Protein AF-0000000077860154 (afdb_homodimer)

Secondary structure (DSSP, 8-state):
-----------------------------------------------------------HHHHHHHHHHHHHHHHHTT-S-HHHHHHHHHHS---TT-HHHHHHHHIIIIIHHHHHHHHHHHHTTS-HHHHHHHHHHHHHHHHHHHHHHHHHHHHHHTTTT-TTS-HHHHHHHHHHHHH-HHHHHHHSHHHHHHHHHHH-S--HHHHHHHHHHHHHHHHHHH-TTS-HHHHHHHHHHHH-/-----------------------------------------------------------HHHHHHHHHHHHHHHHHHT-S-HHHHHHHHHHS---TT-HHHHHHHHIIIIIHHHHHHHHHHHHTTS-HHHHHHHHHHHHHHHHHHHHHHHHHHHHHHTTTT-TTS-HHHHHHHHHHHHH-HHHHHHHSHHHHHHHHHHH-S--HHHHHHHHHHHHHHHHHHH-TTS-HHHHHHHHHHHH-

Organism: Aspergillus terreus (NCBI:txid33178)

Solvent-accessible surface area (backbone atoms only — not comparable to full-atom values): 27655 Å² total; per-residue (Å²): 135,87,81,80,74,81,80,82,77,80,80,80,83,82,80,77,78,76,74,80,78,74,84,70,76,77,76,74,75,77,69,81,72,77,78,73,80,74,73,69,79,69,68,72,77,67,76,70,72,73,70,67,68,59,86,67,74,67,50,37,58,58,47,29,49,40,45,42,52,47,54,52,48,42,46,71,63,66,40,91,40,73,53,56,46,53,38,42,58,75,61,57,74,50,34,87,88,32,69,41,36,53,51,32,53,49,33,36,42,67,38,45,28,56,31,51,48,50,49,56,65,45,38,75,73,43,55,69,67,34,25,44,32,50,53,52,44,31,41,52,53,29,47,52,53,45,51,50,23,53,50,47,45,40,61,71,65,42,60,74,73,37,84,76,50,51,70,68,53,46,50,51,50,50,40,49,38,50,66,32,61,84,55,24,40,76,44,28,46,67,51,51,51,48,42,35,58,52,12,34,69,91,39,78,55,26,54,52,47,32,36,50,35,52,39,51,27,48,47,34,42,76,39,68,83,54,56,64,69,61,49,51,52,51,50,50,63,69,75,106,138,86,83,82,75,80,78,79,79,78,82,81,82,74,88,72,81,79,78,80,78,73,80,67,78,76,75,75,76,78,71,81,73,76,77,76,81,76,75,69,79,72,67,72,75,67,74,72,72,72,72,65,68,58,85,66,72,65,49,36,60,59,47,29,50,41,44,42,52,45,53,51,48,41,46,71,62,67,40,93,40,73,54,56,46,54,38,41,57,76,60,56,74,48,35,87,88,32,72,40,37,54,51,32,53,50,33,37,42,66,39,45,28,58,33,51,49,50,49,55,63,46,38,74,74,44,56,70,67,34,25,44,31,51,54,52,44,32,40,53,52,28,47,53,52,45,51,50,24,52,49,46,45,41,63,71,66,42,60,74,73,38,86,76,51,52,69,68,54,46,50,52,50,50,41,50,39,51,65,32,59,83,53,24,41,77,46,26,45,66,52,51,52,49,41,35,57,51,12,34,69,91,40,78,54,24,53,51,47,32,36,50,33,52,38,50,27,47,46,32,43,76,40,66,83,54,57,62,68,61,50,49,53,54,50,51,63,70,76,106

pLDDT: mean 74.98, std 29.02, range [18.09, 98.75]

Foldseek 3Di:
DDPPDPDDDDPDDDPDPPPPDDPVPDPPPPDPPDPPPPPPPPPPPPPPPCVVPPVPPPDPVRVVVVVVVVQVVCVVVPDPGPVRVVVCLQPPDDDPPDPSVVVNVCCVVPPVVVVLVVCVVCLVVDDCVVNVVVVVVVVVVVVVVQVQLLVQLCVVLCLVVPPPDDLLRSLLSLLVQLLPCVRSCVSRVPLLVVQLVVLPDDDPVSSLSSSLVSSLVSSCVVPVPDDSVVSSVSSVVNVD/DDPPDDDDPDPDDDDPPDDPDDPPPPPPPPPPPPPDPPPPPPPPPPPPPCVPPPVPPPPPVRVVVVVVVVQVVCVVVPDPGPVRVVVCLQPPDDDPPDPSVVVNVCCVVPPVVVVLVVCVVCLVVDDCVVNVVVVVVVVVVVVVVQVQLLVQLCVVLCLVVPPPDPLLRSLLSLLVQLLPCVRSCVSRVPLLVVQLVVLPDDDPVSSLSSSLVSSLVSSCVSPVPDDSVVSSVSSVVNVD

Radius of gyration: 35.28 Å; Cα contacts (8 Å, |Δi|>4): 449; chains: 2; bounding box: 122×88×108 Å

InterPro domains:
  IPR059952 ZEB2-like, helical domain [PF28575] (66-124)

Nearest PDB structures (foldseek):
  6ef5-assembly1_B  TM=2.526E-01  e=2.388E+00  Homo sapiens
  4n7y-assembly1_B  TM=2.687E-01  e=5.303E+00  Homo sapiens
  5nwk-assembly1_H  TM=2.173E-01  e=6.474E+00  Nicotiana tabacum
  6j6g-assembly1_d  TM=1.799E-01  e=6.159E+00  Saccharomyces cerevisiae S288C
  6ef5-assembly1_B  TM=2.524E-01  e=4.150E+00  Homo sapiens

Sequence (480 aa):
MPLYSPPPIPVTTANQLATPQSLLETNRGFSPVANRAWVAGSNGAGHRISNTESPTTLDSDSLSLRYQYVLDHVRRAGFESFDAMVSGYYTSSFSKNSTAECAQKVSRAKRLRSVLQSLHKHSREWTRWEARGFQEQVVEAAEDIYVAELDRVQRDSGLSMHGTMGKGQSLGELQRLYQNKLTAYPKAPNLWALFTELAGASSPQTEDATVLALTLLHSMKTNPESDIRETIIDLLDRLFMPLYSPPPIPVTTANQLATPQSLLETNRGFSPVANRAWVAGSNGAGHRISNTESPTTLDSDSLSLRYQYVLDHVRRAGFESFDAMVSGYYTSSFSKNSTAECAQKVSRAKRLRSVLQSLHKHSREWTRWEARGFQEQVVEAAEDIYVAELDRVQRDSGLSMHGTMGKGQSLGELQRLYQNKLTAYPKAPNLWALFTELAGASSPQTEDATVLALTLLHSMKTNPESDIRETIIDLLDRLF

Structure (mmCIF, N/CA/C/O backbone):
data_AF-0000000077860154-model_v1
#
loop_
_entity.id
_entity.type
_entity.pdbx_description
1 polymer 'Uncharacterized protein'
#
loop_
_atom_site.group_PDB
_atom_site.id
_atom_site.type_symbol
_atom_site.label_atom_id
_atom_site.label_alt_id
_atom_site.label_comp_id
_atom_site.label_asym_id
_atom_site.label_entity_id
_atom_site.label_seq_id
_atom_site.pdbx_PDB_ins_code
_atom_site.Cartn_x
_atom_site.Cartn_y
_atom_site.Cartn_z
_atom_site.occupancy
_atom_site.B_iso_or_equiv
_atom_site.auth_seq_id
_atom_site.auth_comp_id
_atom_site.auth_asym_id
_atom_site.auth_atom_id
_atom_site.pdbx_PDB_model_num
ATOM 1 N N . MET A 1 1 ? -61.719 -35.688 -29.562 1 28.48 1 MET A N 1
ATOM 2 C CA . MET A 1 1 ? -61.625 -34.281 -29.125 1 28.48 1 MET A CA 1
ATOM 3 C C . MET A 1 1 ? -60.875 -33.469 -30.172 1 28.48 1 MET A C 1
ATOM 5 O O . MET A 1 1 ? -59.781 -33.844 -30.594 1 28.48 1 MET A O 1
ATOM 9 N N . PRO A 1 2 ? -61.531 -32.594 -30.984 1 29.09 2 PRO A N 1
ATOM 10 C CA . PRO A 1 2 ? -61.125 -31.938 -32.219 1 29.09 2 PRO A CA 1
ATOM 11 C C . PRO A 1 2 ? -60.031 -30.906 -32.031 1 29.09 2 PRO A C 1
ATOM 13 O O . PRO A 1 2 ? -59.875 -30.359 -30.922 1 29.09 2 PRO A O 1
ATOM 16 N N . LEU A 1 3 ? -58.906 -30.938 -32.812 1 28.95 3 LEU A N 1
ATOM 17 C CA . LEU A 1 3 ? -57.594 -30.391 -33.125 1 28.95 3 LEU A CA 1
ATOM 18 C C . LEU A 1 3 ? -57.719 -28.922 -33.531 1 28.95 3 LEU A C 1
ATOM 20 O O . LEU A 1 3 ? -57.594 -28.578 -34.688 1 28.95 3 LEU A O 1
ATOM 24 N N . TYR A 1 4 ? -58.594 -28.125 -32.75 1 29.77 4 TYR A N 1
ATOM 25 C CA . TYR A 1 4 ? -58.938 -26.828 -33.312 1 29.77 4 TYR A CA 1
ATOM 26 C C . TYR A 1 4 ? -57.688 -26 -33.562 1 29.77 4 TYR A C 1
ATOM 28 O O . TYR A 1 4 ? -56.781 -25.953 -32.75 1 29.77 4 TYR A O 1
ATOM 36 N N . SER A 1 5 ? -57.375 -25.656 -34.875 1 31.58 5 SER A N 1
ATOM 37 C CA . SER A 1 5 ? -56.312 -25.078 -35.719 1 31.58 5 SER A CA 1
ATOM 38 C C . SER A 1 5 ? -56.125 -23.594 -35.438 1 31.58 5 SER A C 1
ATOM 40 O O . SER A 1 5 ? -57.062 -22.812 -35.562 1 31.58 5 SER A O 1
ATOM 42 N N . PRO A 1 6 ? -55.219 -23.172 -34.469 1 35.41 6 PRO A N 1
ATOM 43 C CA . PRO A 1 6 ? -55.156 -21.797 -33.969 1 35.41 6 PRO A CA 1
ATOM 44 C C . PRO A 1 6 ? -54.938 -20.766 -35.062 1 35.41 6 PRO A C 1
ATOM 46 O O . PRO A 1 6 ? -54.344 -21.078 -36.094 1 35.41 6 PRO A O 1
ATOM 49 N N . PRO A 1 7 ? -55.844 -19.781 -35.25 1 31.67 7 PRO A N 1
ATOM 50 C CA . PRO A 1 7 ? -55.969 -18.859 -36.375 1 31.67 7 PRO A CA 1
ATOM 51 C C . PRO A 1 7 ? -54.688 -18.047 -36.594 1 31.67 7 PRO A C 1
ATOM 53 O O . PRO A 1 7 ? -53.906 -17.844 -35.688 1 31.67 7 PRO A O 1
ATOM 56 N N . PRO A 1 8 ? -54.219 -17.828 -37.875 1 28.3 8 PRO A N 1
ATOM 57 C CA . PRO A 1 8 ? -53 -17.297 -38.469 1 28.3 8 PRO A CA 1
ATOM 58 C C . PRO A 1 8 ? -52.781 -15.812 -38.188 1 28.3 8 PRO A C 1
ATOM 60 O O . PRO A 1 8 ? -53.75 -15.031 -38.25 1 28.3 8 PRO A O 1
ATOM 63 N N . ILE A 1 9 ? -52.031 -15.406 -37.125 1 30.05 9 ILE A N 1
ATOM 64 C CA . ILE A 1 9 ? -51.844 -14.055 -36.625 1 30.05 9 ILE A CA 1
ATOM 65 C C . ILE A 1 9 ? -51.344 -13.141 -37.75 1 30.05 9 ILE A C 1
ATOM 67 O O . ILE A 1 9 ? -50.375 -13.461 -38.438 1 30.05 9 ILE A O 1
ATOM 71 N N . PRO A 1 10 ? -52.219 -12.289 -38.312 1 24.44 10 PRO A N 1
ATOM 72 C CA . PRO A 1 10 ? -51.969 -11.469 -39.5 1 24.44 10 PRO A CA 1
ATOM 73 C C . PRO A 1 10 ? -50.75 -10.555 -39.344 1 24.44 10 PRO A C 1
ATOM 75 O O . PRO A 1 10 ? -50.5 -10.031 -38.25 1 24.44 10 PRO A O 1
ATOM 78 N N . VAL A 1 11 ? -49.656 -10.719 -40.156 1 27.52 11 VAL A N 1
ATOM 79 C CA . VAL A 1 11 ? -48.312 -10.141 -40.312 1 27.52 11 VAL A CA 1
ATOM 80 C C . VAL A 1 11 ? -48.438 -8.695 -40.781 1 27.52 11 VAL A C 1
ATOM 82 O O . VAL A 1 11 ? -48.719 -8.43 -41.938 1 27.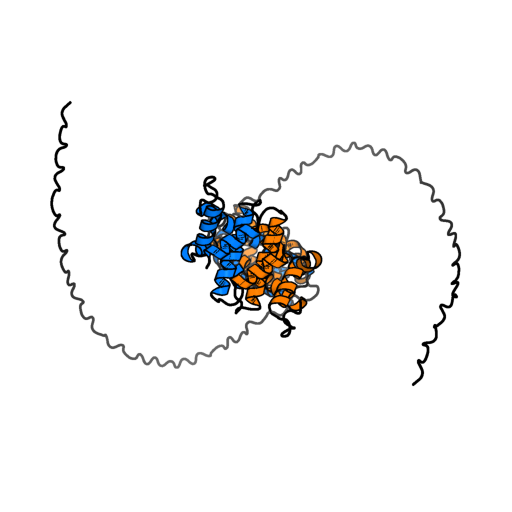52 11 VAL A O 1
ATOM 85 N N . THR A 1 12 ? -49.344 -7.883 -40.062 1 22.28 12 THR A N 1
ATOM 86 C CA . THR A 1 12 ? -49.594 -6.57 -40.625 1 22.28 12 THR A CA 1
ATOM 87 C C . THR A 1 12 ? -48.25 -5.891 -41 1 22.28 12 THR A C 1
ATOM 89 O O . THR A 1 12 ? -47.25 -6.055 -40.281 1 22.28 12 THR A O 1
ATOM 92 N N . THR A 1 13 ? -48.344 -4.965 -42.031 1 20.78 13 THR A N 1
ATOM 93 C CA . THR A 1 13 ? -47.688 -4.238 -43.125 1 20.78 13 THR A CA 1
ATOM 94 C C . THR A 1 13 ? -46.688 -3.242 -42.562 1 20.78 13 THR A C 1
ATOM 96 O O . THR A 1 13 ? -46.812 -2.785 -41.406 1 20.78 13 THR A O 1
ATOM 99 N N . ALA A 1 14 ? -45.812 -2.693 -43.5 1 20.66 14 ALA A N 1
ATOM 100 C CA . ALA A 1 14 ? -44.531 -2.135 -43.906 1 20.66 14 ALA A CA 1
ATOM 101 C C . ALA A 1 14 ? -44.438 -0.643 -43.625 1 20.66 14 ALA A C 1
ATOM 103 O O . ALA A 1 14 ? -45.156 0.161 -44.25 1 20.66 14 ALA A O 1
ATOM 104 N N . ASN A 1 15 ? -44.469 -0.229 -42.312 1 19.58 15 ASN A N 1
ATOM 105 C CA . ASN A 1 15 ? -44.469 1.194 -41.969 1 19.58 15 ASN A CA 1
ATOM 106 C C . ASN A 1 15 ? -43.375 1.941 -42.719 1 19.58 15 ASN A C 1
ATOM 108 O O . ASN A 1 15 ? -42.188 1.568 -42.625 1 19.58 15 ASN A O 1
ATOM 112 N N . GLN A 1 16 ? -43.719 2.738 -43.75 1 20.5 16 GLN A N 1
ATOM 113 C CA . GLN A 1 16 ? -43.125 3.643 -44.719 1 20.5 16 GLN A CA 1
ATOM 114 C C . GLN A 1 16 ? -42.219 4.664 -44.031 1 20.5 16 GLN A C 1
ATOM 116 O O . GLN A 1 16 ? -42.688 5.496 -43.25 1 20.5 16 GLN A O 1
ATOM 121 N N . LEU A 1 17 ? -41 4.262 -43.688 1 21.41 17 LEU A N 1
ATOM 122 C CA . LEU A 1 17 ? -39.906 5.031 -43.094 1 21.41 17 LEU A CA 1
ATOM 123 C C . LEU A 1 17 ? -39.656 6.332 -43.844 1 21.41 17 LEU A C 1
ATOM 125 O O . LEU A 1 17 ? -39.219 6.309 -45 1 21.41 17 LEU A O 1
ATOM 129 N N . ALA A 1 18 ? -40.625 7.336 -43.594 1 19.3 18 ALA A N 1
ATOM 130 C CA . ALA A 1 18 ? -40.562 8.633 -44.281 1 19.3 18 ALA A CA 1
ATOM 131 C C . ALA A 1 18 ? -39.156 9.242 -44.188 1 19.3 18 ALA A C 1
ATOM 133 O O . ALA A 1 18 ? -38.531 9.203 -43.125 1 19.3 18 ALA A O 1
ATOM 134 N N . THR A 1 19 ? -38.5 9.477 -45.344 1 22.64 19 THR A N 1
ATOM 135 C CA . THR A 1 19 ? -37.219 9.938 -45.812 1 22.64 19 THR A CA 1
ATOM 136 C C . THR A 1 19 ? -36.938 11.383 -45.375 1 22.64 19 THR A C 1
ATOM 138 O O . THR A 1 19 ? -37.656 12.297 -45.812 1 22.64 19 THR A O 1
ATOM 141 N N . PRO A 1 20 ? -36.875 11.633 -43.969 1 20.61 20 PRO A N 1
ATOM 142 C CA . PRO A 1 20 ? -36.844 13.07 -43.688 1 20.61 20 PRO A CA 1
ATOM 143 C C . PRO A 1 20 ? -35.906 13.82 -44.625 1 20.61 20 PRO A C 1
ATOM 145 O O . PRO A 1 20 ? -34.906 13.242 -45.094 1 20.61 20 PRO A O 1
ATOM 148 N N . GLN A 1 21 ? -36.469 14.852 -45.188 1 20.11 21 GLN A N 1
ATOM 149 C CA . GLN A 1 21 ? -36.062 15.875 -46.156 1 20.11 21 GLN A CA 1
ATOM 150 C C . GLN A 1 21 ? -34.75 16.516 -45.781 1 20.11 21 GLN A C 1
ATOM 152 O O . GLN A 1 21 ? -34.406 16.578 -44.594 1 20.11 21 GLN A O 1
ATOM 157 N N . SER A 1 22 ? -33.875 16.781 -46.781 1 22.14 22 SER A N 1
ATOM 158 C CA . SER A 1 22 ? -32.531 17.188 -47.156 1 22.14 22 SER A CA 1
ATOM 159 C C . SER A 1 22 ? -32.219 18.609 -46.719 1 22.14 22 SER A C 1
ATOM 161 O O . SER A 1 22 ? -31.328 19.266 -47.25 1 22.14 22 SER A O 1
ATOM 163 N N . LEU A 1 23 ? -32.719 19.047 -45.469 1 20.23 23 LEU A N 1
ATOM 164 C CA . LEU A 1 23 ? -32.594 20.5 -45.312 1 20.23 23 LEU A CA 1
ATOM 165 C C . LEU A 1 23 ? -31.156 20.953 -45.625 1 20.23 23 LEU A C 1
ATOM 167 O O . LEU A 1 23 ? -30.203 20.531 -44.969 1 20.23 23 LEU A O 1
ATOM 171 N N . LEU A 1 24 ? -30.859 21.297 -46.875 1 20.59 24 LEU A N 1
ATOM 172 C CA . LEU A 1 24 ? -29.656 21.781 -47.531 1 20.59 24 LEU A CA 1
ATOM 173 C C . LEU A 1 24 ? -29.188 23.094 -46.906 1 20.59 24 LEU A C 1
ATOM 175 O O . LEU A 1 24 ? -29.453 24.172 -47.406 1 20.59 24 LEU A O 1
ATOM 179 N N . GLU A 1 25 ? -29.375 23.266 -45.531 1 21.11 25 GLU A N 1
ATOM 180 C CA . GLU A 1 25 ? -29.141 24.656 -45.188 1 21.11 25 GLU A CA 1
ATOM 181 C C . GLU A 1 25 ? -27.812 25.172 -45.75 1 21.11 25 GLU A C 1
ATOM 183 O O . GLU A 1 25 ? -26.797 24.469 -45.688 1 21.11 25 GLU A O 1
ATOM 188 N N . THR A 1 26 ? -27.938 26.203 -46.562 1 21.7 26 THR A N 1
ATOM 189 C CA . THR A 1 26 ? -27.094 27.094 -47.375 1 21.7 26 THR A CA 1
ATOM 190 C C . THR A 1 26 ? -25.969 27.688 -46.531 1 21.7 26 THR A C 1
ATOM 192 O O . THR A 1 26 ? -26.219 28.391 -45.562 1 21.7 26 THR A O 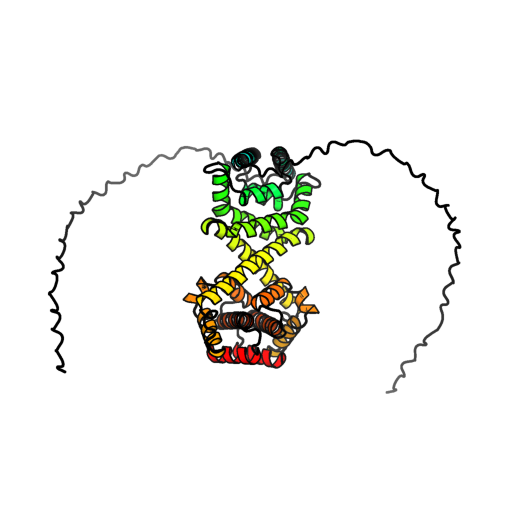1
ATOM 195 N N . ASN A 1 27 ? -24.922 26.953 -46.344 1 21.33 27 ASN A N 1
ATOM 196 C CA . ASN A 1 27 ? -23.719 27.328 -45.625 1 21.33 27 ASN A CA 1
ATOM 197 C C . ASN A 1 27 ? -23.094 28.609 -46.156 1 21.33 27 ASN A C 1
ATOM 199 O O . ASN A 1 27 ? -22.609 28.641 -47.281 1 21.33 27 ASN A O 1
ATOM 203 N N . ARG A 1 28 ? -23.891 29.781 -45.938 1 22.31 28 ARG A N 1
ATOM 204 C CA . ARG A 1 28 ? -23.391 31.078 -46.406 1 22.31 28 ARG A CA 1
ATOM 205 C C . ARG A 1 28 ? -21.906 31.219 -46.094 1 22.31 28 ARG A C 1
ATOM 207 O O . ARG A 1 28 ? -21.422 30.797 -45.062 1 22.31 28 ARG A O 1
ATOM 214 N N . GLY A 1 29 ? -21.078 31.438 -47.125 1 20.91 29 GLY A N 1
ATOM 215 C CA . GLY A 1 29 ? -19.672 31.578 -47.438 1 20.91 29 GLY A CA 1
ATOM 216 C C . GLY A 1 29 ? -19 32.688 -46.656 1 20.91 29 GLY A C 1
ATOM 217 O O . GLY A 1 29 ? -19.219 33.875 -46.906 1 20.91 29 GLY A O 1
ATOM 218 N N . PHE A 1 30 ? -19.188 32.688 -45.25 1 22.28 30 PHE A N 1
ATOM 219 C CA . PHE A 1 30 ? -18.656 33.875 -44.625 1 22.28 30 PHE A CA 1
ATOM 220 C C . PHE A 1 30 ? -17.234 34.188 -45.062 1 22.28 30 PHE A C 1
ATOM 222 O O . PHE A 1 30 ? -16.438 33.25 -45.25 1 22.28 30 PHE A O 1
ATOM 229 N N . SER A 1 31 ? -17.109 35.281 -45.812 1 21.58 31 SER A N 1
ATOM 230 C CA . SER A 1 31 ? -15.953 35.906 -46.438 1 21.58 31 SER A CA 1
ATOM 231 C C . SER 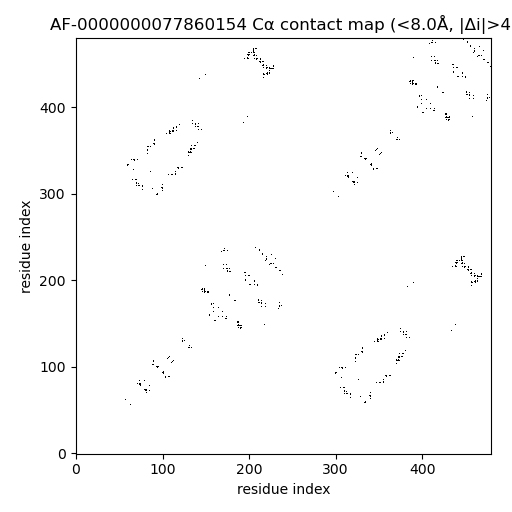A 1 31 ? -14.781 36 -45.5 1 21.58 31 SER A C 1
ATOM 233 O O . SER A 1 31 ? -14.969 36.281 -44.312 1 21.58 31 SER A O 1
ATOM 235 N N . PRO A 1 32 ? -13.609 35.406 -45.906 1 22.77 32 PRO A N 1
ATOM 236 C CA . PRO A 1 32 ? -12.359 35.312 -45.125 1 22.77 32 PRO A CA 1
ATOM 237 C C . PRO A 1 32 ? -11.836 36.688 -44.719 1 22.77 32 PRO A C 1
ATOM 239 O O . PRO A 1 32 ? -11.547 37.531 -45.562 1 22.77 32 PRO A O 1
ATOM 242 N N . VAL A 1 33 ? -12.609 37.344 -43.781 1 21.97 33 VAL A N 1
ATOM 243 C CA . VAL A 1 33 ? -12.125 38.688 -43.469 1 21.97 33 VAL A CA 1
ATOM 244 C C . VAL A 1 33 ? -10.617 38.656 -43.25 1 21.97 33 VAL A C 1
ATOM 246 O O . VAL A 1 33 ? -10.094 37.75 -42.594 1 21.97 33 VAL A O 1
ATOM 249 N N . ALA A 1 34 ? -9.875 39.469 -44.062 1 22.44 34 ALA A N 1
ATOM 250 C CA . ALA A 1 34 ? -8.461 39.781 -44.25 1 22.44 34 ALA A CA 1
ATOM 251 C C . ALA A 1 34 ? -7.805 40.125 -42.906 1 22.44 34 ALA A C 1
ATOM 253 O O . ALA A 1 34 ? -8.242 41.062 -42.219 1 22.44 34 ALA A O 1
ATOM 254 N N . ASN A 1 35 ? -7.383 39.125 -42.188 1 20.53 35 ASN A N 1
ATOM 255 C CA . ASN A 1 35 ? -6.75 39.312 -40.906 1 20.53 35 ASN A CA 1
ATOM 256 C C . ASN A 1 35 ? -5.613 40.344 -40.969 1 20.53 35 ASN A C 1
ATOM 258 O O . ASN A 1 35 ? -4.656 40.125 -41.719 1 20.53 35 ASN A O 1
ATOM 262 N N . ARG A 1 36 ? -5.973 41.625 -41.031 1 20.91 36 ARG A N 1
ATOM 263 C CA . ARG A 1 36 ? -4.977 42.688 -40.969 1 20.91 36 ARG A CA 1
ATOM 264 C C . ARG A 1 36 ? -3.902 42.375 -39.938 1 20.91 36 ARG A C 1
ATOM 266 O O . ARG A 1 36 ? -4.215 41.969 -38.812 1 20.91 36 ARG A O 1
ATOM 273 N N . ALA A 1 37 ? -2.604 42.312 -40.406 1 22.48 37 ALA A N 1
ATOM 274 C CA . ALA A 1 37 ? -1.282 42.125 -39.812 1 22.48 37 ALA A CA 1
ATOM 275 C C . ALA A 1 37 ? -1.021 43.125 -38.719 1 22.48 37 ALA A C 1
ATOM 277 O O . ALA A 1 37 ? -0.845 44.312 -38.969 1 22.48 37 ALA A O 1
ATOM 278 N N . TRP A 1 38 ? -1.89 43.188 -37.625 1 19.97 38 TRP A N 1
ATOM 279 C CA . TRP A 1 38 ? -1.582 44.188 -36.625 1 19.97 38 TRP A CA 1
ATOM 280 C C . TRP A 1 38 ? -0.124 44.094 -36.188 1 19.97 38 TRP A C 1
ATOM 282 O O . TRP A 1 38 ? 0.331 43.031 -35.75 1 19.97 38 TRP A O 1
ATOM 292 N N . VAL A 1 39 ? 0.798 44.781 -36.938 1 21.98 39 VAL A N 1
ATOM 293 C CA . VAL A 1 39 ? 2.203 45 -36.625 1 21.98 39 VAL A CA 1
ATOM 294 C C . VAL A 1 39 ? 2.32 45.531 -35.188 1 21.98 39 VAL A C 1
ATOM 296 O O . VAL A 1 39 ? 2.002 46.719 -34.969 1 21.98 39 VAL A O 1
ATOM 299 N N . ALA A 1 40 ? 1.668 45 -34.219 1 22.06 40 ALA A N 1
ATOM 300 C CA . ALA A 1 40 ? 1.805 45.688 -32.969 1 22.06 40 ALA A CA 1
ATOM 301 C C . ALA A 1 40 ? 3.273 45.875 -32.594 1 22.06 40 ALA A C 1
ATOM 303 O O . ALA A 1 40 ? 4.078 44.969 -32.75 1 22.06 40 ALA A O 1
ATOM 304 N N . GLY A 1 41 ? 3.766 47.094 -32.812 1 21.39 41 GLY A N 1
ATOM 305 C CA . GLY A 1 41 ? 5.039 47.656 -32.406 1 21.39 41 GLY A CA 1
ATOM 306 C C . GLY A 1 41 ? 5.418 47.312 -30.969 1 21.39 41 GLY A C 1
ATOM 307 O O . GLY A 1 41 ? 4.766 47.75 -30.016 1 21.39 41 GLY A O 1
ATOM 308 N N . SER A 1 42 ? 5.758 46.062 -30.766 1 22.12 42 SER A N 1
ATOM 309 C CA . SER A 1 42 ? 5.902 45.438 -29.453 1 22.12 42 SER A CA 1
ATOM 310 C C . SER A 1 42 ? 7.043 46.094 -28.672 1 22.12 42 SER A C 1
ATOM 312 O O . SER A 1 42 ? 7.625 45.469 -27.781 1 22.12 42 SER A O 1
ATOM 314 N N . ASN A 1 43 ? 7.281 47.375 -28.938 1 20.53 43 ASN A N 1
ATOM 315 C CA . ASN A 1 43 ? 8.562 47.719 -28.328 1 20.53 43 ASN A CA 1
ATOM 316 C C . ASN A 1 43 ? 8.508 47.562 -26.797 1 20.53 43 ASN A C 1
ATOM 318 O O . ASN A 1 43 ? 9.391 48.062 -26.094 1 20.53 43 ASN A O 1
ATOM 322 N N . GLY A 1 44 ? 7.352 47.344 -26.266 1 22.5 44 GLY A N 1
ATOM 323 C CA . GLY A 1 44 ? 7.422 47.719 -24.875 1 22.5 44 GLY A CA 1
ATOM 324 C C . GLY A 1 44 ? 8.531 47 -24.109 1 22.5 44 GLY A C 1
ATOM 325 O O . GLY A 1 44 ? 8.703 45.781 -24.25 1 22.5 44 GLY A O 1
ATOM 326 N N . ALA A 1 45 ? 9.656 47.719 -23.875 1 27.02 45 ALA A N 1
ATOM 327 C CA . ALA A 1 45 ? 10.812 47.375 -23.047 1 27.02 45 ALA A CA 1
ATOM 328 C C . ALA A 1 45 ? 10.375 46.719 -21.734 1 27.02 45 ALA A C 1
ATOM 330 O O . ALA A 1 45 ? 9.953 47.406 -20.812 1 27.02 45 ALA A O 1
ATOM 331 N N . GLY A 1 46 ? 9.406 45.812 -21.844 1 24.5 46 GLY A N 1
ATOM 332 C CA . GLY A 1 46 ? 9.07 45.312 -20.516 1 24.5 46 GLY A CA 1
ATOM 333 C C . GLY A 1 46 ? 10.273 44.781 -19.766 1 24.5 46 GLY A C 1
ATOM 334 O O . GLY A 1 46 ? 11.094 44.062 -20.328 1 24.5 46 GLY A O 1
ATOM 335 N N . HIS A 1 47 ? 10.82 45.656 -18.984 1 25.89 47 HIS A N 1
ATOM 336 C CA . HIS A 1 47 ? 11.789 45.219 -17.984 1 25.89 47 HIS A CA 1
ATOM 337 C C . HIS A 1 47 ? 11.391 43.875 -17.375 1 25.89 47 HIS A C 1
ATOM 339 O O . HIS A 1 47 ? 10.32 43.781 -16.781 1 25.89 47 HIS A O 1
ATOM 345 N N . ARG A 1 48 ? 11.797 42.844 -18 1 27.67 48 ARG A N 1
ATOM 346 C CA . ARG A 1 48 ? 11.719 41.531 -17.391 1 27.67 48 ARG A CA 1
ATOM 347 C C . ARG A 1 48 ? 12.211 41.531 -15.953 1 27.67 48 ARG A C 1
ATOM 349 O O . ARG A 1 48 ? 13.391 41.781 -15.695 1 27.67 48 ARG A O 1
ATOM 356 N N . ILE A 1 49 ? 11.281 42.094 -15.086 1 29.14 49 ILE A N 1
ATOM 357 C CA . ILE A 1 49 ? 11.641 41.812 -13.711 1 29.14 49 ILE A CA 1
ATOM 358 C C . ILE A 1 49 ? 12.031 40.344 -13.586 1 29.14 49 ILE A C 1
ATOM 360 O O . ILE A 1 49 ? 11.258 39.438 -13.953 1 29.14 49 ILE A O 1
ATOM 364 N N . SER A 1 50 ? 13.211 40.062 -13.883 1 29.67 50 SER A N 1
ATOM 365 C CA . SER A 1 50 ? 13.789 38.75 -13.547 1 29.67 50 SER A CA 1
ATOM 366 C C . SER A 1 50 ? 13.289 38.25 -12.195 1 29.67 50 SER A C 1
ATOM 368 O O . SER A 1 50 ? 13.688 38.781 -11.148 1 29.67 50 SER A O 1
ATOM 370 N N . ASN A 1 51 ? 11.977 38.156 -12.102 1 30.66 51 ASN A N 1
ATOM 371 C CA . ASN A 1 51 ? 11.555 37.375 -10.93 1 30.66 51 ASN A CA 1
ATOM 372 C C . ASN A 1 51 ? 12.406 36.125 -10.734 1 30.66 51 ASN A C 1
ATOM 374 O O . ASN A 1 51 ? 12.055 35.062 -11.242 1 30.66 51 ASN A O 1
ATOM 378 N N . THR A 1 52 ? 13.594 36.188 -11.047 1 35.22 52 THR A N 1
ATOM 379 C CA . THR A 1 52 ? 14.484 35.125 -10.633 1 35.22 52 THR A CA 1
ATOM 380 C C . THR A 1 52 ? 14.211 34.719 -9.18 1 35.22 52 THR A C 1
ATOM 382 O O . THR A 1 52 ? 14.938 35.125 -8.273 1 35.22 52 THR A O 1
ATOM 385 N N . GLU A 1 53 ? 13.086 35.219 -8.562 1 35.88 53 GLU A N 1
ATOM 386 C CA . GLU A 1 53 ? 13.078 34.594 -7.246 1 35.88 53 GLU A CA 1
ATOM 387 C C . GLU A 1 53 ? 13.219 33.094 -7.352 1 35.88 53 GLU A C 1
ATOM 389 O O . GLU A 1 53 ? 12.414 32.438 -8.008 1 35.88 53 GLU A O 1
ATOM 394 N N . SER A 1 54 ? 14.328 32.562 -7.5 1 38.69 54 SER A N 1
ATOM 395 C CA . SER A 1 54 ? 14.68 31.141 -7.359 1 38.69 54 SER A CA 1
ATOM 396 C C . SER A 1 54 ? 13.734 30.438 -6.406 1 38.69 54 SER A C 1
ATOM 398 O O . SER A 1 54 ? 13.32 31 -5.387 1 38.69 54 SER A O 1
ATOM 400 N N . PRO A 1 55 ? 12.836 29.578 -6.809 1 44.31 55 PRO A N 1
ATOM 401 C CA . PRO A 1 55 ? 12.117 28.844 -5.762 1 44.31 55 PRO A CA 1
ATOM 402 C C . PRO A 1 55 ? 12.93 28.703 -4.477 1 44.31 55 PRO A C 1
ATOM 404 O O . PRO A 1 55 ? 13.977 28.062 -4.473 1 44.31 55 PRO A O 1
ATOM 407 N N . THR A 1 56 ? 13.367 29.719 -3.807 1 47.53 56 THR A N 1
ATOM 408 C CA . THR A 1 56 ? 14.188 29.812 -2.6 1 47.53 56 THR A CA 1
ATOM 409 C C . THR A 1 56 ? 13.914 28.625 -1.681 1 47.53 56 THR A C 1
ATOM 411 O O . THR A 1 56 ? 12.812 28.484 -1.141 1 47.53 56 THR A O 1
ATOM 414 N N . THR A 1 57 ? 14.398 27.469 -2.09 1 62 57 THR A N 1
ATOM 415 C CA . THR A 1 57 ? 14.453 26.391 -1.097 1 62 57 THR A CA 1
ATOM 416 C C . THR A 1 57 ? 14.648 26.969 0.304 1 62 57 THR A C 1
ATOM 418 O O . THR A 1 57 ? 15.594 27.719 0.546 1 62 57 THR A O 1
ATOM 421 N N . LEU A 1 58 ? 13.578 27.172 0.959 1 73.56 58 LEU A N 1
ATOM 422 C CA . LEU A 1 58 ? 13.625 27.672 2.332 1 73.56 58 LEU A CA 1
ATOM 423 C C . LEU A 1 58 ? 14.727 26.969 3.123 1 73.56 58 LEU A C 1
ATOM 425 O O . LEU A 1 58 ? 14.938 25.766 2.969 1 73.56 58 LEU A O 1
ATOM 429 N N . ASP A 1 59 ? 15.578 27.719 3.59 1 87.31 59 ASP A N 1
ATOM 430 C CA . ASP A 1 59 ? 16.594 27.125 4.453 1 87.31 59 ASP A CA 1
ATOM 431 C C . ASP A 1 59 ? 15.961 26.297 5.57 1 87.31 59 ASP A C 1
ATOM 433 O O . ASP A 1 59 ? 14.789 26.484 5.898 1 87.31 59 ASP A O 1
ATOM 437 N N . SER A 1 60 ? 16.625 25.391 6.07 1 90 60 SER A N 1
ATOM 438 C CA . SER A 1 60 ? 16.141 24.438 7.07 1 90 60 SER A CA 1
ATOM 439 C C . SER A 1 60 ? 15.648 25.172 8.32 1 90 60 SER A C 1
ATOM 441 O O . SER A 1 60 ? 14.656 24.75 8.922 1 90 60 SER A O 1
ATOM 443 N N . ASP A 1 61 ? 16.266 26.203 8.594 1 92.19 61 ASP A N 1
ATOM 444 C CA . ASP A 1 61 ? 15.859 26.953 9.781 1 92.19 61 ASP A CA 1
ATOM 445 C C . ASP A 1 61 ? 14.508 27.641 9.562 1 92.19 61 ASP A C 1
ATOM 447 O O . ASP A 1 61 ? 13.633 27.578 10.43 1 92.19 61 ASP A O 1
ATOM 451 N N . SER A 1 62 ? 14.422 28.234 8.438 1 93.62 62 SER A N 1
ATOM 452 C CA . SER A 1 62 ? 13.164 28.906 8.109 1 93.62 62 SER A CA 1
ATOM 453 C C . SER A 1 62 ? 12.008 27.906 8.031 1 93.62 62 SER A C 1
ATOM 455 O O . SER A 1 62 ? 10.914 28.188 8.516 1 93.62 62 SER A O 1
ATOM 457 N N . LEU A 1 63 ? 12.312 26.906 7.496 1 96.12 63 LEU A N 1
ATOM 458 C CA . LEU A 1 63 ? 11.297 25.859 7.379 1 96.12 63 LEU A CA 1
ATOM 459 C C . LEU A 1 63 ? 10.898 25.328 8.75 1 96.12 63 LEU A C 1
ATOM 461 O O . LEU A 1 63 ? 9.711 25.125 9.023 1 96.12 63 LEU A O 1
ATOM 465 N N . SER A 1 64 ? 11.883 25.156 9.57 1 96.69 64 SER A N 1
ATOM 466 C CA . SER A 1 64 ? 11.617 24.672 10.922 1 96.69 64 SER A CA 1
ATOM 467 C C . SER A 1 64 ? 10.711 25.641 11.688 1 96.69 64 SER A C 1
ATOM 469 O O . SER A 1 64 ? 9.805 25.219 12.398 1 96.69 64 SER A O 1
ATOM 471 N N . LEU A 1 65 ? 10.914 26.828 11.438 1 96.25 65 LEU A N 1
ATOM 472 C CA . LEU A 1 65 ? 10.117 27.844 12.117 1 96.25 65 LEU A CA 1
ATOM 473 C C . LEU A 1 65 ? 8.688 27.844 11.586 1 96.25 65 LEU A C 1
ATOM 475 O O . LEU A 1 65 ? 7.738 28.031 12.352 1 96.25 65 LEU A O 1
ATOM 479 N N . ARG A 1 66 ? 8.594 27.656 10.375 1 96.69 66 ARG A N 1
ATOM 480 C CA . ARG A 1 66 ? 7.277 27.594 9.758 1 96.69 66 ARG A CA 1
ATOM 481 C C . ARG A 1 66 ? 6.453 26.453 10.328 1 96.69 66 ARG A C 1
ATOM 483 O O . ARG A 1 66 ? 5.27 26.625 10.641 1 96.69 66 ARG A O 1
ATOM 490 N N . TYR A 1 67 ? 7.086 25.391 10.523 1 98 67 TYR A N 1
ATOM 491 C CA . TYR A 1 67 ? 6.355 24.234 11.039 1 98 67 TYR A CA 1
ATOM 492 C C . TYR A 1 67 ? 6.113 24.375 12.539 1 98 67 TYR A C 1
ATOM 494 O O . TYR A 1 67 ? 5.098 23.891 13.055 1 98 67 TYR A O 1
ATOM 502 N N . GLN A 1 68 ? 7.027 25 13.188 1 97.56 68 GLN A N 1
ATOM 503 C CA . GLN A 1 68 ? 6.742 25.297 14.594 1 97.56 68 GLN A CA 1
ATOM 504 C C . GLN A 1 68 ? 5.469 26.125 14.734 1 97.56 68 GLN A C 1
ATOM 506 O O . GLN A 1 68 ? 4.656 25.875 15.625 1 97.56 68 GLN A O 1
ATOM 511 N N . TYR A 1 69 ? 5.355 27.062 13.859 1 97.75 69 TYR A N 1
ATOM 512 C CA . TYR A 1 69 ? 4.156 27.891 13.812 1 97.75 69 TYR A CA 1
ATOM 513 C C . TYR A 1 69 ? 2.91 27.047 13.609 1 97.75 69 TYR A C 1
ATOM 515 O O . TYR A 1 69 ? 1.925 27.188 14.336 1 97.75 69 TYR A O 1
ATOM 523 N N . VAL A 1 70 ? 2.912 26.188 12.719 1 98.12 70 VAL A N 1
ATOM 524 C CA . VAL A 1 70 ? 1.774 25.328 12.398 1 98.12 70 VAL A CA 1
ATOM 525 C C . VAL A 1 70 ? 1.471 24.422 13.586 1 98.12 70 VAL A C 1
ATOM 527 O O . VAL A 1 70 ? 0.313 24.281 13.992 1 98.12 70 VAL A O 1
ATOM 530 N N . LEU A 1 71 ? 2.514 23.828 14.172 1 98.19 71 LEU A N 1
ATOM 531 C CA . LEU A 1 71 ? 2.332 22.906 15.297 1 98.19 71 LEU A CA 1
ATOM 532 C C . LEU A 1 71 ? 1.674 23.625 16.469 1 98.19 71 LEU A C 1
ATOM 534 O O . LEU A 1 71 ? 0.797 23.047 17.125 1 98.19 71 LEU A O 1
ATOM 538 N N . ASP A 1 72 ? 2.08 24.797 16.672 1 97.94 72 ASP A N 1
ATOM 539 C CA . ASP A 1 72 ? 1.498 25.578 17.75 1 97.94 72 ASP A CA 1
ATOM 540 C C . ASP A 1 72 ? 0.011 25.828 17.5 1 97.94 72 ASP A C 1
ATOM 542 O O . ASP A 1 72 ? -0.795 25.766 18.438 1 97.94 72 ASP A O 1
ATOM 546 N N . HIS A 1 73 ? -0.329 26.109 16.328 1 97.81 73 HIS A N 1
ATOM 547 C CA . HIS A 1 73 ? -1.717 26.422 16.016 1 97.81 73 HIS A CA 1
ATOM 548 C C . HIS A 1 73 ? -2.578 25.172 15.953 1 97.81 73 HIS A C 1
ATOM 550 O O . HIS A 1 73 ? -3.781 25.234 16.219 1 97.81 73 HIS A O 1
ATOM 556 N N . VAL A 1 74 ? -1.992 24.078 15.625 1 98.06 74 VAL A N 1
ATOM 557 C CA . VAL A 1 74 ? -2.695 22.812 15.719 1 98.06 74 VAL A CA 1
ATOM 558 C C . VAL A 1 74 ? -3.055 22.531 17.172 1 98.06 74 VAL A C 1
ATOM 560 O O . VAL A 1 74 ? -4.188 22.141 17.484 1 98.06 74 VAL A O 1
ATOM 563 N N . ARG A 1 75 ? -2.09 22.781 18 1 97.25 75 ARG A N 1
ATOM 564 C CA . ARG A 1 75 ? -2.316 22.594 19.422 1 97.25 75 ARG A CA 1
ATOM 565 C C . ARG A 1 75 ? -3.383 23.547 19.953 1 97.25 75 ARG A C 1
ATOM 567 O O . ARG A 1 75 ? -4.262 23.156 20.719 1 97.25 75 ARG A O 1
ATOM 574 N N . ARG A 1 76 ? -3.34 24.703 19.516 1 97.19 76 ARG A N 1
ATOM 575 C CA . ARG A 1 76 ? -4.297 25.719 19.938 1 97.19 76 ARG A CA 1
ATOM 576 C C . ARG A 1 76 ? -5.703 25.375 19.469 1 97.19 76 ARG A C 1
ATOM 578 O O . ARG A 1 76 ? -6.688 25.703 20.141 1 97.19 76 ARG A O 1
ATOM 585 N N . ALA A 1 77 ? -5.746 24.797 18.312 1 96.75 77 ALA A N 1
ATOM 586 C CA . ALA A 1 77 ? -7.039 24.406 17.75 1 96.75 77 ALA A CA 1
ATOM 587 C C . ALA A 1 77 ? -7.641 23.25 18.547 1 96.75 77 ALA A C 1
ATOM 589 O O . ALA A 1 77 ? -8.805 22.891 18.344 1 96.75 77 ALA A O 1
ATOM 590 N N . GLY A 1 78 ? -6.816 22.5 19.375 1 96.19 78 GLY A N 1
ATOM 591 C CA . GLY A 1 78 ? -7.348 21.5 20.281 1 96.19 78 GLY A CA 1
ATOM 592 C C . GLY A 1 78 ? -7.027 20.078 19.844 1 96.19 78 GLY A C 1
ATOM 593 O O . GLY A 1 78 ? -7.562 19.109 20.391 1 96.19 78 GLY A O 1
ATOM 594 N N . PHE A 1 79 ? -6.168 19.984 18.891 1 97.31 79 PHE A N 1
ATOM 595 C CA . PHE A 1 79 ? -5.824 18.641 18.438 1 97.31 79 PHE A CA 1
ATOM 596 C C . PHE A 1 79 ? -4.734 18.047 19.312 1 97.31 79 PHE A C 1
ATOM 598 O O . PHE A 1 79 ? -3.822 18.75 19.75 1 97.31 79 PHE A O 1
ATOM 605 N N . GLU A 1 80 ? -4.801 16.766 19.484 1 95.88 80 GLU A N 1
ATOM 606 C CA . GLU A 1 80 ? -3.857 16.031 20.328 1 95.88 80 GLU A CA 1
ATOM 607 C C . GLU A 1 80 ? -2.461 16.031 19.719 1 95.88 80 GLU A C 1
ATOM 609 O O . GLU A 1 80 ? -1.461 16.078 20.438 1 95.88 80 GLU A O 1
ATOM 614 N N . SER A 1 81 ? -2.387 15.875 18.422 1 97.12 81 SER A N 1
ATOM 615 C CA . SER A 1 81 ? -1.131 15.836 17.688 1 97.12 81 SER A CA 1
ATOM 616 C C . SER A 1 81 ? -1.329 16.281 16.234 1 97.12 81 SER A C 1
ATOM 618 O O . SER A 1 81 ? -2.461 16.359 15.758 1 97.12 81 SER A O 1
ATOM 620 N N . PHE A 1 82 ? -0.236 16.562 15.672 1 98.19 82 PHE A N 1
ATOM 621 C CA . PHE A 1 82 ? -0.262 16.875 14.242 1 98.19 82 PHE A CA 1
ATOM 622 C C . PHE A 1 82 ? -0.894 15.734 13.453 1 98.19 82 PHE A C 1
ATOM 624 O O . PHE A 1 82 ? -1.722 15.969 12.57 1 98.19 82 PHE A O 1
ATOM 631 N N . ASP A 1 83 ? -0.575 14.516 13.812 1 98.69 83 ASP A N 1
ATOM 632 C CA . ASP A 1 83 ? -1.026 13.312 13.125 1 98.69 83 ASP A CA 1
ATOM 633 C C . ASP A 1 83 ? -2.531 13.117 13.289 1 98.69 83 ASP A C 1
ATOM 635 O O . ASP A 1 83 ? -3.221 12.727 12.344 1 98.69 83 ASP A O 1
ATOM 639 N N . ALA A 1 84 ? -2.961 13.344 14.461 1 98.25 84 ALA A N 1
ATOM 640 C CA . ALA A 1 84 ? -4.398 13.25 14.703 1 98.25 84 ALA A CA 1
ATOM 641 C C . ALA A 1 84 ? -5.164 14.258 13.844 1 98.25 84 ALA A C 1
ATOM 643 O O . ALA A 1 84 ? -6.219 13.938 13.297 1 98.25 84 ALA A O 1
ATOM 644 N N . MET A 1 85 ? -4.637 15.422 13.773 1 98.44 85 MET A N 1
ATOM 645 C CA . MET A 1 85 ? -5.238 16.469 12.938 1 98.44 85 MET A CA 1
ATOM 646 C C . MET A 1 85 ? -5.246 16.047 11.477 1 98.44 85 MET A C 1
ATOM 648 O O . MET A 1 85 ? -6.258 16.203 10.789 1 98.44 85 MET A O 1
ATOM 652 N N . VAL A 1 86 ? -4.172 15.508 10.992 1 98.75 86 VAL A N 1
ATOM 653 C CA . VAL A 1 86 ? -4.059 15.062 9.602 1 98.75 86 VAL A CA 1
ATOM 654 C C . VAL A 1 86 ? -5.074 13.961 9.328 1 98.75 86 VAL A C 1
ATOM 656 O O . VAL A 1 86 ? -5.805 14.016 8.336 1 98.75 86 VAL A O 1
ATOM 659 N N . SER A 1 87 ? -5.082 12.977 10.219 1 98.5 87 SER A N 1
ATOM 660 C CA . SER A 1 87 ? -6.039 11.883 10.07 1 98.5 87 SER A CA 1
ATOM 661 C C . SER A 1 87 ? -7.469 12.406 10.023 1 98.5 87 SER A C 1
ATOM 663 O O . SER A 1 87 ? -8.25 12.016 9.156 1 98.5 87 SER A O 1
ATOM 665 N N . GLY A 1 88 ? -7.742 13.344 10.898 1 98.06 88 GLY A N 1
ATOM 666 C CA . GLY A 1 88 ? -9.078 13.914 10.945 1 98.06 88 GLY A CA 1
ATOM 667 C C . GLY A 1 88 ? -9.445 14.695 9.695 1 98.06 88 GLY A C 1
ATOM 668 O O . GLY A 1 88 ? -10.586 14.641 9.234 1 98.06 88 GLY A O 1
ATOM 669 N N . TYR A 1 89 ? -8.5 15.391 9.172 1 98.44 89 TYR A N 1
ATOM 670 C CA . TYR A 1 89 ? -8.734 16.203 7.98 1 98.44 89 TYR A CA 1
ATOM 671 C C . TYR A 1 89 ? -9.273 15.336 6.844 1 98.44 89 TYR A C 1
ATOM 673 O O . TYR A 1 89 ? -10.211 15.734 6.148 1 98.44 89 TYR A O 1
ATOM 681 N N . TYR A 1 90 ? -8.758 14.172 6.668 1 98.5 90 TYR A N 1
ATOM 682 C CA . TYR A 1 90 ? -9.102 13.359 5.504 1 98.5 90 TYR A CA 1
ATOM 683 C C . TYR A 1 90 ? -10.281 12.445 5.805 1 98.5 90 TYR A C 1
ATOM 685 O O . TYR A 1 90 ? -10.914 11.914 4.891 1 98.5 90 TYR A O 1
ATOM 693 N N . THR A 1 91 ? -10.602 12.234 7.09 1 97.94 91 THR A N 1
ATOM 694 C CA . THR A 1 91 ? -11.516 11.141 7.367 1 97.94 91 THR A CA 1
ATOM 695 C C . THR A 1 91 ? -12.781 11.648 8.062 1 97.94 91 THR A C 1
ATOM 697 O O . THR A 1 91 ? -13.789 10.945 8.109 1 97.94 91 THR A O 1
ATOM 700 N N . SER A 1 92 ? -12.719 12.828 8.586 1 97 92 SER A N 1
ATOM 701 C CA . SER A 1 92 ? -13.859 13.328 9.336 1 97 92 SER A CA 1
ATOM 702 C C . SER A 1 92 ? -14.977 13.789 8.406 1 97 92 SER A C 1
ATOM 704 O O . SER A 1 92 ? -14.75 14.016 7.219 1 97 92 SER A O 1
ATOM 706 N N . SER A 1 93 ? -16.156 13.828 8.992 1 96 93 SER A N 1
ATOM 707 C CA . SER A 1 93 ? -17.297 14.43 8.312 1 96 93 SER A CA 1
ATOM 708 C C . SER A 1 93 ? -17.484 15.883 8.719 1 96 93 SER A C 1
ATOM 710 O O . SER A 1 93 ? -17.641 16.188 9.898 1 96 93 SER A O 1
ATOM 712 N N . PHE A 1 94 ? -17.578 16.719 7.727 1 97.06 94 PHE A N 1
ATOM 713 C CA . PHE A 1 94 ? -17.703 18.156 7.969 1 97.06 94 PHE A CA 1
ATOM 714 C C . PHE A 1 94 ? -19.094 18.641 7.578 1 97.06 94 PHE A C 1
ATOM 716 O O . PHE A 1 94 ? -19.828 17.953 6.867 1 97.06 94 PHE A O 1
ATOM 723 N N . SER A 1 95 ? -19.391 19.781 8.062 1 95.88 95 SER A N 1
ATOM 724 C CA . SER A 1 95 ? -20.656 20.406 7.691 1 95.88 95 SER A CA 1
ATOM 725 C C . SER A 1 95 ? -20.734 20.656 6.188 1 95.88 95 SER A C 1
ATOM 727 O O . SER A 1 95 ? -19.75 21.062 5.574 1 95.88 95 SER A O 1
ATOM 729 N N . LYS A 1 96 ? -21.938 20.531 5.734 1 95 96 LYS A N 1
ATOM 730 C CA . LYS A 1 96 ? -22.141 20.656 4.297 1 95 96 LYS A CA 1
ATOM 731 C C . LYS A 1 96 ? -21.766 22.047 3.803 1 95 96 LYS A C 1
ATOM 733 O O . LYS A 1 96 ? -22.109 23.047 4.438 1 95 96 LYS A O 1
ATOM 738 N N . ASN A 1 97 ? -20.969 22.094 2.809 1 94.31 97 ASN A N 1
ATOM 739 C CA . ASN A 1 97 ? -20.578 23.297 2.096 1 94.31 97 ASN A CA 1
ATOM 740 C C . ASN A 1 97 ? -19.609 24.141 2.918 1 94.31 97 ASN A C 1
ATOM 742 O O . ASN A 1 97 ? -19.391 25.312 2.605 1 94.31 97 ASN A O 1
ATOM 746 N N . SER A 1 98 ? -19.141 23.547 3.973 1 96.19 98 SER A N 1
ATOM 747 C CA . SER A 1 98 ? -18.094 24.25 4.723 1 96.19 98 SER A CA 1
ATOM 748 C C . SER A 1 98 ? -16.781 24.281 3.951 1 96.19 98 SER A C 1
ATOM 750 O O . SER A 1 98 ? -16.578 23.5 3.023 1 96.19 98 SER A O 1
ATOM 752 N N . THR A 1 99 ? -15.961 25.219 4.301 1 96.06 99 THR A N 1
ATOM 753 C CA . THR A 1 99 ? -14.641 25.328 3.699 1 96.06 99 THR A CA 1
ATOM 754 C C . THR A 1 99 ? -13.844 24.047 3.902 1 96.06 99 THR A C 1
ATOM 756 O O . THR A 1 99 ? -13.164 23.578 2.984 1 96.06 99 THR A O 1
ATOM 759 N N . ALA A 1 100 ? -13.977 23.531 5.035 1 96.94 100 ALA A N 1
ATOM 760 C CA . ALA A 1 100 ? -13.258 22.312 5.363 1 96.94 100 ALA A CA 1
ATOM 761 C C . ALA A 1 100 ? -13.734 21.141 4.496 1 96.94 100 ALA A C 1
ATOM 763 O O . ALA A 1 100 ? -12.922 20.344 4.016 1 96.94 100 ALA A O 1
ATOM 764 N N . GLU A 1 101 ? -15 21.062 4.273 1 97.44 101 GLU A N 1
ATOM 765 C CA . GLU A 1 101 ? -15.547 19.969 3.459 1 97.44 101 GLU A CA 1
ATOM 766 C C . GLU A 1 101 ? -15.062 20.078 2.016 1 97.44 101 GLU A C 1
ATOM 768 O O . GLU A 1 101 ? -14.656 19.078 1.419 1 97.44 101 GLU A O 1
ATOM 773 N N . CYS A 1 102 ? -15.125 21.25 1.528 1 96.94 102 CYS A N 1
ATOM 774 C CA . CYS A 1 102 ? -14.703 21.484 0.15 1 96.94 102 CYS A CA 1
ATOM 775 C C . CYS A 1 102 ? -13.227 21.172 -0.029 1 96.94 102 CYS A C 1
ATOM 777 O O . CYS A 1 102 ? -12.836 20.5 -0.986 1 96.94 102 CYS A O 1
ATOM 779 N N . ALA A 1 103 ? -12.453 21.641 0.907 1 97.56 103 ALA A N 1
ATOM 780 C CA . ALA A 1 103 ? -11.016 21.406 0.849 1 97.56 103 ALA A CA 1
ATOM 781 C C . ALA A 1 103 ? -10.711 19.906 0.948 1 97.56 103 ALA A C 1
ATOM 783 O O . ALA A 1 103 ? -9.836 19.391 0.239 1 97.56 103 ALA A O 1
ATOM 784 N N . GLN A 1 104 ? -11.406 19.219 1.751 1 97.88 104 GLN A N 1
ATOM 785 C CA . GLN A 1 104 ? -11.219 17.781 1.948 1 97.88 104 GLN A CA 1
ATOM 786 C C . GLN A 1 104 ? -11.508 17 0.667 1 97.88 104 GLN A C 1
ATOM 788 O O . GLN A 1 104 ? -10.727 16.141 0.266 1 97.88 104 GLN A O 1
ATOM 793 N N . LYS A 1 105 ? -12.625 17.344 0.092 1 97 105 LYS A N 1
ATOM 794 C CA . LYS A 1 105 ? -13.023 16.641 -1.134 1 97 105 LYS A CA 1
ATOM 795 C C . LYS A 1 105 ? -11.969 16.812 -2.223 1 97 105 LYS A C 1
ATOM 797 O O . LYS A 1 105 ? -11.609 15.852 -2.902 1 97 105 LYS A O 1
ATOM 802 N N . VAL A 1 106 ? -11.484 17.984 -2.324 1 97.56 106 VAL A N 1
ATOM 803 C CA . VAL A 1 106 ? -10.461 18.266 -3.316 1 97.56 106 VAL A CA 1
ATOM 804 C C . VAL A 1 106 ? -9.18 17.516 -2.975 1 97.56 106 VAL A C 1
ATOM 806 O O . VAL A 1 106 ? -8.539 16.938 -3.855 1 97.56 106 VAL A O 1
ATOM 809 N N . SER A 1 107 ? -8.805 17.5 -1.729 1 98.38 107 SER A N 1
ATOM 810 C CA . SER A 1 107 ? -7.594 16.828 -1.272 1 98.38 107 SER A CA 1
ATOM 811 C C . SER A 1 107 ? -7.668 15.328 -1.543 1 98.38 107 SER A C 1
ATOM 813 O O . SER A 1 107 ? -6.734 14.75 -2.104 1 98.38 107 SER A O 1
ATOM 815 N N . ARG A 1 108 ? -8.789 14.711 -1.207 1 98.06 108 ARG A N 1
ATOM 816 C CA . ARG A 1 108 ? -8.969 13.273 -1.407 1 98.06 108 ARG A CA 1
ATOM 817 C C . ARG A 1 108 ? -8.906 12.914 -2.889 1 98.06 108 ARG A C 1
ATOM 819 O O . ARG A 1 108 ? -8.281 11.922 -3.266 1 98.06 108 ARG A O 1
ATOM 826 N N . ALA A 1 109 ? -9.445 13.805 -3.627 1 97.06 109 ALA A N 1
ATOM 827 C CA . ALA A 1 109 ? -9.617 13.484 -5.043 1 97.06 109 ALA A CA 1
ATOM 828 C C . ALA A 1 109 ? -8.344 13.773 -5.828 1 97.06 109 ALA A C 1
ATOM 830 O O . ALA A 1 109 ? -8.023 13.07 -6.789 1 97.06 109 ALA A O 1
ATOM 831 N N . LYS A 1 110 ? -7.551 14.781 -5.336 1 96.75 110 LYS A N 1
ATOM 832 C CA . LYS A 1 110 ? -6.547 15.266 -6.281 1 96.75 110 LYS A CA 1
ATOM 833 C C . LYS A 1 110 ? -5.164 15.32 -5.633 1 96.75 110 LYS A C 1
ATOM 835 O O . LYS A 1 110 ? -4.148 15.305 -6.332 1 96.75 110 LYS A O 1
ATOM 840 N N . ARG A 1 111 ? -5.148 15.477 -4.379 1 98 111 ARG A N 1
ATOM 841 C CA . ARG A 1 111 ? -3.859 15.859 -3.812 1 98 111 ARG A CA 1
ATOM 842 C C . ARG A 1 111 ? -3.297 14.742 -2.936 1 98 111 ARG A C 1
ATOM 844 O O . ARG A 1 111 ? -2.08 14.602 -2.803 1 98 111 ARG A O 1
ATOM 851 N N . LEU A 1 112 ? -4.152 13.977 -2.336 1 98.38 112 LEU A N 1
ATOM 852 C CA . LEU A 1 112 ? -3.742 12.961 -1.375 1 98.38 112 LEU A CA 1
ATOM 853 C C . LEU A 1 112 ? -2.789 11.961 -2.018 1 98.38 112 LEU A C 1
ATOM 855 O O . LEU A 1 112 ? -1.85 11.484 -1.374 1 98.38 112 LEU A O 1
ATOM 859 N N . ARG A 1 113 ? -2.984 11.664 -3.291 1 98.12 113 ARG A N 1
ATOM 860 C CA . ARG A 1 113 ? -2.098 10.75 -3.996 1 98.12 113 ARG A CA 1
ATOM 861 C C . ARG A 1 113 ? -0.658 11.25 -3.977 1 98.12 113 ARG A C 1
ATOM 863 O O . ARG A 1 113 ? 0.268 10.484 -3.695 1 98.12 113 ARG A O 1
ATOM 870 N N . SER A 1 114 ? -0.542 12.5 -4.238 1 98.19 114 SER A N 1
ATOM 871 C CA . SER A 1 114 ? 0.792 13.094 -4.281 1 98.19 114 SER A CA 1
ATOM 872 C C . SER A 1 114 ? 1.454 13.07 -2.908 1 98.19 114 SER A C 1
ATOM 874 O O . SER A 1 114 ? 2.67 12.891 -2.803 1 98.19 114 SER A O 1
ATOM 876 N N . VAL A 1 115 ? 0.694 13.289 -1.933 1 98.56 115 VAL A N 1
ATOM 877 C CA . VAL A 1 115 ? 1.215 13.227 -0.572 1 98.56 115 VAL A CA 1
ATOM 878 C C . VAL A 1 115 ? 1.777 11.828 -0.301 1 98.56 115 VAL A C 1
ATOM 880 O O . VAL A 1 115 ? 2.91 11.688 0.167 1 98.56 115 VAL A O 1
ATOM 883 N N . LEU A 1 116 ? 1.033 10.836 -0.667 1 98.56 116 LEU A N 1
ATOM 884 C CA . LEU A 1 116 ? 1.434 9.453 -0.424 1 98.56 116 LEU A CA 1
ATOM 885 C C . LEU A 1 116 ? 2.637 9.078 -1.283 1 98.56 116 LEU A C 1
ATOM 887 O O . LEU A 1 116 ? 3.508 8.32 -0.842 1 98.56 116 LEU A O 1
ATOM 891 N N . GLN A 1 117 ? 2.627 9.578 -2.438 1 98.44 117 GLN A N 1
ATOM 892 C CA . GLN A 1 117 ? 3.77 9.344 -3.314 1 98.44 117 GLN A CA 1
ATOM 893 C C . GLN A 1 117 ? 5.051 9.906 -2.707 1 98.44 117 GLN A C 1
ATOM 895 O O . GLN A 1 117 ? 6.094 9.25 -2.727 1 98.44 117 GLN A O 1
ATOM 900 N N . SER A 1 118 ? 4.938 11.086 -2.223 1 98.19 118 SER A N 1
ATOM 901 C CA . SER A 1 118 ? 6.082 11.727 -1.581 1 98.19 118 SER A CA 1
ATOM 902 C C . SER A 1 118 ? 6.543 10.938 -0.361 1 98.19 118 SER A C 1
ATOM 904 O O . SER A 1 118 ? 7.746 10.75 -0.157 1 98.19 118 SER A O 1
ATOM 906 N N . LEU A 1 119 ? 5.598 10.516 0.441 1 98.5 119 LEU A N 1
ATOM 907 C CA . LEU A 1 119 ? 5.926 9.719 1.615 1 98.5 119 LEU A CA 1
ATOM 908 C C . LEU A 1 119 ? 6.66 8.438 1.215 1 98.5 119 LEU A C 1
ATOM 910 O O . LEU A 1 119 ? 7.676 8.086 1.815 1 98.5 119 LEU A O 1
ATOM 914 N N . HIS A 1 120 ? 6.184 7.781 0.215 1 98.19 120 HIS A N 1
ATOM 915 C CA . HIS A 1 120 ? 6.789 6.539 -0.249 1 98.19 120 HIS A CA 1
ATOM 916 C C . HIS A 1 120 ? 8.219 6.77 -0.728 1 98.19 120 HIS A C 1
ATOM 918 O O . HIS A 1 120 ? 9.141 6.059 -0.313 1 98.19 120 HIS A O 1
ATOM 924 N N . LYS A 1 121 ? 8.359 7.742 -1.519 1 97.56 121 LYS A N 1
ATOM 925 C CA . LYS A 1 121 ? 9.68 8.062 -2.064 1 97.56 121 LYS A CA 1
ATOM 926 C C . LYS A 1 121 ? 10.672 8.398 -0.952 1 97.56 121 LYS A C 1
ATOM 928 O O . LYS A 1 121 ? 11.789 7.875 -0.93 1 97.56 121 LYS A O 1
ATOM 933 N N . HIS A 1 122 ? 10.25 9.148 -0.011 1 97.31 122 HIS A N 1
ATOM 934 C CA . HIS A 1 122 ? 11.156 9.633 1.021 1 97.31 122 HIS A CA 1
ATOM 935 C C . HIS A 1 122 ? 11.352 8.594 2.119 1 97.31 122 HIS A C 1
ATOM 937 O O . HIS A 1 122 ? 12.383 8.594 2.803 1 97.31 122 HIS A O 1
ATOM 943 N N . SER A 1 123 ? 10.375 7.734 2.281 1 97.06 123 SER A N 1
ATOM 944 C CA . SER A 1 123 ? 10.5 6.715 3.316 1 97.06 123 SER A CA 1
ATOM 945 C C . SER A 1 123 ? 11.711 5.82 3.072 1 97.06 123 SER A C 1
ATOM 947 O O . SER A 1 123 ? 12.242 5.215 4.008 1 97.06 123 SER A O 1
ATOM 949 N N . ARG A 1 124 ? 12.172 5.738 1.9 1 93.62 124 ARG A N 1
ATOM 950 C CA . ARG A 1 124 ? 13.336 4.934 1.546 1 93.62 124 ARG A CA 1
ATOM 951 C C . ARG A 1 124 ? 14.617 5.527 2.131 1 93.62 124 ARG A C 1
ATOM 953 O O . ARG A 1 124 ? 15.633 4.844 2.24 1 93.62 124 ARG A O 1
ATOM 960 N N . GLU A 1 125 ? 14.492 6.809 2.49 1 95.19 125 GLU A N 1
ATOM 961 C CA . GLU A 1 125 ? 15.656 7.508 3.031 1 95.19 125 GLU A CA 1
ATOM 962 C C . GLU A 1 125 ? 15.602 7.57 4.555 1 95.19 125 GLU A C 1
ATOM 964 O O . GLU A 1 125 ? 16.547 8.023 5.195 1 95.19 125 GLU A O 1
ATOM 969 N N . TRP A 1 126 ? 14.516 7.129 5.098 1 96.94 126 TRP A N 1
ATOM 970 C CA . TRP A 1 126 ? 14.359 7.148 6.547 1 96.94 126 TRP A CA 1
ATOM 971 C C . TRP A 1 126 ? 15.141 6.008 7.195 1 96.94 126 TRP A C 1
ATOM 973 O O . TRP A 1 126 ? 15.523 5.051 6.523 1 96.94 126 TRP A O 1
ATOM 983 N N . THR A 1 127 ? 15.414 6.223 8.492 1 95.62 127 THR A N 1
ATOM 984 C CA . THR A 1 127 ? 15.914 5.074 9.242 1 95.62 127 THR A CA 1
ATOM 985 C C . THR A 1 127 ? 14.898 3.93 9.203 1 95.62 127 THR A C 1
ATOM 987 O O . THR A 1 127 ? 13.711 4.152 8.977 1 95.62 127 THR A O 1
ATOM 990 N N . ARG A 1 128 ? 15.336 2.717 9.453 1 93.81 128 ARG A N 1
ATOM 991 C CA . ARG A 1 128 ? 14.461 1.551 9.445 1 93.81 128 ARG A CA 1
ATOM 992 C C . ARG A 1 128 ? 13.328 1.714 10.453 1 93.81 128 ARG A C 1
ATOM 994 O O . ARG A 1 128 ? 12.18 1.35 10.18 1 93.81 128 ARG A O 1
ATOM 1001 N N . TRP A 1 129 ? 13.672 2.289 11.5 1 95 129 TRP A N 1
ATOM 1002 C CA . TRP A 1 129 ? 12.711 2.479 12.586 1 95 129 TRP A CA 1
ATOM 1003 C C . TRP A 1 129 ? 11.602 3.439 12.164 1 95 129 TRP A C 1
ATOM 1005 O O . TRP A 1 129 ? 10.422 3.195 12.438 1 95 129 TRP A O 1
ATOM 1015 N N . GLU A 1 130 ? 11.984 4.41 11.438 1 96.62 130 GLU A N 1
ATOM 1016 C CA . GLU A 1 130 ? 11.023 5.422 11.016 1 96.62 130 GLU A CA 1
ATOM 1017 C C . GLU A 1 130 ? 10.164 4.914 9.852 1 96.62 130 GLU A C 1
ATOM 1019 O O . GLU A 1 130 ? 8.984 5.262 9.75 1 96.62 130 GLU A O 1
ATOM 1024 N N . ALA A 1 131 ? 10.727 4.121 9.07 1 97.12 131 ALA A N 1
ATOM 1025 C CA . ALA A 1 131 ? 10.078 3.717 7.824 1 97.12 131 ALA A CA 1
ATOM 1026 C C . ALA A 1 131 ? 9.156 2.527 8.055 1 97.12 131 ALA A C 1
ATOM 1028 O O . ALA A 1 131 ? 8.25 2.27 7.25 1 97.12 131 ALA A O 1
ATOM 1029 N N . ARG A 1 132 ? 9.352 1.85 9.109 1 95.88 132 ARG A N 1
ATOM 1030 C CA . ARG A 1 132 ? 8.695 0.569 9.352 1 95.88 132 ARG A CA 1
ATOM 1031 C C . ARG A 1 132 ? 7.18 0.726 9.359 1 95.88 132 ARG A C 1
ATOM 1033 O O . ARG A 1 132 ? 6.465 -0.026 8.695 1 95.88 132 ARG A O 1
ATOM 1040 N N . GLY A 1 133 ? 6.723 1.706 10.125 1 96.56 133 GLY A N 1
ATOM 1041 C CA . GLY A 1 133 ? 5.289 1.903 10.234 1 96.56 133 GLY A CA 1
ATOM 1042 C C . GLY A 1 133 ? 4.621 2.193 8.906 1 96.56 133 GLY A C 1
ATOM 1043 O O . GLY A 1 133 ? 3.566 1.633 8.594 1 96.56 133 GLY A O 1
ATOM 1044 N N . PHE A 1 134 ? 5.266 3.029 8.172 1 97.62 134 PHE A N 1
ATOM 1045 C CA . PHE A 1 134 ? 4.75 3.389 6.855 1 97.62 134 PHE A CA 1
ATOM 1046 C C . PHE A 1 134 ? 4.703 2.17 5.941 1 97.62 134 PHE A C 1
ATOM 1048 O O . PHE A 1 134 ? 3.67 1.885 5.332 1 97.62 134 PHE A O 1
ATOM 1055 N N . GLN A 1 135 ? 5.734 1.413 5.863 1 96.88 135 GLN A N 1
ATOM 1056 C CA . GLN A 1 135 ? 5.863 0.269 4.969 1 96.88 135 GLN A CA 1
ATOM 1057 C C . GLN A 1 135 ? 4.887 -0.841 5.352 1 96.88 135 GLN A C 1
ATOM 1059 O O . GLN A 1 135 ? 4.223 -1.417 4.488 1 96.88 135 GLN A O 1
ATOM 1064 N N . GLU A 1 136 ? 4.793 -1.066 6.602 1 96.81 136 GLU A N 1
ATOM 1065 C CA . GLU A 1 136 ? 3.885 -2.107 7.074 1 96.81 136 GLU A CA 1
ATOM 1066 C C . GLU A 1 136 ? 2.438 -1.777 6.727 1 96.81 136 GLU A C 1
ATOM 1068 O O . GLU A 1 136 ? 1.688 -2.645 6.277 1 96.81 136 GLU A O 1
ATOM 1073 N N . GLN A 1 137 ? 2.123 -0.54 6.922 1 98.06 137 GLN A N 1
ATOM 1074 C CA . GLN A 1 137 ? 0.733 -0.172 6.672 1 98.06 137 GLN A CA 1
ATOM 1075 C C . GLN A 1 137 ? 0.424 -0.172 5.176 1 98.06 137 GLN A C 1
ATOM 1077 O O . GLN A 1 137 ? -0.685 -0.525 4.766 1 98.06 137 GLN A O 1
ATOM 1082 N N . VAL A 1 138 ? 1.338 0.193 4.398 1 98.25 138 VAL A N 1
ATOM 1083 C CA . VAL A 1 138 ? 1.168 0.185 2.949 1 98.25 138 VAL A CA 1
ATOM 1084 C C . VAL A 1 138 ? 0.918 -1.242 2.465 1 98.25 138 VAL A C 1
ATOM 1086 O O . VAL A 1 138 ? -0.014 -1.49 1.697 1 98.25 138 VAL A O 1
ATOM 1089 N N . VAL A 1 139 ? 1.673 -2.121 2.924 1 98.12 139 VAL A N 1
ATOM 1090 C CA . VAL A 1 139 ? 1.567 -3.518 2.52 1 98.12 139 VAL A CA 1
ATOM 1091 C C . VAL A 1 139 ? 0.241 -4.098 3.006 1 98.12 139 VAL A C 1
ATOM 1093 O O . VAL A 1 139 ? -0.455 -4.789 2.256 1 98.12 139 VAL A O 1
ATOM 1096 N N . GLU A 1 140 ? -0.055 -3.803 4.188 1 97.88 140 GLU A N 1
ATOM 1097 C CA . GLU A 1 140 ? -1.313 -4.289 4.746 1 97.88 140 GLU A CA 1
ATOM 1098 C C . GLU A 1 140 ? -2.508 -3.766 3.955 1 97.88 140 GLU A C 1
ATOM 1100 O O . GLU A 1 140 ? -3.436 -4.52 3.65 1 97.88 140 GLU A O 1
ATOM 1105 N N . ALA A 1 141 ? -2.486 -2.533 3.67 1 98.19 141 ALA A N 1
ATOM 1106 C CA . ALA A 1 141 ? -3.574 -1.924 2.908 1 98.19 141 ALA A CA 1
ATOM 1107 C C . ALA A 1 141 ? -3.664 -2.52 1.507 1 98.19 141 ALA A C 1
ATOM 1109 O O . ALA A 1 141 ? -4.762 -2.779 1.006 1 98.19 141 ALA A O 1
ATOM 1110 N N . ALA A 1 142 ? -2.543 -2.701 0.902 1 98.19 142 ALA A N 1
ATOM 1111 C CA . ALA A 1 142 ? -2.525 -3.289 -0.435 1 98.19 142 ALA A CA 1
ATOM 1112 C C . ALA A 1 142 ? -3.062 -4.715 -0.414 1 98.19 142 ALA A C 1
ATOM 1114 O O . ALA A 1 142 ? -3.77 -5.133 -1.335 1 98.19 142 ALA A O 1
ATOM 1115 N N . GLU A 1 143 ? -2.666 -5.469 0.566 1 97.44 143 GLU A N 1
ATOM 1116 C CA . GLU A 1 143 ? -3.16 -6.832 0.705 1 97.44 143 GLU A CA 1
ATOM 1117 C C . GLU A 1 143 ? -4.688 -6.867 0.725 1 97.44 143 GLU A C 1
ATOM 1119 O O . GLU A 1 143 ? -5.301 -7.719 0.079 1 97.44 143 GLU A O 1
ATOM 1124 N N . ASP A 1 144 ? -5.246 -5.941 1.409 1 97.06 144 ASP A N 1
ATOM 1125 C CA . ASP A 1 144 ? -6.703 -5.855 1.459 1 97.06 144 ASP A CA 1
ATOM 1126 C C . ASP A 1 144 ? -7.289 -5.625 0.066 1 97.06 144 ASP A C 1
ATOM 1128 O O . ASP A 1 144 ? -8.328 -6.191 -0.276 1 97.06 144 ASP A O 1
ATOM 1132 N N . ILE A 1 145 ? -6.617 -4.84 -0.645 1 96.5 145 ILE A N 1
ATOM 1133 C CA . ILE A 1 145 ? -7.078 -4.523 -1.993 1 96.5 145 ILE A CA 1
ATOM 1134 C C . ILE A 1 145 ? -6.969 -5.766 -2.877 1 96.5 145 ILE A C 1
ATOM 1136 O O . ILE A 1 145 ? -7.898 -6.086 -3.621 1 96.5 145 ILE A O 1
ATOM 1140 N N . TYR A 1 146 ? -5.906 -6.469 -2.766 1 97 146 TYR A N 1
ATOM 1141 C CA . TYR A 1 146 ? -5.684 -7.668 -3.566 1 97 146 TYR A CA 1
ATOM 1142 C C . TYR A 1 146 ? -6.691 -8.758 -3.211 1 97 146 TYR A C 1
ATOM 1144 O O . TYR A 1 146 ? -7.27 -9.391 -4.098 1 97 146 TYR A O 1
ATOM 1152 N N . VAL A 1 147 ? -6.895 -8.945 -1.977 1 95.62 147 VAL A N 1
ATOM 1153 C CA . VAL A 1 147 ? -7.828 -9.969 -1.512 1 95.62 147 VAL A CA 1
ATOM 1154 C C . VAL A 1 147 ? -9.242 -9.617 -1.968 1 95.62 147 VAL A C 1
ATOM 1156 O O . VAL A 1 147 ? -10 -10.492 -2.385 1 95.62 147 VAL A O 1
ATOM 1159 N N . ALA A 1 148 ? -9.555 -8.359 -1.931 1 94.06 148 ALA A N 1
ATOM 1160 C CA . ALA A 1 148 ? -10.867 -7.926 -2.395 1 94.06 148 ALA A CA 1
ATOM 1161 C C . ALA A 1 148 ? -11.047 -8.219 -3.881 1 94.06 148 ALA A C 1
ATOM 1163 O O . ALA A 1 148 ? -12.148 -8.555 -4.32 1 94.06 148 ALA A O 1
ATOM 1164 N N . GLU A 1 149 ? -10.039 -8.07 -4.625 1 93.94 149 GLU A N 1
ATOM 1165 C CA . GLU A 1 149 ? -10.109 -8.383 -6.051 1 93.94 149 GLU A CA 1
ATOM 1166 C C . GLU A 1 149 ? -10.312 -9.875 -6.285 1 93.94 149 GLU A C 1
ATOM 1168 O O . GLU A 1 149 ? -11.102 -10.266 -7.148 1 93.94 149 GLU A O 1
ATOM 1173 N N . LEU A 1 150 ? -9.633 -10.609 -5.535 1 93.31 150 LEU A N 1
ATOM 1174 C CA . LEU A 1 150 ? -9.789 -12.055 -5.652 1 93.31 150 LEU A CA 1
ATOM 1175 C C . LEU A 1 150 ? -11.211 -12.484 -5.324 1 93.31 150 LEU A C 1
ATOM 1177 O O . LEU A 1 150 ? -11.797 -13.305 -6.031 1 93.31 150 LEU A O 1
ATOM 1181 N N . ASP A 1 151 ? -11.719 -11.891 -4.332 1 91.38 151 ASP A N 1
ATOM 1182 C CA . ASP A 1 151 ? -13.086 -12.195 -3.918 1 91.38 151 ASP A CA 1
ATOM 1183 C C . ASP A 1 151 ? -14.094 -11.766 -4.984 1 91.38 151 ASP A C 1
ATOM 1185 O O . ASP A 1 151 ? -15.109 -12.43 -5.191 1 91.38 151 ASP A O 1
ATOM 1189 N N . ARG A 1 152 ? -13.805 -10.711 -5.582 1 90.62 152 ARG A N 1
ATOM 1190 C CA . ARG A 1 152 ? -14.672 -10.234 -6.656 1 90.62 152 ARG A CA 1
ATOM 1191 C C . ARG A 1 152 ? -14.68 -11.219 -7.824 1 90.62 152 ARG A C 1
ATOM 1193 O O . ARG A 1 152 ? -15.734 -11.469 -8.422 1 90.62 152 ARG A O 1
ATOM 1200 N N . VAL A 1 153 ? -13.555 -11.695 -8.156 1 89.38 153 VAL A N 1
ATOM 1201 C CA . VAL A 1 153 ? -13.461 -12.68 -9.227 1 89.38 153 VAL A CA 1
ATOM 1202 C C . VAL A 1 153 ? -14.266 -13.93 -8.852 1 89.38 153 VAL A C 1
ATOM 1204 O O . VAL A 1 153 ? -14.977 -14.484 -9.688 1 89.38 153 VAL A O 1
ATOM 1207 N N . GLN A 1 154 ? -14.148 -14.32 -7.648 1 87.19 154 GLN A N 1
ATOM 1208 C CA . GLN A 1 154 ? -14.867 -15.5 -7.156 1 87.19 154 GLN A CA 1
ATOM 1209 C C . GLN A 1 154 ? -16.375 -15.305 -7.25 1 87.19 154 GLN A C 1
ATOM 1211 O O . GLN A 1 154 ? -17.094 -16.203 -7.695 1 87.19 154 GLN A O 1
ATOM 1216 N N . ARG A 1 155 ? -16.781 -14.227 -6.863 1 84.88 155 ARG A N 1
ATOM 1217 C CA . ARG A 1 155 ? -18.203 -13.93 -6.84 1 84.88 155 ARG A CA 1
ATOM 1218 C C . ARG A 1 155 ? -18.781 -13.836 -8.25 1 84.88 155 ARG A C 1
ATOM 1220 O O . ARG A 1 155 ? -19.875 -14.336 -8.523 1 84.88 155 ARG A O 1
ATOM 1227 N N . ASP A 1 156 ? -18.094 -13.289 -9.086 1 81.06 156 ASP A N 1
ATOM 1228 C CA . ASP A 1 156 ? -18.578 -13.039 -10.438 1 81.06 156 ASP A CA 1
ATOM 1229 C C . ASP A 1 156 ? -18.5 -14.297 -11.297 1 81.06 156 ASP A C 1
ATOM 1231 O O . ASP A 1 156 ? -19.172 -14.398 -12.32 1 81.06 156 ASP A O 1
ATOM 1235 N N . SER A 1 157 ? -17.531 -15.133 -10.977 1 76.38 157 SER A N 1
ATOM 1236 C CA . SER A 1 157 ? -17.375 -16.359 -11.75 1 76.38 157 SER A CA 1
ATOM 1237 C C . SER A 1 157 ? -18.484 -17.359 -11.438 1 76.38 157 SER A C 1
ATOM 1239 O O . SER A 1 157 ? -18.703 -18.312 -12.188 1 76.38 157 SER A O 1
ATOM 1241 N N . GLY A 1 158 ? -19.266 -17.031 -10.484 1 71.38 158 GLY A N 1
ATOM 1242 C CA . GLY A 1 158 ? -20.281 -18 -10.07 1 71.38 158 GLY A CA 1
ATOM 1243 C C . GLY A 1 158 ? -19.688 -19.25 -9.445 1 71.38 158 GLY A C 1
ATOM 1244 O O . GLY A 1 158 ? -20.391 -20.25 -9.258 1 71.38 158 GLY A O 1
ATOM 1245 N N . LEU A 1 159 ? -18.375 -19.266 -9.289 1 67.81 159 LEU A N 1
ATOM 1246 C CA . LEU A 1 159 ? -17.703 -20.422 -8.711 1 67.81 159 LEU A CA 1
ATOM 1247 C C . LEU A 1 159 ? -18.203 -20.688 -7.293 1 67.81 159 LEU A C 1
ATOM 1249 O O . LEU A 1 159 ? -18.188 -21.828 -6.832 1 67.81 159 LEU A O 1
ATOM 1253 N N . SER A 1 160 ? -18.531 -19.688 -6.578 1 61.03 160 SER A N 1
ATOM 1254 C CA . SER A 1 160 ? -19.062 -19.891 -5.234 1 61.03 160 SER A CA 1
ATOM 1255 C C . SER A 1 160 ? -20.438 -20.531 -5.27 1 61.03 160 SER A C 1
ATOM 1257 O O . SER A 1 160 ? -20.844 -21.188 -4.312 1 61.03 160 SER A O 1
ATOM 1259 N N . MET A 1 161 ? -21.141 -20.094 -6.172 1 52.81 161 MET A N 1
ATOM 1260 C CA . MET A 1 161 ? -22.531 -20.531 -6.23 1 52.81 161 MET A CA 1
ATOM 1261 C C . MET A 1 161 ? -22.625 -22 -6.617 1 52.81 161 MET A C 1
ATOM 1263 O O . MET A 1 161 ? -23.656 -22.656 -6.402 1 52.81 161 MET A O 1
ATOM 1267 N N . HIS A 1 162 ? -21.688 -22.547 -7.434 1 52.34 162 HIS A N 1
ATOM 1268 C CA . HIS A 1 162 ? -22.078 -23.812 -8.07 1 52.34 162 HIS A CA 1
ATOM 1269 C C . HIS A 1 162 ? -21.516 -25 -7.301 1 52.34 162 HIS A C 1
ATOM 1271 O O . HIS A 1 162 ? -20.406 -25.453 -7.562 1 52.34 162 HIS A O 1
ATOM 1277 N N . GLY A 1 163 ? -21.734 -25.109 -6.117 1 54.72 163 GLY A N 1
ATOM 1278 C CA . GLY A 1 163 ? -21.609 -26.406 -5.477 1 54.72 163 GLY A CA 1
ATOM 1279 C C . GLY A 1 163 ? -21.75 -27.562 -6.449 1 54.72 163 GLY A C 1
ATOM 1280 O O . GLY A 1 163 ? -21.438 -28.719 -6.105 1 54.72 163 GLY A O 1
ATOM 1281 N N . THR A 1 164 ? -22.188 -27.203 -7.602 1 60.44 164 THR A N 1
ATOM 1282 C CA . THR A 1 164 ? -22.531 -28.297 -8.508 1 60.44 164 THR A CA 1
ATOM 1283 C C . THR A 1 164 ? -21.422 -28.516 -9.531 1 60.44 164 THR A C 1
ATOM 1285 O O . THR A 1 164 ? -21.453 -29.516 -10.266 1 60.44 164 THR A O 1
ATOM 1288 N N . MET A 1 165 ? -20.516 -27.609 -9.516 1 66.5 165 MET A N 1
ATOM 1289 C CA . MET A 1 165 ? -19.484 -27.812 -10.531 1 66.5 165 MET A CA 1
ATOM 1290 C C . MET A 1 165 ? -18.344 -28.672 -10 1 66.5 165 MET A C 1
ATOM 1292 O O . MET A 1 165 ? -17.938 -28.531 -8.852 1 66.5 165 MET A O 1
ATOM 1296 N N . GLY A 1 166 ? -18.031 -29.703 -10.742 1 72.94 166 GLY A N 1
ATOM 1297 C CA . GLY A 1 166 ? -16.891 -30.516 -10.375 1 72.94 166 GLY A CA 1
ATOM 1298 C C . GLY A 1 166 ? -15.602 -29.703 -10.258 1 72.94 166 GLY A C 1
ATOM 1299 O O . GLY A 1 166 ? -15.516 -28.594 -10.766 1 72.94 166 GLY A O 1
ATOM 1300 N N . LYS A 1 167 ? -14.797 -30.047 -9.461 1 75.75 167 LYS A N 1
ATOM 1301 C CA . LYS A 1 167 ? -13.508 -29.406 -9.219 1 75.75 167 LYS A CA 1
ATOM 1302 C C . LYS A 1 167 ? -12.82 -29.016 -10.523 1 75.75 167 LYS A C 1
ATOM 1304 O O . LYS A 1 167 ? -12.32 -27.906 -10.664 1 75.75 167 LYS A O 1
ATOM 1309 N N . GLY A 1 168 ? -12.891 -29.984 -11.445 1 77.88 168 GLY A N 1
ATOM 1310 C CA . GLY A 1 168 ? -12.25 -29.734 -12.734 1 77.88 168 GLY A CA 1
ATOM 1311 C C . GLY A 1 168 ? -12.906 -28.609 -13.516 1 77.88 168 GLY A C 1
ATOM 1312 O O . GLY A 1 168 ? -12.219 -27.781 -14.117 1 77.88 168 GLY A O 1
ATOM 1313 N N . GLN A 1 169 ? -14.156 -28.531 -13.43 1 79.25 169 GLN A N 1
ATOM 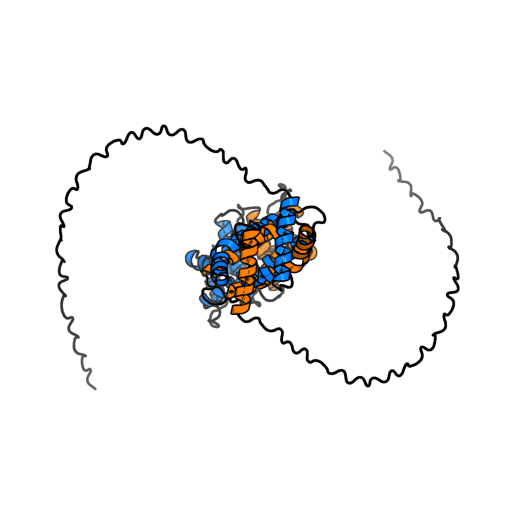1314 C CA . GLN A 1 169 ? -14.891 -27.5 -14.156 1 79.25 169 GLN A CA 1
ATOM 1315 C C . GLN A 1 169 ? -14.656 -26.109 -13.547 1 79.25 169 GLN A C 1
ATOM 1317 O O . GLN A 1 169 ? -14.5 -25.125 -14.266 1 79.25 169 GLN A O 1
ATOM 1322 N N . SER A 1 170 ? -14.656 -26.156 -12.273 1 83.44 170 SER A N 1
ATOM 1323 C CA . SER A 1 170 ? -14.43 -24.891 -11.578 1 83.44 170 SER A CA 1
ATOM 1324 C C . SER A 1 170 ? -13.047 -24.344 -11.875 1 83.44 170 SER A C 1
ATOM 1326 O O . SER A 1 170 ? -12.883 -23.125 -12.086 1 83.44 170 SER A O 1
ATOM 1328 N N . LEU A 1 171 ? -12.141 -25.25 -11.906 1 87.81 171 LEU A N 1
ATOM 1329 C CA . LEU A 1 171 ? -10.766 -24.859 -12.195 1 87.81 171 LEU A CA 1
ATOM 1330 C C . LEU A 1 171 ? -10.648 -24.312 -13.625 1 87.81 171 LEU A C 1
ATOM 1332 O O . LEU A 1 171 ? -9.961 -23.312 -13.859 1 87.81 171 LEU A O 1
ATOM 1336 N N . GLY A 1 172 ? -11.297 -25 -14.492 1 87.25 172 GLY A N 1
ATOM 1337 C CA . GLY A 1 172 ? -11.281 -24.562 -15.875 1 87.25 172 GLY A CA 1
ATOM 1338 C C . GLY A 1 172 ? -11.898 -23.203 -16.078 1 87.25 172 GLY A C 1
ATOM 1339 O O . GLY A 1 172 ? -11.391 -22.391 -16.844 1 87.25 172 GLY A O 1
ATOM 1340 N N . GLU A 1 173 ? -12.93 -22.969 -15.383 1 85.38 173 GLU A N 1
ATOM 1341 C CA . GLU A 1 173 ? -13.602 -21.672 -15.477 1 85.38 173 GLU A CA 1
ATOM 1342 C C . GLU A 1 173 ? -12.727 -20.562 -14.898 1 85.38 173 GLU A C 1
ATOM 1344 O O . GLU A 1 173 ? -12.641 -19.469 -15.469 1 85.38 173 GLU A O 1
ATOM 1349 N N . LEU A 1 174 ? -12.156 -20.844 -13.805 1 87.5 174 LEU A N 1
ATOM 1350 C CA . LEU A 1 174 ? -11.273 -19.875 -13.156 1 87.5 174 LEU A CA 1
ATOM 1351 C C . LEU A 1 174 ? -10.102 -19.516 -14.062 1 87.5 174 LEU A C 1
ATOM 1353 O O . LEU A 1 174 ? -9.766 -18.328 -14.203 1 87.5 174 LEU A O 1
ATOM 1357 N N . GLN A 1 175 ? -9.586 -20.516 -14.648 1 89.56 175 GLN A N 1
ATOM 1358 C CA . GLN A 1 175 ? -8.461 -20.297 -15.547 1 89.56 175 GLN A CA 1
ATOM 1359 C C . GLN A 1 175 ? -8.875 -19.469 -16.766 1 89.56 175 GLN A C 1
ATOM 1361 O O . GLN A 1 175 ? -8.125 -18.594 -17.203 1 89.56 175 GLN A O 1
ATOM 1366 N N . ARG A 1 176 ? -10.023 -19.75 -17.297 1 88 176 ARG A N 1
ATOM 1367 C CA . ARG A 1 176 ? -10.539 -19.016 -18.438 1 88 176 ARG A CA 1
ATOM 1368 C C . ARG A 1 176 ? -10.742 -17.547 -18.094 1 88 176 ARG A C 1
ATOM 1370 O O . ARG A 1 176 ? -10.484 -16.656 -18.906 1 88 176 ARG A O 1
ATOM 1377 N N . LEU A 1 177 ? -11.141 -17.359 -16.953 1 86.94 177 LEU A N 1
ATOM 1378 C CA . LEU A 1 177 ? -11.375 -16 -16.484 1 86.94 177 LEU A CA 1
ATOM 1379 C C . LEU A 1 177 ? -10.078 -15.203 -16.438 1 86.94 177 LEU A C 1
ATOM 1381 O O . LEU A 1 177 ? -10.047 -14.039 -16.859 1 86.94 177 LEU A O 1
ATOM 1385 N N . TYR A 1 178 ? -9.016 -15.797 -15.984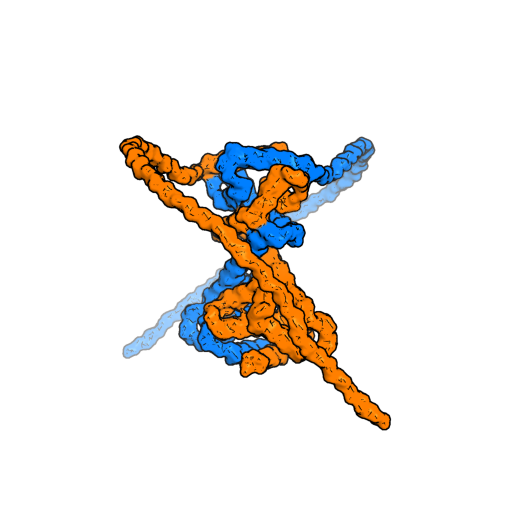 1 89.31 178 TYR A N 1
ATOM 1386 C CA . TYR A 1 178 ? -7.742 -15.094 -15.875 1 89.31 178 TYR A CA 1
ATOM 1387 C C . TYR A 1 178 ? -7.062 -14.984 -17.234 1 89.31 178 TYR A C 1
ATOM 1389 O O . TYR A 1 178 ? -6.285 -14.055 -17.469 1 89.31 178 TYR A O 1
ATOM 1397 N N . GLN A 1 179 ? -7.367 -15.891 -18.109 1 85.69 179 GLN A N 1
ATOM 1398 C CA . GLN A 1 179 ? -6.77 -15.875 -19.453 1 85.69 179 GLN A CA 1
ATOM 1399 C C . GLN A 1 179 ? -7.406 -14.789 -20.312 1 85.69 179 GLN A C 1
ATOM 1401 O O . GLN A 1 179 ? -6.746 -14.234 -21.203 1 85.69 179 GLN A O 1
ATOM 1406 N N . ASN A 1 180 ? -8.594 -14.68 -19.953 1 81.38 180 ASN A N 1
ATOM 1407 C CA . ASN A 1 180 ? -9.297 -13.664 -20.734 1 81.38 180 ASN A CA 1
ATOM 1408 C C . ASN A 1 180 ? -9.031 -12.258 -20.203 1 81.38 180 ASN A C 1
ATOM 1410 O O . ASN A 1 180 ? -9.617 -11.852 -19.203 1 81.38 180 ASN A O 1
ATOM 1414 N N . LYS A 1 181 ? -8.211 -11.562 -20.875 1 71.94 181 LYS A N 1
ATOM 1415 C CA . LYS A 1 181 ? -7.793 -10.227 -20.469 1 71.94 181 LYS A CA 1
ATOM 1416 C C . LYS A 1 181 ? -8.992 -9.289 -20.328 1 71.94 181 LYS A C 1
ATOM 1418 O O . LYS A 1 181 ? -9.008 -8.414 -19.469 1 71.94 181 LYS A O 1
ATOM 1423 N N . LEU A 1 182 ? -9.953 -9.586 -21.078 1 70.12 182 LEU A N 1
ATOM 1424 C CA . LEU A 1 182 ? -11.125 -8.719 -21.109 1 70.12 182 LEU A CA 1
ATOM 1425 C C . LEU A 1 182 ? -11.961 -8.906 -19.859 1 70.12 182 LEU A C 1
ATOM 1427 O O . LEU A 1 182 ? -12.703 -8 -19.453 1 70.12 182 LEU A O 1
ATOM 1431 N N . THR A 1 183 ? -11.773 -10.023 -19.297 1 68.88 183 THR A N 1
ATOM 1432 C CA . THR A 1 183 ? -12.57 -10.289 -18.094 1 68.88 183 THR A CA 1
ATOM 1433 C C . THR A 1 183 ? -11.727 -10.125 -16.844 1 68.88 183 THR A C 1
ATOM 1435 O O . THR A 1 183 ? -12.203 -9.617 -15.82 1 68.88 183 THR A O 1
ATOM 1438 N N . ALA A 1 184 ? -10.586 -10.602 -16.922 1 63.69 184 ALA A N 1
ATOM 1439 C CA . ALA A 1 184 ? -9.742 -10.648 -15.727 1 63.69 184 ALA A CA 1
ATOM 1440 C C . ALA A 1 184 ? -9.273 -9.25 -15.328 1 63.69 184 ALA A C 1
ATOM 1442 O O . ALA A 1 184 ? -9.328 -8.883 -14.148 1 63.69 184 ALA A O 1
ATOM 1443 N N . TYR A 1 185 ? -8.922 -8.5 -16.328 1 70.12 185 TYR A N 1
ATOM 1444 C CA . TYR A 1 185 ? -8.273 -7.227 -16.031 1 70.12 185 TYR A CA 1
ATOM 1445 C C . TYR A 1 185 ? -9.242 -6.277 -15.336 1 70.12 185 TYR A C 1
ATOM 1447 O O . TYR A 1 185 ? -8.906 -5.684 -14.312 1 70.12 185 TYR A O 1
ATOM 1455 N N . PRO A 1 186 ? -10.414 -6.383 -15.727 1 75.19 186 PRO A N 1
ATOM 1456 C CA . PRO A 1 186 ? -11.305 -5.457 -15.031 1 75.19 186 PRO A CA 1
ATOM 1457 C C . PRO A 1 186 ? -11.648 -5.926 -13.617 1 75.19 186 PRO A C 1
ATOM 1459 O O . PRO A 1 186 ? -11.969 -5.109 -12.75 1 75.19 186 PRO A O 1
ATOM 1462 N N . LYS A 1 187 ? -11.5 -7.184 -13.43 1 84.31 187 LYS A N 1
ATOM 1463 C CA . LYS A 1 187 ? -11.953 -7.691 -12.141 1 84.31 187 LYS A CA 1
ATOM 1464 C C . LYS A 1 187 ? -10.805 -7.711 -11.125 1 84.31 187 LYS A C 1
ATOM 1466 O O . LYS A 1 187 ? -11.039 -7.566 -9.922 1 84.31 187 LYS A O 1
ATOM 1471 N N . ALA A 1 188 ? -9.703 -7.922 -11.617 1 92.62 188 ALA A N 1
ATOM 1472 C CA . ALA A 1 188 ? -8.555 -7.992 -10.727 1 92.62 188 ALA A CA 1
ATOM 1473 C C . ALA A 1 188 ? -7.34 -7.301 -11.344 1 92.62 188 ALA A C 1
ATOM 1475 O O . ALA A 1 188 ? -6.277 -7.91 -11.492 1 92.62 188 ALA A O 1
ATOM 1476 N N . PRO A 1 189 ? -7.512 -5.969 -11.562 1 92.5 189 PRO A N 1
ATOM 1477 C CA . PRO A 1 189 ? -6.453 -5.246 -12.281 1 92.5 189 PRO A CA 1
ATOM 1478 C C . PRO A 1 189 ? -5.164 -5.141 -11.477 1 92.5 189 PRO A C 1
ATOM 1480 O O . PRO A 1 189 ? -4.07 -5.219 -12.039 1 92.5 189 PRO A O 1
ATOM 1483 N N . ASN A 1 190 ? -5.285 -4.973 -10.188 1 94.94 190 ASN A N 1
ATOM 1484 C CA . ASN A 1 190 ? -4.094 -4.793 -9.367 1 94.94 190 ASN A CA 1
ATOM 1485 C C . ASN A 1 190 ? -3.334 -6.102 -9.188 1 94.94 190 ASN A C 1
ATOM 1487 O O . ASN A 1 190 ? -2.102 -6.121 -9.211 1 94.94 190 ASN A O 1
ATOM 1491 N N . LEU A 1 191 ? -4.078 -7.168 -9.094 1 94.94 191 LEU A N 1
ATOM 1492 C CA . LEU A 1 191 ? -3.441 -8.477 -8.977 1 94.94 191 LEU A CA 1
ATOM 1493 C C . LEU A 1 191 ? -2.711 -8.836 -10.266 1 94.94 191 LEU A C 1
ATOM 1495 O O . LEU A 1 191 ? -1.571 -9.312 -10.227 1 94.94 191 LEU A O 1
ATOM 1499 N N . TRP A 1 192 ? -3.396 -8.562 -11.289 1 92.19 192 TRP A N 1
ATOM 1500 C CA . TRP A 1 192 ? -2.789 -8.844 -12.586 1 92.19 192 TRP A CA 1
ATOM 1501 C C . TRP A 1 192 ? -1.501 -8.047 -12.773 1 92.19 192 TRP A C 1
ATOM 1503 O O . TRP A 1 192 ? -0.476 -8.602 -13.18 1 92.19 192 TRP A O 1
ATOM 1513 N N . ALA A 1 193 ? -1.575 -6.828 -12.453 1 92.38 193 ALA A N 1
ATOM 1514 C CA . ALA A 1 193 ? -0.42 -5.949 -12.602 1 92.38 193 ALA A CA 1
ATOM 1515 C C . ALA A 1 193 ? 0.735 -6.402 -11.711 1 92.38 193 ALA A C 1
ATOM 1517 O O . ALA A 1 193 ? 1.886 -6.449 -12.156 1 92.38 193 ALA A O 1
ATOM 1518 N N . LEU A 1 194 ? 0.411 -6.758 -10.531 1 95.5 194 LEU A N 1
ATOM 1519 C CA . LEU A 1 194 ? 1.447 -7.18 -9.594 1 95.5 194 LEU A CA 1
ATOM 1520 C C . LEU A 1 194 ? 2.127 -8.461 -10.078 1 95.5 194 LEU A C 1
ATOM 1522 O O . LEU A 1 194 ? 3.355 -8.523 -10.141 1 95.5 194 LEU A O 1
ATOM 1526 N N . PHE A 1 195 ? 1.362 -9.461 -10.43 1 95 195 PHE A N 1
ATOM 1527 C CA . PHE A 1 195 ? 1.908 -10.75 -10.828 1 95 195 PHE A CA 1
ATOM 1528 C C . PHE A 1 195 ? 2.711 -10.633 -12.117 1 95 195 PHE A C 1
ATOM 1530 O O . PHE A 1 195 ? 3.746 -11.281 -12.273 1 95 195 PHE A O 1
ATOM 1537 N N . THR A 1 196 ? 2.25 -9.797 -12.961 1 92.19 196 THR A N 1
ATOM 1538 C CA . THR A 1 196 ? 2.988 -9.562 -14.203 1 92.19 196 THR A CA 1
ATOM 1539 C C . THR A 1 196 ? 4.328 -8.883 -13.914 1 92.19 196 THR A C 1
ATOM 1541 O O . THR A 1 196 ? 5.344 -9.227 -14.523 1 92.19 196 THR A O 1
ATOM 1544 N N . GLU A 1 197 ? 4.27 -8.008 -12.992 1 94 197 GLU A N 1
ATOM 1545 C CA . GLU A 1 197 ? 5.5 -7.324 -12.609 1 94 197 GLU A CA 1
ATOM 1546 C C . GLU A 1 197 ? 6.492 -8.289 -11.969 1 94 197 GLU A C 1
ATOM 1548 O O . GLU A 1 197 ? 7.699 -8.203 -12.203 1 94 197 GLU A O 1
ATOM 1553 N N . LEU A 1 198 ? 6.004 -9.133 -11.18 1 95.06 198 LEU A N 1
ATOM 1554 C CA . LEU A 1 198 ? 6.855 -10.109 -10.508 1 95.06 198 LEU A CA 1
ATOM 1555 C C . LEU A 1 198 ? 7.457 -11.094 -11.5 1 95.06 198 LEU A C 1
ATOM 1557 O O . LEU A 1 198 ? 8.57 -11.578 -11.312 1 95.06 198 LEU A O 1
ATOM 1561 N N . ALA A 1 199 ? 6.691 -11.414 -12.523 1 92.69 199 ALA A N 1
ATOM 1562 C CA . ALA A 1 199 ? 7.141 -12.375 -13.531 1 92.69 199 ALA A CA 1
ATOM 1563 C C . ALA A 1 199 ? 8.133 -11.727 -14.5 1 92.69 199 ALA A C 1
ATOM 1565 O O . ALA A 1 199 ? 8.883 -12.414 -15.188 1 92.69 199 ALA A O 1
ATOM 1566 N N . GLY A 1 200 ? 8.164 -10.336 -14.484 1 85.56 200 GLY A N 1
ATOM 1567 C CA . GLY A 1 200 ? 9.133 -9.641 -15.312 1 85.56 200 GLY A CA 1
ATOM 1568 C C . GLY A 1 200 ? 8.57 -9.211 -16.656 1 85.56 200 GLY A C 1
ATOM 1569 O O . GLY A 1 200 ? 7.383 -8.891 -16.766 1 85.56 200 GLY A O 1
ATOM 1570 N N . ALA A 1 201 ? 9.461 -9.234 -17.641 1 71.5 201 ALA A N 1
ATOM 1571 C CA . ALA A 1 201 ? 9.195 -8.664 -18.953 1 71.5 201 ALA A CA 1
ATOM 1572 C C . ALA A 1 201 ? 8.039 -9.391 -19.641 1 71.5 201 ALA A C 1
ATOM 1574 O O . ALA A 1 201 ? 7.902 -10.609 -19.516 1 71.5 201 ALA A O 1
ATOM 1575 N N . SER A 1 202 ? 7.316 -8.625 -20.188 1 70.94 202 SER A N 1
ATOM 1576 C CA . SER A 1 202 ? 6.078 -9.062 -20.828 1 70.94 202 SER A CA 1
ATOM 1577 C C . SER A 1 202 ? 6.363 -9.992 -22 1 70.94 202 SER A C 1
ATOM 1579 O O . SER A 1 202 ? 6.859 -9.555 -23.047 1 70.94 202 SER A O 1
ATOM 1581 N N . SER A 1 203 ? 6.574 -11.219 -21.781 1 76.06 203 SER A N 1
ATOM 1582 C CA . SER A 1 203 ? 6.562 -12.273 -22.797 1 76.06 203 SER A CA 1
ATOM 1583 C C . SER A 1 203 ? 5.332 -13.164 -22.656 1 76.06 203 SER A C 1
ATOM 1585 O O . SER A 1 203 ? 4.648 -13.117 -21.625 1 76.06 203 SER A O 1
ATOM 1587 N N . PRO A 1 204 ? 4.91 -13.703 -23.797 1 77.44 204 PRO A N 1
ATOM 1588 C CA . PRO A 1 204 ? 3.779 -14.633 -23.688 1 77.44 204 PRO A CA 1
ATOM 1589 C C . PRO A 1 204 ? 3.943 -15.633 -22.547 1 77.44 204 PRO A C 1
ATOM 1591 O O . PRO A 1 204 ? 2.959 -16 -21.906 1 77.44 204 PRO A O 1
ATOM 1594 N N . GLN A 1 205 ? 5.172 -15.93 -22.25 1 81.44 205 GLN A N 1
ATOM 1595 C CA . GLN A 1 205 ? 5.434 -16.875 -21.172 1 81.44 205 GLN A CA 1
ATOM 1596 C C . GLN A 1 205 ? 5.137 -16.25 -19.812 1 81.44 205 GLN A C 1
ATOM 1598 O O . GLN A 1 205 ? 4.672 -16.938 -18.891 1 81.44 205 GLN A O 1
ATOM 1603 N N . THR A 1 206 ? 5.352 -15 -19.812 1 85.94 206 THR A N 1
ATOM 1604 C CA . THR A 1 206 ? 5.113 -14.289 -18.562 1 85.94 206 THR A CA 1
ATOM 1605 C C . THR A 1 206 ? 3.621 -14.234 -18.25 1 85.94 206 THR A C 1
ATOM 1607 O O . THR A 1 206 ? 3.219 -14.344 -17.094 1 85.94 206 THR A O 1
ATOM 1610 N N . GLU A 1 207 ? 2.826 -14.016 -19.25 1 86.75 207 GLU A N 1
ATOM 1611 C CA . GLU A 1 207 ? 1.379 -13.984 -19.062 1 86.75 207 GLU A CA 1
ATOM 1612 C C . GLU A 1 207 ? 0.853 -15.344 -18.609 1 86.75 207 GLU A C 1
ATOM 1614 O O . GLU A 1 207 ? -0.007 -15.414 -17.719 1 86.75 207 GLU A O 1
ATOM 1619 N N . ASP A 1 208 ? 1.415 -16.391 -19.25 1 90.12 208 ASP A N 1
ATOM 1620 C CA . ASP A 1 208 ? 1.014 -17.734 -18.875 1 90.12 208 ASP A CA 1
ATOM 1621 C C . ASP A 1 208 ? 1.374 -18.031 -17.406 1 90.12 208 ASP A C 1
ATOM 1623 O O . ASP A 1 208 ? 0.591 -18.641 -16.688 1 90.12 208 ASP A O 1
ATOM 1627 N N . ALA A 1 209 ? 2.539 -17.562 -17.047 1 91.94 209 ALA A N 1
ATOM 1628 C CA . ALA A 1 209 ? 2.975 -17.766 -15.672 1 91.94 209 ALA A CA 1
ATOM 1629 C C . ALA A 1 209 ? 2.053 -17.031 -14.695 1 91.94 209 ALA A C 1
ATOM 1631 O O . ALA A 1 209 ? 1.718 -17.578 -13.633 1 91.94 209 ALA A O 1
ATOM 1632 N N . THR A 1 210 ? 1.66 -15.844 -15.109 1 92.12 210 THR A N 1
ATOM 1633 C CA . THR A 1 210 ? 0.768 -15.039 -14.289 1 92.12 210 THR A CA 1
ATOM 1634 C C . THR A 1 210 ? -0.585 -15.727 -14.125 1 92.12 210 THR A C 1
ATOM 1636 O O . THR A 1 210 ? -1.099 -15.844 -13.008 1 92.12 210 THR A O 1
ATOM 1639 N N . VAL A 1 211 ? -1.122 -16.219 -15.219 1 92 211 VAL A N 1
ATOM 1640 C CA . VAL A 1 211 ? -2.408 -16.922 -15.195 1 92 211 VAL A CA 1
ATOM 1641 C C . VAL A 1 211 ? -2.311 -18.172 -14.328 1 92 211 VAL A C 1
ATOM 1643 O O . VAL A 1 211 ? -3.176 -18.406 -13.484 1 92 211 VAL A O 1
ATOM 1646 N N . LEU A 1 212 ? -1.266 -18.859 -14.492 1 93.56 212 LEU A N 1
ATOM 1647 C CA . LEU A 1 212 ? -1.086 -20.109 -13.758 1 93.56 212 LEU A CA 1
ATOM 1648 C C . LEU A 1 212 ? -0.958 -19.844 -12.258 1 93.56 212 LEU A C 1
ATOM 1650 O O . LEU A 1 212 ? -1.604 -20.516 -11.445 1 93.56 212 LEU A O 1
ATOM 1654 N N . ALA A 1 213 ? -0.138 -18.875 -11.953 1 95 213 ALA A N 1
ATOM 1655 C CA . ALA A 1 213 ? 0.095 -18.578 -10.539 1 95 213 ALA A CA 1
ATOM 1656 C C . ALA A 1 213 ? -1.185 -18.094 -9.867 1 95 213 ALA A C 1
ATOM 1658 O O . ALA A 1 213 ? -1.533 -18.562 -8.781 1 95 213 ALA A O 1
ATOM 1659 N N . LEU A 1 214 ? -1.889 -17.203 -10.508 1 93.81 214 LEU A N 1
ATOM 1660 C CA . LEU A 1 214 ? -3.117 -16.656 -9.938 1 93.81 214 LEU A CA 1
ATOM 1661 C C . LEU A 1 214 ? -4.184 -17.734 -9.812 1 93.81 214 LEU A C 1
ATOM 1663 O O . LEU A 1 214 ? -4.867 -17.828 -8.789 1 93.81 214 LEU A O 1
ATOM 1667 N N . THR A 1 215 ? -4.324 -18.562 -10.844 1 92.75 215 THR A N 1
ATOM 1668 C CA . THR A 1 215 ? -5.324 -19.625 -10.82 1 92.75 215 THR A CA 1
ATOM 1669 C C . THR A 1 215 ? -5.012 -20.641 -9.727 1 92.75 215 THR A C 1
ATOM 1671 O O . THR A 1 215 ? -5.914 -21.109 -9.031 1 92.75 215 THR A O 1
ATOM 1674 N N . LEU A 1 216 ? -3.779 -20.922 -9.648 1 93.75 216 LEU A N 1
ATOM 1675 C CA . LEU A 1 216 ? -3.357 -21.875 -8.633 1 93.75 216 LEU A CA 1
ATOM 1676 C C . LEU A 1 216 ? -3.717 -21.391 -7.234 1 93.75 216 LEU A C 1
ATOM 1678 O O . LEU A 1 216 ? -4.367 -22.094 -6.469 1 93.75 216 LEU A O 1
ATOM 1682 N N . LEU A 1 217 ? -3.336 -20.141 -6.926 1 94.12 217 LEU A N 1
ATOM 1683 C CA . LEU A 1 217 ? -3.59 -19.594 -5.598 1 94.12 217 LEU A CA 1
ATOM 1684 C C . LEU A 1 217 ? -5.09 -19.469 -5.34 1 94.12 217 LEU A C 1
ATOM 1686 O O . LEU A 1 217 ? -5.57 -19.844 -4.262 1 94.12 217 LEU A O 1
ATOM 1690 N N . HIS A 1 218 ? -5.758 -18.984 -6.309 1 92.44 218 HIS A N 1
ATOM 1691 C CA . HIS A 1 218 ? -7.199 -18.828 -6.176 1 92.44 218 HIS A CA 1
ATOM 1692 C C . HIS A 1 218 ? -7.887 -20.172 -5.969 1 92.44 218 HIS A C 1
ATOM 1694 O O . HIS A 1 218 ? -8.82 -20.281 -5.176 1 92.44 218 HIS A O 1
ATOM 1700 N N . SER A 1 219 ? -7.473 -21.203 -6.703 1 90.81 219 SER A N 1
ATOM 1701 C CA . SER A 1 219 ? -8.047 -22.547 -6.582 1 90.81 219 SER A CA 1
ATOM 1702 C C . SER A 1 219 ? -7.812 -23.125 -5.195 1 90.81 219 SER A C 1
ATOM 1704 O O . SER A 1 219 ? -8.688 -23.781 -4.637 1 90.81 219 SER A O 1
ATOM 1706 N N . MET A 1 220 ? -6.656 -22.906 -4.688 1 90.25 220 MET A N 1
ATOM 1707 C CA . MET A 1 220 ? -6.352 -23.406 -3.348 1 90.25 220 MET A CA 1
ATOM 1708 C C . MET A 1 220 ? -7.234 -22.734 -2.303 1 90.25 220 MET A C 1
ATOM 1710 O O . MET A 1 220 ? -7.637 -23.359 -1.323 1 90.25 220 MET A O 1
ATOM 1714 N N . LYS A 1 221 ? -7.477 -21.484 -2.523 1 89.06 221 LYS A N 1
ATOM 1715 C CA . LYS A 1 221 ? -8.32 -20.719 -1.6 1 89.06 221 LYS A CA 1
ATOM 1716 C C . LYS A 1 221 ? -9.75 -21.25 -1.611 1 89.06 221 LYS A C 1
ATOM 1718 O O . LYS A 1 221 ? -10.406 -21.312 -0.567 1 89.06 221 LYS A O 1
ATOM 1723 N N . THR A 1 222 ? -10.188 -21.625 -2.758 1 85.62 222 THR A N 1
ATOM 1724 C CA . THR A 1 222 ? -11.57 -22.062 -2.922 1 85.62 222 THR A CA 1
ATOM 1725 C C . THR A 1 222 ? -11.719 -23.531 -2.527 1 85.62 222 THR A C 1
ATOM 1727 O O . THR A 1 222 ? -12.766 -23.938 -2.012 1 85.62 222 THR A O 1
ATOM 1730 N N . ASN A 1 223 ? -10.695 -24.312 -2.875 1 84.06 223 ASN A N 1
ATOM 1731 C CA . ASN A 1 223 ? -10.703 -25.734 -2.551 1 84.06 223 ASN A CA 1
ATOM 1732 C C . ASN A 1 223 ? -9.422 -26.156 -1.831 1 84.06 223 ASN A C 1
ATOM 1734 O O . ASN A 1 223 ? -8.555 -26.797 -2.42 1 84.06 223 ASN A O 1
ATOM 1738 N N . PRO A 1 224 ? -9.43 -25.984 -0.54 1 81.56 224 PRO A N 1
ATOM 1739 C CA . PRO A 1 224 ? -8.195 -26.234 0.207 1 81.56 224 PRO A CA 1
ATOM 1740 C C . PRO A 1 224 ? -7.832 -27.719 0.266 1 81.56 224 PRO A C 1
ATOM 1742 O O . PRO A 1 224 ? -6.68 -28.062 0.542 1 81.56 224 PRO A O 1
ATOM 1745 N N . GLU A 1 225 ? -8.703 -28.578 -0.041 1 79.12 225 GLU A N 1
ATOM 1746 C CA . GLU A 1 225 ? -8.461 -30.016 0.062 1 79.12 225 GLU A CA 1
ATOM 1747 C C . GLU A 1 225 ? -7.934 -30.578 -1.254 1 79.12 225 GLU A C 1
ATOM 1749 O O . GLU A 1 225 ? -7.602 -31.766 -1.338 1 79.12 225 GLU A O 1
ATOM 1754 N N . SER A 1 226 ? -7.785 -29.734 -2.164 1 82.56 226 SER A N 1
ATOM 1755 C CA . SER A 1 226 ? -7.344 -30.219 -3.473 1 82.56 226 SER A CA 1
ATOM 1756 C C . SER A 1 226 ? -5.855 -30.547 -3.469 1 82.56 226 SER A C 1
ATOM 1758 O O . SER A 1 226 ? -5.078 -29.922 -2.748 1 82.56 226 SER A O 1
ATOM 1760 N N . ASP A 1 227 ? -5.586 -31.562 -4.254 1 86.75 227 ASP A N 1
ATOM 1761 C CA . ASP A 1 227 ? -4.188 -31.938 -4.441 1 86.75 227 ASP A CA 1
ATOM 1762 C C . ASP A 1 227 ? -3.484 -30.984 -5.395 1 86.75 227 ASP A C 1
ATOM 1764 O O . ASP A 1 227 ? -3.883 -30.844 -6.551 1 86.75 227 ASP A O 1
ATOM 1768 N N . ILE A 1 228 ? -2.469 -30.453 -4.957 1 87.94 228 ILE A N 1
ATOM 1769 C CA . ILE A 1 228 ? -1.779 -29.391 -5.691 1 87.94 228 ILE A CA 1
ATOM 1770 C C . ILE A 1 228 ? -1.2 -29.969 -6.984 1 87.94 228 ILE A C 1
ATOM 1772 O O . ILE A 1 228 ? -1.21 -29.297 -8.023 1 87.94 228 ILE A O 1
ATOM 1776 N N . ARG A 1 229 ? -0.667 -31.156 -6.926 1 88.94 229 ARG A N 1
ATOM 1777 C CA . ARG A 1 229 ? -0.071 -31.766 -8.109 1 88.94 229 ARG A CA 1
ATOM 1778 C C . ARG A 1 229 ? -1.117 -31.984 -9.203 1 88.94 229 ARG A C 1
ATOM 1780 O O . ARG A 1 229 ? -0.893 -31.641 -10.359 1 88.94 229 ARG A O 1
ATOM 1787 N N . GLU A 1 230 ? -2.215 -32.469 -8.805 1 88.69 230 GLU A N 1
ATOM 1788 C CA . GLU A 1 230 ? -3.303 -32.688 -9.758 1 88.69 230 GLU A CA 1
ATOM 1789 C C . GLU A 1 230 ? -3.812 -31.375 -10.328 1 88.69 230 GLU A C 1
ATOM 1791 O O . GLU A 1 230 ? -4.094 -31.281 -11.523 1 88.69 230 GLU A O 1
ATOM 1796 N N . THR A 1 231 ? -3.877 -30.453 -9.508 1 89.5 231 THR A N 1
ATOM 1797 C CA . THR A 1 231 ? -4.395 -29.156 -9.914 1 89.5 231 THR A CA 1
ATOM 1798 C C . THR A 1 231 ? -3.482 -28.516 -10.945 1 89.5 231 THR A C 1
ATOM 1800 O O . THR A 1 231 ? -3.953 -28.016 -11.977 1 89.5 231 THR A O 1
ATOM 1803 N N . ILE A 1 232 ? -2.227 -28.578 -10.734 1 90.56 232 ILE A N 1
ATOM 1804 C CA . ILE A 1 232 ? -1.278 -27.906 -11.617 1 90.56 232 ILE A CA 1
ATOM 1805 C C . ILE A 1 232 ? -1.224 -28.641 -12.961 1 90.56 232 ILE A C 1
ATOM 1807 O O . ILE A 1 232 ? -1.112 -28 -14.008 1 90.56 232 ILE A O 1
ATOM 1811 N N . ILE A 1 233 ? -1.266 -29.891 -12.906 1 89 233 ILE A N 1
ATOM 1812 C CA . ILE A 1 233 ? -1.233 -30.656 -14.148 1 89 233 ILE A CA 1
ATOM 1813 C C . ILE A 1 233 ? -2.48 -30.359 -14.977 1 89 233 ILE A C 1
ATOM 1815 O O . ILE A 1 233 ? -2.396 -30.188 -16.188 1 89 233 ILE A O 1
ATOM 1819 N N . ASP A 1 234 ? -3.568 -30.266 -14.289 1 90.12 234 ASP A N 1
ATOM 1820 C CA . ASP A 1 234 ? -4.809 -29.906 -14.977 1 90.12 234 ASP A CA 1
ATOM 1821 C C . ASP A 1 234 ? -4.719 -28.516 -15.602 1 90.12 234 ASP A C 1
ATOM 1823 O O . ASP A 1 234 ? -5.16 -28.312 -16.734 1 90.12 234 ASP A O 1
ATOM 1827 N N . LEU A 1 235 ? -4.137 -27.641 -14.891 1 91 235 LEU A N 1
ATOM 1828 C CA . LEU A 1 235 ? -3.996 -26.266 -15.367 1 91 235 LEU A CA 1
ATOM 1829 C C . LEU A 1 235 ? -3.084 -26.203 -16.578 1 91 235 LEU A C 1
ATOM 1831 O O . LEU A 1 235 ? -3.371 -25.484 -17.547 1 91 235 LEU A O 1
ATOM 1835 N N . LEU A 1 236 ? -2.018 -26.969 -16.547 1 89.94 236 LEU A N 1
ATOM 1836 C CA . LEU A 1 236 ? -1.069 -27 -17.656 1 89.94 236 LEU A CA 1
ATOM 1837 C C . LEU A 1 236 ? -1.713 -27.578 -18.906 1 89.94 236 LEU A C 1
ATOM 1839 O O . LEU A 1 236 ? -1.516 -27.078 -20 1 89.94 236 LEU A O 1
ATOM 1843 N N . ASP A 1 237 ? -2.48 -28.562 -18.703 1 88.88 237 ASP A N 1
ATOM 1844 C CA . ASP A 1 237 ? -3.137 -29.219 -19.812 1 88.88 237 ASP A CA 1
ATOM 1845 C C . ASP A 1 237 ? -4.145 -28.297 -20.5 1 88.88 237 ASP A C 1
ATOM 1847 O O . ASP A 1 237 ? -4.348 -28.375 -21.703 1 88.88 237 ASP A O 1
ATOM 1851 N N . ARG A 1 238 ? -4.609 -27.406 -19.766 1 85.44 238 ARG A N 1
ATOM 1852 C CA . ARG A 1 238 ? -5.625 -26.5 -20.297 1 85.44 238 ARG A CA 1
ATOM 1853 C C . ARG A 1 238 ? -4.98 -25.281 -20.953 1 85.44 238 ARG A C 1
ATOM 1855 O O . ARG A 1 238 ? -5.59 -24.641 -21.828 1 85.44 238 ARG A O 1
ATOM 1862 N N . LEU A 1 239 ? -3.855 -24.938 -20.516 1 84.31 239 LEU A N 1
ATOM 1863 C CA . LEU A 1 239 ? -3.178 -23.75 -21.031 1 84.31 239 LEU A CA 1
ATOM 1864 C C . LEU A 1 239 ? -2.541 -24.031 -22.391 1 84.31 239 LEU A C 1
ATOM 1866 O O . LEU A 1 239 ? -2.408 -23.125 -23.219 1 84.31 239 LEU A O 1
ATOM 1870 N N . PHE A 1 240 ? -2.045 -25.328 -22.594 1 76.12 240 PHE A N 1
ATOM 1871 C CA . PHE A 1 240 ? -1.376 -25.703 -23.844 1 76.12 240 PHE A CA 1
ATOM 1872 C C . PHE A 1 240 ? -2.131 -26.812 -24.562 1 76.12 240 PHE A C 1
ATOM 1874 O O . PHE A 1 240 ? -2.031 -26.953 -25.781 1 76.12 240 PHE A O 1
ATOM 1881 N N . MET B 1 1 ? 60.594 -41.531 -2.305 1 27 1 MET B N 1
ATOM 1882 C CA . MET B 1 1 ? 60.5 -40.25 -1.573 1 27 1 MET B CA 1
ATOM 1883 C C . MET B 1 1 ? 59.688 -40.438 -0.309 1 27 1 MET B C 1
ATOM 1885 O O . MET B 1 1 ? 58.562 -41 -0.356 1 27 1 MET B O 1
ATOM 1889 N N . PRO B 1 2 ? 60.219 -40.344 0.985 1 28.53 2 PRO B N 1
ATOM 1890 C CA . PRO B 1 2 ? 59.812 -40.75 2.334 1 28.53 2 PRO B CA 1
ATOM 1891 C C . PRO B 1 2 ? 58.688 -39.875 2.871 1 28.53 2 PRO B C 1
ATOM 1893 O O . PRO B 1 2 ? 58.5 -38.75 2.434 1 28.53 2 PRO B O 1
ATOM 1896 N N . LEU B 1 3 ? 57.562 -40.531 3.4 1 27.48 3 LEU B N 1
ATOM 1897 C CA . LEU B 1 3 ? 56.25 -40.375 4.02 1 27.48 3 LEU B CA 1
ATOM 1898 C C . LEU B 1 3 ? 56.375 -39.562 5.305 1 27.48 3 LEU B C 1
ATOM 1900 O O . LEU B 1 3 ? 56.812 -40.062 6.336 1 27.48 3 LEU B O 1
ATOM 1904 N N . TYR B 1 4 ? 56.875 -38.281 5.191 1 28.42 4 TYR B N 1
ATOM 1905 C CA . TYR B 1 4 ? 57.219 -37.531 6.406 1 28.42 4 TYR B CA 1
ATOM 1906 C C . TYR B 1 4 ? 56 -37.375 7.301 1 28.42 4 TYR B C 1
ATOM 1908 O O . TYR B 1 4 ? 54.938 -36.938 6.836 1 28.42 4 TYR B O 1
ATOM 1916 N N . SER B 1 5 ? 55.938 -38.125 8.477 1 28.94 5 SER B N 1
ATOM 1917 C CA . SER B 1 5 ? 55 -38.406 9.539 1 28.94 5 SER B CA 1
ATOM 1918 C C . SER B 1 5 ? 54.688 -37.156 10.352 1 28.94 5 SER B C 1
ATOM 1920 O O . SER B 1 5 ? 55.594 -36.469 10.82 1 28.94 5 SER B O 1
ATOM 1922 N N . PRO B 1 6 ? 53.5 -36.469 10.117 1 34.03 6 PRO B N 1
ATOM 1923 C CA . PRO B 1 6 ? 53.125 -35.188 10.672 1 34.03 6 PRO B CA 1
ATOM 1924 C C . PRO B 1 6 ? 53.062 -35.156 12.195 1 34.03 6 PRO B C 1
ATOM 1926 O O . PRO B 1 6 ? 52.5 -36.094 12.797 1 34.03 6 PRO B O 1
ATOM 1929 N N . PRO B 1 7 ? 54.094 -34.625 12.906 1 28.16 7 PRO B N 1
ATOM 1930 C CA . PRO B 1 7 ? 54.219 -34.906 14.344 1 28.16 7 PRO B CA 1
ATOM 1931 C C . PRO B 1 7 ? 53 -34.406 15.133 1 28.16 7 PRO B C 1
ATOM 1933 O O . PRO B 1 7 ? 52.281 -33.5 14.695 1 28.16 7 PRO B O 1
ATOM 1936 N N . PRO B 1 8 ? 52.406 -35.188 16.156 1 27.25 8 PRO B N 1
ATOM 1937 C CA . PRO B 1 8 ? 51.219 -35.156 17 1 27.25 8 PRO B CA 1
ATOM 1938 C C . PRO B 1 8 ? 51.188 -33.969 17.969 1 27.25 8 PRO B C 1
ATOM 1940 O O . PRO B 1 8 ? 52.125 -33.812 18.766 1 27.25 8 PRO B O 1
ATOM 1943 N N . ILE B 1 9 ? 50.938 -32.75 17.5 1 29.09 9 ILE B N 1
ATOM 1944 C CA . ILE B 1 9 ? 51.219 -31.656 18.438 1 29.09 9 ILE B CA 1
ATOM 1945 C C . ILE B 1 9 ? 50.438 -31.875 19.734 1 29.09 9 ILE B C 1
ATOM 1947 O O . ILE B 1 9 ? 49.25 -32.156 19.703 1 29.09 9 ILE B O 1
ATOM 1951 N N . PRO B 1 10 ? 51.156 -32.031 20.859 1 21.92 10 PRO B N 1
ATOM 1952 C CA . PRO B 1 10 ? 50.719 -32.406 22.203 1 21.92 10 PRO B CA 1
ATOM 1953 C C . PRO B 1 10 ? 49.719 -31.438 22.797 1 21.92 10 PRO B C 1
ATOM 1955 O O . PRO B 1 10 ? 49.656 -30.281 22.391 1 21.92 10 PRO B O 1
ATOM 1958 N N . VAL B 1 11 ? 48.562 -31.938 23.375 1 26.38 11 VAL B N 1
ATOM 1959 C CA . VAL B 1 11 ? 47.281 -31.562 24 1 26.38 11 VAL B CA 1
ATOM 1960 C C . VAL B 1 11 ? 47.562 -30.844 25.328 1 26.38 11 VAL B C 1
ATOM 1962 O O . VAL B 1 11 ? 47.562 -31.484 26.391 1 26.38 11 VAL B O 1
ATOM 1965 N N . THR B 1 12 ? 48.781 -30.109 25.406 1 20.11 12 THR B N 1
ATOM 1966 C CA . THR B 1 12 ? 49.031 -29.875 26.828 1 20.11 12 THR B CA 1
ATOM 1967 C C . THR B 1 12 ? 47.844 -29.266 27.516 1 20.11 12 THR B C 1
ATOM 1969 O O . THR B 1 12 ? 47.062 -28.516 26.906 1 20.11 12 THR B O 1
ATOM 1972 N N . THR B 1 13 ? 47.75 -29.484 28.906 1 19 13 THR B N 1
ATOM 1973 C CA . THR B 1 13 ? 47 -29.656 30.172 1 19 13 THR B CA 1
ATOM 1974 C C . THR B 1 13 ? 46.594 -28.312 30.75 1 19 13 THR B C 1
ATOM 1976 O O . THR B 1 13 ? 45.531 -28.203 31.391 1 19 13 THR B O 1
ATOM 1979 N N . ALA B 1 14 ? 47.5 -27.188 30.641 1 18.09 14 ALA B N 1
ATOM 1980 C CA . ALA B 1 14 ? 47.812 -26.672 31.969 1 18.09 14 ALA B CA 1
ATOM 1981 C C . ALA B 1 14 ? 46.594 -25.938 32.562 1 18.09 14 ALA B C 1
ATOM 1983 O O . ALA B 1 14 ? 46.281 -26.125 33.75 1 18.09 14 ALA B O 1
ATOM 1984 N N . ASN B 1 15 ? 46.219 -24.672 32.094 1 18.11 15 ASN B N 1
ATOM 1985 C CA . ASN B 1 15 ? 46.312 -23.547 33.031 1 18.11 15 ASN B CA 1
ATOM 1986 C C . ASN B 1 15 ? 45.125 -23.484 33.969 1 18.11 15 ASN B C 1
ATOM 1988 O O . ASN B 1 15 ? 43.969 -23.484 33.562 1 18.11 15 ASN B O 1
ATOM 1992 N N . GLN B 1 16 ? 45.344 -23.75 35.281 1 19.92 16 GLN B N 1
ATOM 1993 C CA . GLN B 1 16 ? 44.688 -23.844 36.594 1 19.92 16 GLN B CA 1
ATOM 1994 C C . GLN B 1 16 ? 44 -22.531 36.969 1 19.92 16 GLN B C 1
ATOM 1996 O O . GLN B 1 16 ? 44.531 -21.766 37.781 1 19.92 16 GLN B O 1
ATOM 2001 N N . LEU B 1 17 ? 43.75 -21.641 35.969 1 20.05 17 LEU B N 1
ATOM 2002 C CA . LEU B 1 17 ? 43.594 -20.312 36.562 1 20.05 17 LEU B CA 1
ATOM 2003 C C . LEU B 1 17 ? 42.688 -20.359 37.781 1 20.05 17 LEU B C 1
ATOM 2005 O O . LEU B 1 17 ? 41.719 -21.125 37.812 1 20.05 17 LEU B O 1
ATOM 2009 N N . ALA B 1 18 ? 43.031 -19.375 38.75 1 19.14 18 ALA B N 1
ATOM 2010 C CA . ALA B 1 18 ? 42.969 -18.938 40.156 1 19.14 18 ALA B CA 1
ATOM 2011 C C . ALA B 1 18 ? 41.5 -18.641 40.531 1 19.14 18 ALA B C 1
ATOM 2013 O O . ALA B 1 18 ? 40.719 -18.156 39.719 1 19.14 18 ALA B O 1
ATOM 2014 N N . THR B 1 19 ? 41.125 -19.172 41.719 1 21.3 19 THR B N 1
ATOM 2015 C CA . THR B 1 19 ? 39.938 -19.391 42.562 1 21.3 19 THR B CA 1
ATOM 2016 C C . THR B 1 19 ? 39.375 -18.062 43.031 1 21.3 19 THR B C 1
ATOM 2018 O O . THR B 1 19 ? 39.969 -17.406 43.875 1 21.3 19 THR B O 1
ATOM 2021 N N . PRO B 1 20 ? 39.156 -16.984 42.094 1 20.11 20 PRO B N 1
ATOM 2022 C CA . PRO B 1 20 ? 38.969 -15.742 42.844 1 20.11 20 PRO B CA 1
ATOM 2023 C C . PRO B 1 20 ? 38.031 -15.938 44.031 1 20.11 20 PRO B C 1
ATOM 2025 O O . PRO B 1 20 ? 37.188 -16.828 44.031 1 20.11 20 PRO B O 1
ATOM 2028 N N . GLN B 1 21 ? 38.531 -15.359 45.156 1 19.73 21 GLN B N 1
ATOM 2029 C CA . GLN B 1 21 ? 38.156 -15.273 46.562 1 19.73 21 GLN B CA 1
ATOM 2030 C C . GLN B 1 21 ? 36.688 -14.82 46.719 1 19.73 21 GLN B C 1
ATOM 2032 O O . GLN B 1 21 ? 36.156 -14.125 45.844 1 19.73 21 GLN B O 1
ATOM 2037 N N . SER B 1 22 ? 36 -15.391 47.719 1 21.14 22 SER B N 1
ATOM 2038 C CA . SER B 1 22 ? 34.688 -15.57 48.312 1 21.14 22 SER B CA 1
ATOM 2039 C C . SER B 1 22 ? 34.125 -14.258 48.844 1 21.14 22 SER B C 1
ATOM 2041 O O . SER B 1 22 ? 33.156 -14.25 49.625 1 21.14 22 SER B O 1
ATOM 2043 N N . LEU B 1 23 ? 34.5 -13.031 48.156 1 20 23 LEU B N 1
ATOM 2044 C CA . LEU B 1 23 ? 34.188 -11.914 49.031 1 20 23 LEU B CA 1
ATOM 2045 C C . LEU B 1 23 ? 32.75 -12.047 49.562 1 20 23 LEU B C 1
ATOM 2047 O O . LEU B 1 23 ? 31.812 -12.258 48.812 1 20 23 LEU B O 1
ATOM 2051 N N . LEU B 1 24 ? 32.656 -12.391 50.812 1 20.17 24 LEU B N 1
ATOM 2052 C CA . LEU B 1 24 ? 31.594 -12.641 51.781 1 20.17 24 LEU B CA 1
ATOM 2053 C C . LEU B 1 24 ? 30.672 -11.422 51.906 1 20.17 24 LEU B C 1
ATOM 2055 O O . LEU B 1 24 ? 29.938 -11.305 52.906 1 20.17 24 LEU B O 1
ATOM 2059 N N . GLU B 1 25 ? 30.625 -10.461 50.906 1 20.3 25 GLU B N 1
ATOM 2060 C CA . GLU B 1 25 ? 30.078 -9.242 51.469 1 20.3 25 GLU B CA 1
ATOM 2061 C C . GLU B 1 25 ? 28.75 -9.523 52.188 1 20.3 25 GLU B C 1
ATOM 2063 O O . GLU B 1 25 ? 27.875 -10.203 51.625 1 20.3 25 GLU B O 1
ATOM 2068 N N . THR B 1 26 ? 28.797 -9.305 53.5 1 21.5 26 THR B N 1
ATOM 2069 C CA . THR B 1 26 ? 27.891 -9.367 54.656 1 21.5 26 THR B CA 1
ATOM 2070 C C . THR B 1 26 ? 26.625 -8.578 54.375 1 21.5 26 THR B C 1
ATOM 2072 O O . THR B 1 26 ? 26.656 -7.355 54.25 1 21.5 26 THR B O 1
ATOM 2075 N N . ASN B 1 27 ? 25.875 -8.984 53.406 1 20.88 27 ASN B N 1
ATOM 2076 C CA . ASN B 1 27 ? 24.656 -8.211 53.125 1 20.88 27 ASN B CA 1
ATOM 2077 C C . ASN B 1 27 ? 23.797 -8.055 54.375 1 20.88 27 ASN B C 1
ATOM 2079 O O . ASN B 1 27 ? 23.328 -9.047 54.938 1 20.88 27 ASN B O 1
ATOM 2083 N N . ARG B 1 28 ? 24.141 -7.016 55.219 1 21.86 28 ARG B N 1
ATOM 2084 C CA . ARG B 1 28 ? 23.453 -6.621 56.438 1 21.86 28 ARG B CA 1
ATOM 2085 C C . ARG B 1 28 ? 21.938 -6.637 56.219 1 21.86 28 ARG B C 1
ATOM 2087 O O . ARG B 1 28 ? 21.438 -6.262 55.156 1 21.86 28 ARG B O 1
ATOM 2094 N N . GLY B 1 29 ? 21.172 -7.406 57.031 1 20.58 29 GLY B N 1
ATOM 2095 C CA . GLY B 1 29 ? 19.781 -7.809 57.219 1 20.58 29 GLY B CA 1
ATOM 2096 C C . GLY B 1 29 ? 18.844 -6.633 57.438 1 20.58 29 GLY B C 1
ATOM 2097 O O . GLY B 1 29 ? 18.859 -6.004 58.5 1 20.58 29 GLY B O 1
ATOM 2098 N N . PHE B 1 30 ? 18.875 -5.562 56.5 1 21.88 30 PHE B N 1
ATOM 2099 C CA . PHE B 1 30 ? 18.062 -4.434 56.906 1 21.88 30 PHE B CA 1
ATOM 2100 C C . PHE B 1 30 ? 16.656 -4.895 57.312 1 21.88 30 PHE B C 1
ATOM 2102 O O . PHE B 1 30 ? 16.062 -5.738 56.656 1 21.88 30 PHE B O 1
ATOM 2109 N N . SER B 1 31 ? 16.375 -4.781 58.625 1 21.36 31 SER B N 1
ATOM 2110 C CA . SER B 1 31 ? 15.172 -5.113 59.406 1 21.36 31 SER B CA 1
ATOM 2111 C C . SER B 1 31 ? 13.938 -4.492 58.75 1 21.36 31 SER B C 1
ATOM 2113 O O . SER B 1 31 ? 13.984 -3.369 58.25 1 21.36 31 SER B O 1
ATOM 2115 N N . PRO B 1 32 ? 12.891 -5.355 58.438 1 22.73 32 PRO B N 1
ATOM 2116 C CA . PRO B 1 32 ? 11.617 -5.008 57.812 1 22.73 32 PRO B CA 1
ATOM 2117 C C . PRO B 1 32 ? 10.844 -3.953 58.625 1 22.73 32 PRO B C 1
ATOM 2119 O O . PRO B 1 32 ? 10.5 -4.176 59.781 1 22.73 32 PRO B O 1
ATOM 2122 N N . VAL B 1 33 ? 11.375 -2.676 58.594 1 21.33 33 VAL B N 1
ATOM 2123 C CA . VAL B 1 33 ? 10.648 -1.706 59.406 1 21.33 33 VAL B CA 1
ATOM 2124 C C . VAL B 1 33 ? 9.148 -1.822 59.156 1 21.33 33 VAL B C 1
ATOM 2126 O O . VAL B 1 33 ? 8.727 -1.92 58 1 21.33 33 VAL B O 1
ATOM 2129 N N . ALA B 1 34 ? 8.367 -2.127 60.25 1 22.8 34 ALA B N 1
ATOM 2130 C CA . ALA B 1 34 ? 6.938 -2.314 60.5 1 22.8 34 ALA B CA 1
ATOM 2131 C C . ALA B 1 34 ? 6.129 -1.124 60 1 22.8 34 ALA B C 1
ATOM 2133 O O . ALA B 1 34 ? 6.227 -0.022 60.531 1 22.8 34 ALA B O 1
ATOM 2134 N N . ASN B 1 35 ? 6.156 -0.817 58.688 1 20.23 35 ASN B N 1
ATOM 2135 C CA . ASN B 1 35 ? 5.438 0.403 58.344 1 20.23 35 ASN B CA 1
ATOM 2136 C C . ASN B 1 35 ? 4.027 0.412 58.906 1 20.23 35 ASN B C 1
ATOM 2138 O O . ASN B 1 35 ? 3.314 -0.59 58.844 1 20.23 35 ASN B O 1
ATOM 2142 N N . ARG B 1 36 ? 3.805 1.242 60 1 21.25 36 ARG B N 1
ATOM 2143 C CA . ARG B 1 36 ? 2.592 1.656 60.688 1 21.25 36 ARG B CA 1
ATOM 2144 C C . ARG B 1 36 ? 1.441 1.87 59.719 1 21.25 36 ARG B C 1
ATOM 2146 O O . ARG B 1 36 ? 1.616 2.5 58.688 1 21.25 36 ARG B O 1
ATOM 2153 N N . ALA B 1 37 ? 0.311 1.148 59.938 1 22.42 37 ALA B N 1
ATOM 2154 C CA . ALA B 1 37 ? -1.02 1.045 59.344 1 22.42 37 ALA B CA 1
ATOM 2155 C C . ALA B 1 37 ? -1.718 2.402 59.312 1 22.42 37 ALA B C 1
ATOM 2157 O O . ALA B 1 37 ? -2.145 2.904 60.375 1 22.42 37 ALA B O 1
ATOM 2158 N N . TRP B 1 38 ? -1.122 3.5 58.688 1 19.73 38 TRP B N 1
ATOM 2159 C CA . TRP B 1 38 ? -1.872 4.75 58.75 1 19.73 38 TRP B CA 1
ATOM 2160 C C . TRP B 1 38 ? -3.318 4.547 58.312 1 19.73 38 TRP B C 1
ATOM 2162 O O . TRP B 1 38 ? -3.574 4.035 57.219 1 19.73 38 TRP B O 1
ATOM 2172 N N . VAL B 1 39 ? -4.215 4.27 59.281 1 21.91 39 VAL B N 1
ATOM 2173 C CA . VAL B 1 39 ? -5.668 4.188 59.125 1 21.91 39 VAL B CA 1
ATOM 2174 C C . VAL B 1 39 ? -6.199 5.461 58.469 1 21.91 39 VAL B C 1
ATOM 2176 O O . VAL B 1 39 ? -6.254 6.516 59.125 1 21.91 39 VAL B O 1
ATOM 2179 N N . ALA B 1 40 ? -5.625 5.992 57.438 1 22.11 40 ALA B N 1
ATOM 2180 C CA . ALA B 1 40 ? -6.203 7.27 57.031 1 22.11 40 ALA B CA 1
ATOM 2181 C C . ALA B 1 40 ? -7.707 7.141 56.812 1 22.11 40 ALA B C 1
ATOM 2183 O O . ALA B 1 40 ? -8.18 6.137 56.281 1 22.11 40 ALA B O 1
ATOM 2184 N N . GLY B 1 41 ? -8.469 7.723 57.719 1 22.38 41 GLY B N 1
ATOM 2185 C CA . GLY B 1 41 ? -9.906 7.965 57.75 1 22.38 41 GLY B CA 1
ATOM 2186 C C . GLY B 1 41 ? -10.453 8.477 56.438 1 22.38 41 GLY B C 1
ATOM 2187 O O . GLY B 1 41 ? -10.055 9.539 55.938 1 22.38 41 GLY B O 1
ATOM 2188 N N . SER B 1 42 ? -10.773 7.586 55.531 1 22.11 42 SER B N 1
ATOM 2189 C CA . SER B 1 42 ? -11.078 7.758 54.094 1 22.11 42 SER B CA 1
ATOM 2190 C C . SER B 1 42 ? -12.367 8.555 53.906 1 22.11 42 SER B C 1
ATOM 2192 O O . SER B 1 42 ? -13.016 8.453 52.875 1 22.11 42 SER B O 1
ATOM 2194 N N . ASN B 1 43 ? -12.727 9.359 54.938 1 20.91 43 ASN B N 1
ATOM 2195 C CA . ASN B 1 43 ? -14.117 9.711 54.688 1 20.91 43 ASN B CA 1
ATOM 2196 C C . ASN B 1 43 ? -14.258 10.555 53.438 1 20.91 43 ASN B C 1
ATOM 2198 O O . ASN B 1 43 ? -15.312 11.133 53.188 1 20.91 43 ASN B O 1
ATOM 2202 N N . GLY B 1 44 ? -13.172 11.055 52.906 1 22.03 44 GLY B N 1
ATOM 2203 C CA . GLY B 1 44 ? -13.531 12.211 52.094 1 22.03 44 GLY B CA 1
ATOM 2204 C C . GLY B 1 44 ? -14.5 11.891 51 1 22.03 44 GLY B C 1
ATOM 2205 O O . GLY B 1 44 ? -14.312 10.914 50.25 1 22.03 44 GLY B O 1
ATOM 2206 N N . ALA B 1 45 ? -15.805 12.219 51.156 1 26.66 45 ALA B N 1
ATOM 2207 C CA . ALA B 1 45 ? -16.906 12.211 50.219 1 26.66 45 ALA B CA 1
ATOM 2208 C C . ALA B 1 45 ? -16.469 12.781 48.875 1 26.66 45 ALA B C 1
ATOM 2210 O O . ALA B 1 45 ? -16.344 14 48.719 1 26.66 45 ALA B O 1
ATOM 2211 N N . GLY B 1 46 ? -15.32 12.336 48.406 1 24.94 46 GLY B N 1
ATOM 2212 C CA . GLY B 1 46 ? -15 12.969 47.156 1 24.94 46 GLY B CA 1
ATOM 2213 C C . GLY B 1 46 ? -16.109 12.859 46.125 1 24.94 46 GLY B C 1
ATOM 2214 O O . GLY B 1 46 ? -16.656 11.773 45.906 1 24.94 46 GLY B O 1
ATOM 2215 N N . HIS B 1 47 ? -16.891 13.906 46.125 1 26.5 47 HIS B N 1
ATOM 2216 C CA . HIS B 1 47 ? -17.812 14.094 45 1 26.5 47 HIS B CA 1
ATOM 2217 C C . HIS B 1 47 ? -17.141 13.727 43.688 1 26.5 47 HIS B C 1
ATOM 2219 O O . HIS B 1 47 ? -16.125 14.305 43.312 1 26.5 47 HIS B O 1
ATOM 2225 N N . ARG B 1 48 ? -17.234 12.5 43.375 1 28.39 48 ARG B N 1
ATOM 2226 C CA . ARG B 1 48 ? -16.906 12.062 42 1 28.39 48 ARG B CA 1
ATOM 2227 C C . ARG B 1 48 ? -17.484 13.008 40.969 1 28.39 48 ARG B C 1
ATOM 2229 O O . ARG B 1 48 ? -18.703 13.109 40.844 1 28.39 48 ARG B O 1
ATOM 2236 N N . ILE B 1 49 ? -16.75 14.18 40.844 1 28.73 49 ILE B N 1
ATOM 2237 C CA . ILE B 1 49 ? -17.156 14.883 39.625 1 28.73 49 ILE B CA 1
ATOM 2238 C C . ILE B 1 49 ? -17.188 13.906 38.469 1 28.73 49 ILE B C 1
ATOM 2240 O O . ILE B 1 49 ? -16.188 13.242 38.188 1 28.73 49 ILE B O 1
ATOM 2244 N N . SER B 1 50 ? -18.25 13.25 38.312 1 30.23 50 SER B N 1
ATOM 2245 C CA . SER B 1 50 ? -18.531 12.531 37.094 1 30.23 50 SER B CA 1
ATOM 2246 C C . SER B 1 50 ? -18.062 13.32 35.875 1 30.23 50 SER B C 1
ATOM 2248 O O . SER B 1 50 ? -18.672 14.32 35.5 1 30.23 50 SER B O 1
ATOM 2250 N N . ASN B 1 51 ? -16.766 13.586 35.875 1 30.86 51 ASN B N 1
ATOM 2251 C CA . ASN B 1 51 ? -16.297 14.062 34.562 1 30.86 51 ASN B CA 1
ATOM 2252 C C . ASN B 1 51 ? -16.859 13.234 33.438 1 30.86 51 ASN B C 1
ATOM 2254 O O . ASN B 1 51 ? -16.266 12.25 33 1 30.86 51 ASN B O 1
ATOM 2258 N N . THR B 1 52 ? -18.047 12.852 33.531 1 35.31 52 THR B N 1
ATOM 2259 C CA . THR B 1 52 ? -18.703 12.305 32.344 1 35.31 52 THR B CA 1
ATOM 2260 C C . THR B 1 52 ? -18.422 13.172 31.125 1 35.31 52 THR B C 1
ATOM 2262 O O . THR B 1 52 ? -19.25 14.008 30.75 1 35.31 52 THR B O 1
ATOM 2265 N N . GLU B 1 53 ? -17.422 14.109 31.203 1 36.06 53 GLU B N 1
ATOM 2266 C CA . GLU B 1 53 ? -17.375 14.695 29.859 1 36.06 53 GLU B CA 1
ATOM 2267 C C . GLU B 1 53 ? -17.281 13.609 28.797 1 36.06 53 GLU B C 1
ATOM 2269 O O . GLU B 1 53 ? -16.344 12.812 28.797 1 36.06 53 GLU B O 1
ATOM 2274 N N . SER B 1 54 ? -18.266 13.023 28.375 1 38.84 54 SER B N 1
ATOM 2275 C CA . SER B 1 54 ? -18.391 12.172 27.203 1 38.84 54 SER B CA 1
ATOM 2276 C C . SER B 1 54 ? -17.391 12.578 26.125 1 38.84 54 SER B C 1
ATOM 2278 O O . SER B 1 54 ? -17.125 13.766 25.922 1 38.84 54 SER B O 1
ATOM 2280 N N . PRO B 1 55 ? -16.328 11.875 25.812 1 44.53 55 PRO B N 1
ATOM 2281 C CA . PRO B 1 55 ? -15.578 12.297 24.641 1 44.53 55 PRO B CA 1
ATOM 2282 C C . PRO B 1 55 ? -16.438 13.055 23.625 1 44.53 55 PRO B C 1
ATOM 2284 O O . PRO B 1 55 ? -17.359 12.477 23.047 1 44.53 55 PRO B O 1
ATOM 2287 N N . THR B 1 56 ? -17.047 14.164 23.906 1 47.81 56 THR B N 1
ATOM 2288 C CA . THR B 1 56 ? -17.953 15 23.125 1 47.81 56 THR B CA 1
ATOM 2289 C C . THR B 1 56 ? -17.578 14.969 21.656 1 47.81 56 THR B C 1
ATOM 2291 O O . THR B 1 56 ? -16.5 15.453 21.266 1 47.81 56 THR B O 1
ATOM 2294 N N . THR B 1 57 ? -17.859 13.859 21.016 1 62.34 57 THR B N 1
ATOM 2295 C CA . THR B 1 57 ? -17.812 13.914 19.547 1 62.34 57 THR B CA 1
ATOM 2296 C C . THR B 1 57 ? -18.188 15.312 19.062 1 62.34 57 THR B C 1
ATOM 2298 O O . THR B 1 57 ? -19.234 15.844 19.406 1 62.34 57 THR B O 1
ATOM 2301 N N . LEU B 1 58 ? -17.188 16.094 18.859 1 73.75 58 LEU B N 1
ATOM 2302 C CA . LEU B 1 58 ? -17.375 17.438 18.344 1 73.75 58 LEU B CA 1
ATOM 2303 C C . LEU B 1 58 ? -18.406 17.438 17.219 1 73.75 58 LEU B C 1
ATOM 2305 O O . LEU B 1 58 ? -18.438 16.516 16.391 1 73.75 58 LEU B O 1
ATOM 2309 N N . ASP B 1 59 ? -19.391 18.141 17.422 1 87.38 59 ASP B N 1
ATOM 2310 C CA . ASP B 1 59 ? -20.359 18.266 16.344 1 87.38 59 ASP B CA 1
ATOM 2311 C C . ASP B 1 59 ? -19.703 18.688 15.031 1 87.38 59 ASP B C 1
ATOM 2313 O O . ASP B 1 59 ? -18.594 19.219 15.039 1 87.38 59 ASP B O 1
ATOM 2317 N N . SER B 1 60 ? -20.266 18.391 13.977 1 89.94 60 SER B N 1
ATOM 2318 C CA . SER B 1 60 ? -19.703 18.609 12.648 1 89.94 60 SER B CA 1
ATOM 2319 C C . SER B 1 60 ? -19.406 20.094 12.406 1 89.94 60 SER B C 1
ATOM 2321 O O . SER B 1 60 ? -18.406 20.422 11.773 1 89.94 60 SER B O 1
ATOM 2323 N N . ASP B 1 61 ? -20.203 20.875 12.961 1 92.31 61 ASP B N 1
ATOM 2324 C CA . ASP B 1 61 ? -19.984 22.312 12.781 1 92.31 61 ASP B CA 1
ATOM 2325 C C . ASP B 1 61 ? -18.734 22.781 13.531 1 92.31 61 ASP B C 1
ATOM 2327 O O . ASP B 1 61 ? -17.922 23.516 12.984 1 92.31 61 ASP B O 1
ATOM 2331 N N . SER B 1 62 ? -18.656 22.344 14.734 1 93.75 62 SER B N 1
ATOM 2332 C CA . SER B 1 62 ? -17.484 22.703 15.539 1 93.75 62 SER B CA 1
ATOM 2333 C C . SER B 1 62 ? -16.203 22.188 14.922 1 93.75 62 SER B C 1
ATOM 2335 O O . SER B 1 62 ? -15.195 22.891 14.883 1 93.75 62 SER B O 1
ATOM 2337 N N . LEU B 1 63 ? -16.328 21.078 14.492 1 96.12 63 LEU B N 1
ATOM 2338 C CA . LEU B 1 63 ? -15.156 20.484 13.852 1 96.12 63 LEU B CA 1
ATOM 2339 C C . LEU B 1 63 ? -14.773 21.234 12.586 1 96.12 63 LEU B C 1
ATOM 2341 O O . LEU B 1 63 ? -13.594 21.484 12.328 1 96.12 63 LEU B O 1
ATOM 2345 N N . SER B 1 64 ? -15.773 21.625 11.844 1 96.69 64 SER B N 1
ATOM 2346 C CA . SER B 1 64 ? -15.539 22.375 10.617 1 96.69 64 SER B CA 1
ATOM 2347 C C . SER B 1 64 ? -14.836 23.703 10.914 1 96.69 64 SER B C 1
ATOM 2349 O O . SER B 1 64 ? -13.93 24.094 10.188 1 96.69 64 SER B O 1
ATOM 2351 N N . LEU B 1 65 ? -15.211 24.234 11.953 1 96.19 65 LEU B N 1
ATOM 2352 C CA . LEU B 1 65 ? -14.609 25.516 12.328 1 96.19 65 LEU B CA 1
ATOM 2353 C C . LEU B 1 65 ? -13.164 25.328 12.781 1 96.19 65 LEU B C 1
ATOM 2355 O O . LEU B 1 65 ? -12.312 26.156 12.492 1 96.19 65 LEU B O 1
ATOM 2359 N N . ARG B 1 66 ? -12.969 24.297 13.43 1 96.62 66 ARG B N 1
ATOM 2360 C CA . ARG B 1 66 ? -11.609 23.984 13.883 1 96.62 66 ARG B CA 1
ATOM 2361 C C . ARG B 1 66 ? -10.672 23.812 12.695 1 96.62 66 ARG B C 1
ATOM 2363 O O . ARG B 1 66 ? -9.547 24.328 12.703 1 96.62 66 ARG B O 1
ATOM 2370 N N . TYR B 1 67 ? -11.148 23.188 11.711 1 98 67 TYR B N 1
ATOM 2371 C CA . TYR B 1 67 ? -10.289 22.953 10.555 1 98 67 TYR B CA 1
ATOM 2372 C C . TYR B 1 67 ? -10.172 24.203 9.703 1 98 67 TYR B C 1
ATOM 2374 O O . TYR B 1 67 ? -9.133 24.453 9.078 1 98 67 TYR B O 1
ATOM 2382 N N . GLN B 1 68 ? -11.211 24.969 9.688 1 97.62 68 GLN B N 1
ATOM 2383 C CA . GLN B 1 68 ? -11.07 26.266 9.016 1 97.62 68 GLN B CA 1
ATOM 2384 C C . GLN B 1 68 ? -9.945 27.078 9.633 1 97.62 68 GLN B C 1
ATOM 2386 O O . GLN B 1 68 ? -9.172 27.719 8.922 1 97.62 68 GLN B O 1
ATOM 2391 N N . TYR B 1 69 ? -9.906 27.031 10.93 1 97.75 69 TYR B N 1
ATOM 2392 C CA . TYR B 1 69 ? -8.844 27.703 11.664 1 97.75 69 TYR B CA 1
ATOM 2393 C C . TYR B 1 69 ? -7.477 27.188 11.242 1 97.75 69 TYR B C 1
ATOM 2395 O O . TYR B 1 69 ? -6.578 27.969 10.938 1 97.75 69 TYR B O 1
ATOM 2403 N N . VAL B 1 70 ? -7.301 25.969 11.18 1 98.19 70 VAL B N 1
ATOM 2404 C CA . VAL B 1 70 ? -6.031 25.359 10.812 1 98.19 70 VAL B CA 1
ATOM 2405 C C . VAL B 1 70 ? -5.676 25.719 9.375 1 98.19 70 VAL B C 1
ATOM 2407 O O . VAL B 1 70 ? -4.543 26.109 9.086 1 98.19 70 VAL B O 1
ATOM 2410 N N . LEU B 1 71 ? -6.656 25.625 8.477 1 98.19 71 LEU B N 1
ATOM 2411 C CA . LEU B 1 71 ? -6.418 25.922 7.062 1 98.19 71 LEU B CA 1
ATOM 2412 C C . LEU B 1 71 ? -5.957 27.359 6.871 1 98.19 71 LEU B C 1
ATOM 2414 O O . LEU B 1 71 ? -5.055 27.625 6.074 1 98.19 71 LEU B O 1
ATOM 2418 N N . ASP B 1 72 ? -6.543 28.188 7.609 1 97.94 72 ASP B N 1
ATOM 2419 C CA . ASP B 1 72 ? -6.156 29.594 7.539 1 97.94 72 ASP B CA 1
ATOM 2420 C C . ASP B 1 72 ? -4.711 29.797 7.988 1 97.94 72 ASP B C 1
ATOM 2422 O O . ASP B 1 72 ? -3.969 30.562 7.383 1 97.94 72 ASP B O 1
ATOM 2426 N N . HIS B 1 73 ? -4.332 29.125 8.992 1 97.81 73 HIS B N 1
ATOM 2427 C CA . HIS B 1 73 ? -2.988 29.312 9.539 1 97.81 73 HIS B CA 1
ATOM 2428 C C . HIS B 1 73 ? -1.948 28.594 8.68 1 97.81 73 HIS B C 1
ATOM 2430 O O . HIS B 1 73 ? -0.791 29.016 8.625 1 97.81 73 HIS B O 1
ATOM 2436 N N . VAL B 1 74 ? -2.352 27.562 8.031 1 98.12 74 VAL B N 1
ATOM 2437 C CA . VAL B 1 74 ? -1.478 26.922 7.055 1 98.12 74 VAL B CA 1
ATOM 2438 C C . VAL B 1 74 ? -1.184 27.891 5.914 1 98.12 74 VAL B C 1
ATOM 2440 O O . VAL B 1 74 ? -0.031 28.047 5.504 1 98.12 74 VAL B O 1
ATOM 2443 N N . ARG B 1 75 ? -2.225 28.531 5.516 1 97.31 75 ARG B N 1
ATOM 2444 C CA . ARG B 1 75 ? -2.072 29.531 4.453 1 97.31 75 ARG B CA 1
ATOM 2445 C C . ARG B 1 75 ? -1.197 30.688 4.914 1 97.31 75 ARG B C 1
ATOM 2447 O O . ARG B 1 75 ? -0.324 31.141 4.172 1 97.31 75 ARG B O 1
ATOM 2454 N N . ARG B 1 76 ? -1.377 31.078 6.062 1 97.19 76 ARG B N 1
ATOM 2455 C CA . ARG B 1 76 ? -0.616 32.188 6.609 1 97.19 76 ARG B CA 1
ATOM 2456 C C . ARG B 1 76 ? 0.856 31.844 6.77 1 97.19 76 ARG B C 1
ATOM 2458 O O . ARG B 1 76 ? 1.731 32.688 6.645 1 97.19 76 ARG B O 1
ATOM 2465 N N . ALA B 1 77 ? 1.062 30.594 7.082 1 96.75 77 ALA B N 1
ATOM 2466 C CA . ALA B 1 77 ? 2.434 30.109 7.234 1 96.75 77 ALA B CA 1
ATOM 2467 C C . ALA B 1 77 ? 3.15 30.062 5.887 1 96.75 77 ALA B C 1
ATOM 2469 O O . ALA B 1 77 ? 4.367 29.875 5.832 1 96.75 77 ALA B O 1
ATOM 2470 N N . GLY B 1 78 ? 2.391 30.094 4.734 1 96.19 78 GLY B N 1
ATOM 2471 C CA . GLY B 1 78 ? 3.006 30.219 3.422 1 96.19 78 GLY B CA 1
ATOM 2472 C C . GLY B 1 78 ? 2.926 28.938 2.611 1 96.19 78 GLY B C 1
ATOM 2473 O O . GLY B 1 78 ? 3.549 28.828 1.553 1 96.19 78 GLY B O 1
ATOM 2474 N N . PHE B 1 79 ? 2.158 28.031 3.098 1 97.31 79 PHE B N 1
ATOM 2475 C CA . PHE B 1 79 ? 2.051 26.781 2.352 1 97.31 79 PHE B CA 1
ATOM 2476 C C . PHE B 1 79 ? 1.007 26.906 1.246 1 97.31 79 PHE B C 1
ATOM 2478 O O . PHE B 1 79 ? -0.029 27.547 1.43 1 97.31 79 PHE B O 1
ATOM 2485 N N . GLU B 1 80 ? 1.247 26.219 0.172 1 95.88 80 GLU B N 1
ATOM 2486 C CA . GLU B 1 80 ? 0.37 26.25 -0.995 1 95.88 80 GLU B CA 1
ATOM 2487 C C . GLU B 1 80 ? -0.966 25.578 -0.697 1 95.88 80 GLU B C 1
ATOM 2489 O O . GLU B 1 80 ? -2.01 26.016 -1.193 1 95.88 80 GLU B O 1
ATOM 2494 N N . SER B 1 81 ? -0.924 24.5 0.022 1 97.19 81 SER B N 1
ATOM 2495 C CA . SER B 1 81 ? -2.105 23.734 0.39 1 97.19 81 SER B CA 1
ATOM 2496 C C . SER B 1 81 ? -1.875 22.953 1.678 1 97.19 81 SER B C 1
ATOM 2498 O O . SER B 1 81 ? -0.737 22.812 2.133 1 97.19 81 SER B O 1
ATOM 2500 N N . PHE B 1 82 ? -2.957 22.547 2.188 1 98.19 82 PHE B N 1
ATOM 2501 C CA . PHE B 1 82 ? -2.879 21.672 3.352 1 98.19 82 PHE B CA 1
ATOM 2502 C C . PHE B 1 82 ? -2.037 20.438 3.047 1 98.19 82 PHE B C 1
ATOM 2504 O O . PHE B 1 82 ? -1.189 20.047 3.852 1 98.19 82 PHE B O 1
ATOM 2511 N N . ASP B 1 83 ? -2.201 19.875 1.875 1 98.69 83 ASP B N 1
ATOM 2512 C CA . ASP B 1 83 ? -1.529 18.656 1.445 1 98.69 83 ASP B CA 1
ATOM 2513 C C . ASP B 1 83 ? -0.027 18.875 1.289 1 98.69 83 ASP B C 1
ATOM 2515 O O . ASP B 1 83 ? 0.776 18.016 1.659 1 98.69 83 ASP B O 1
ATOM 2519 N N . ALA B 1 84 ? 0.285 19.984 0.721 1 98.19 84 ALA B N 1
ATOM 2520 C CA . ALA B 1 84 ? 1.701 20.312 0.593 1 98.19 84 ALA B CA 1
ATOM 2521 C C . ALA B 1 84 ? 2.365 20.422 1.964 1 98.19 84 ALA B C 1
ATOM 2523 O O . ALA B 1 84 ? 3.492 19.953 2.152 1 98.19 84 ALA B O 1
ATOM 2524 N N . MET B 1 85 ? 1.674 21.016 2.854 1 98.5 85 MET B N 1
ATOM 2525 C CA . MET B 1 85 ? 2.172 21.156 4.219 1 98.5 85 MET B CA 1
ATOM 2526 C C . MET B 1 85 ? 2.342 19.781 4.867 1 98.5 85 MET B C 1
ATOM 2528 O O . MET B 1 85 ? 3.367 19.516 5.496 1 98.5 85 MET B O 1
ATOM 2532 N N . VAL B 1 86 ? 1.403 18.906 4.699 1 98.75 86 VAL B N 1
ATOM 2533 C CA . VAL B 1 86 ? 1.451 17.562 5.266 1 98.75 86 VAL B CA 1
ATOM 2534 C C . VAL B 1 86 ? 2.635 16.797 4.68 1 98.75 86 VAL B C 1
ATOM 2536 O O . VAL B 1 86 ? 3.416 16.203 5.414 1 98.75 86 VAL B O 1
ATOM 2539 N N . SER B 1 87 ? 2.721 16.844 3.367 1 98.56 87 SER B N 1
ATOM 2540 C CA . SER B 1 87 ? 3.834 16.188 2.701 1 98.56 87 SER B CA 1
ATOM 2541 C C . SER B 1 87 ? 5.176 16.703 3.219 1 98.56 87 SER B C 1
ATOM 2543 O O . SER B 1 87 ? 6.066 15.906 3.541 1 98.56 87 SER B O 1
ATOM 2545 N N . GLY B 1 88 ? 5.246 17.984 3.371 1 98.06 88 GLY B N 1
ATOM 2546 C CA . GLY B 1 88 ? 6.477 18.594 3.861 1 98.06 88 GLY B CA 1
ATOM 2547 C C . GLY B 1 88 ? 6.805 18.188 5.289 1 98.06 88 GLY B C 1
ATOM 2548 O O . GLY B 1 88 ? 7.973 17.984 5.625 1 98.06 88 GLY B O 1
ATOM 2549 N N . TYR B 1 89 ? 5.812 18.109 6.098 1 98.44 89 TYR B N 1
ATOM 2550 C CA . TYR B 1 89 ? 6.008 17.75 7.496 1 98.44 89 TYR B CA 1
ATOM 2551 C C . TYR B 1 89 ? 6.742 16.422 7.625 1 98.44 89 TYR B C 1
ATOM 2553 O O . TYR B 1 89 ? 7.668 16.297 8.43 1 98.44 89 TYR B O 1
ATOM 2561 N N . TYR B 1 90 ? 6.402 15.477 6.824 1 98.5 90 TYR B N 1
ATOM 2562 C CA . TYR B 1 90 ? 6.938 14.133 6.996 1 98.5 90 TYR B CA 1
ATOM 2563 C C . TYR B 1 90 ? 8.219 13.945 6.191 1 98.5 90 TYR B C 1
ATOM 2565 O O . TYR B 1 90 ? 8.984 13.008 6.434 1 98.5 90 TYR B O 1
ATOM 2573 N N . THR B 1 91 ? 8.477 14.828 5.211 1 98 91 THR B N 1
ATOM 2574 C CA . THR B 1 91 ? 9.531 14.469 4.27 1 98 91 THR B CA 1
ATOM 2575 C C . THR B 1 91 ? 10.656 15.508 4.289 1 98 91 THR B C 1
ATOM 2577 O O . THR B 1 91 ? 11.758 15.242 3.797 1 98 91 THR B O 1
ATOM 2580 N N . SER B 1 92 ? 10.391 16.641 4.84 1 97 92 SER B N 1
ATOM 2581 C CA . SER B 1 92 ? 11.391 17.703 4.805 1 97 92 SER B CA 1
ATOM 2582 C C . SER B 1 92 ? 12.492 17.453 5.836 1 97 92 SER B C 1
ATOM 2584 O O . SER B 1 92 ? 12.312 16.672 6.766 1 97 92 SER B O 1
ATOM 2586 N N . SER B 1 93 ? 13.602 18.109 5.559 1 96.06 93 SER B N 1
ATOM 2587 C CA . SER B 1 93 ? 14.688 18.141 6.535 1 96.06 93 SER B CA 1
ATOM 2588 C C . SER B 1 93 ? 14.625 19.406 7.387 1 96.06 93 SER B C 1
ATOM 2590 O O . SER B 1 93 ? 14.656 20.531 6.859 1 96.06 93 SER B O 1
ATOM 2592 N N . PHE B 1 94 ? 14.672 19.203 8.672 1 97.12 94 PHE B N 1
ATOM 2593 C CA . PHE B 1 94 ? 14.57 20.312 9.609 1 97.12 94 PHE B CA 1
ATOM 2594 C C . PHE B 1 94 ? 15.891 20.531 10.328 1 97.12 94 PHE B C 1
ATOM 2596 O O . PHE B 1 94 ? 16.766 19.672 10.32 1 97.12 94 PHE B O 1
ATOM 2603 N N . SER B 1 95 ? 15.969 21.688 10.906 1 95.94 95 SER B N 1
ATOM 2604 C CA . SER B 1 95 ? 17.156 21.969 11.703 1 95.94 95 SER B CA 1
ATOM 2605 C C . SER B 1 95 ? 17.281 21 12.875 1 95.94 95 SER B C 1
ATOM 2607 O O . SER B 1 95 ? 16.297 20.672 13.523 1 95.94 95 SER B O 1
ATOM 2609 N N . LYS B 1 96 ? 18.516 20.75 13.156 1 94.94 96 LYS B N 1
ATOM 2610 C CA . LYS B 1 96 ? 18.781 19.781 14.203 1 94.94 96 LYS B CA 1
ATOM 2611 C C . LYS B 1 96 ? 18.25 20.234 15.555 1 94.94 96 LYS B C 1
ATOM 2613 O O . LYS B 1 96 ? 18.406 21.406 15.922 1 94.94 96 LYS B O 1
ATOM 2618 N N . ASN B 1 97 ? 17.516 19.391 16.172 1 94.31 97 ASN B N 1
ATOM 2619 C CA . ASN B 1 97 ? 17 19.578 17.516 1 94.31 97 ASN B CA 1
ATOM 2620 C C . ASN B 1 97 ? 15.875 20.594 17.562 1 94.31 97 ASN B C 1
ATOM 2622 O O . ASN B 1 97 ? 15.508 21.078 18.625 1 94.31 97 ASN B O 1
ATOM 2626 N N . SER B 1 98 ? 15.422 20.938 16.391 1 96.19 98 SER B N 1
ATOM 2627 C CA . SER B 1 98 ? 14.242 21.797 16.359 1 96.19 98 SER B CA 1
ATOM 2628 C C . SER B 1 98 ? 12.992 21.047 16.797 1 96.19 98 SER B C 1
ATOM 2630 O O . SER B 1 98 ? 12.969 19.812 16.797 1 96.19 98 SER B O 1
ATOM 2632 N N . THR B 1 99 ? 12.023 21.797 17.219 1 96 99 THR B N 1
ATOM 2633 C CA . THR B 1 99 ? 10.734 21.219 17.594 1 96 99 THR B CA 1
ATOM 2634 C C . THR B 1 99 ? 10.133 20.438 16.438 1 96 99 THR B C 1
ATOM 2636 O O . THR B 1 99 ? 9.586 19.344 16.641 1 96 99 THR B O 1
ATOM 2639 N N . ALA B 1 100 ? 10.266 20.984 15.328 1 96.88 100 ALA B N 1
ATOM 2640 C CA . ALA B 1 100 ? 9.719 20.344 14.133 1 96.88 100 ALA B CA 1
ATOM 2641 C C . ALA B 1 100 ? 10.414 19.016 13.859 1 96.88 100 ALA B C 1
ATOM 2643 O O . ALA B 1 100 ? 9.766 18.016 13.516 1 96.88 100 ALA B O 1
ATOM 2644 N N . GLU B 1 101 ? 11.695 18.969 14.008 1 97.38 101 GLU B N 1
ATOM 2645 C CA . GLU B 1 101 ? 12.453 17.75 13.766 1 97.38 101 GLU B CA 1
ATOM 2646 C C . GLU B 1 101 ? 12.062 16.656 14.75 1 97.38 101 GLU B C 1
ATOM 2648 O O . GLU B 1 101 ? 11.852 15.5 14.359 1 97.38 101 GLU B O 1
ATOM 2653 N N . CYS B 1 102 ? 11.984 17.031 15.969 1 97 102 CYS B N 1
ATOM 2654 C CA . CYS B 1 102 ? 11.633 16.078 17.016 1 97 102 CYS B CA 1
ATOM 2655 C C . CYS B 1 102 ? 10.234 15.523 16.797 1 97 102 CYS B C 1
ATOM 2657 O O . CYS B 1 102 ? 10.016 14.312 16.875 1 97 102 CYS B O 1
ATOM 2659 N N . ALA B 1 103 ? 9.336 16.422 16.5 1 97.62 103 ALA B N 1
ATOM 2660 C CA . ALA B 1 103 ? 7.957 16.016 16.25 1 97.62 103 ALA B CA 1
ATOM 2661 C C . ALA B 1 103 ? 7.871 15.086 15.039 1 97.62 103 ALA B C 1
ATOM 2663 O O . ALA B 1 103 ? 7.141 14.094 15.055 1 97.62 103 ALA B O 1
ATOM 2664 N N . GLN B 1 104 ? 8.602 15.352 14.031 1 97.88 104 GLN B N 1
ATOM 2665 C CA . GLN B 1 104 ? 8.617 14.562 12.805 1 97.88 104 GLN B CA 1
ATOM 2666 C C . GLN B 1 104 ? 9.109 13.141 13.078 1 97.88 104 GLN B C 1
ATOM 2668 O O . GLN B 1 104 ? 8.492 12.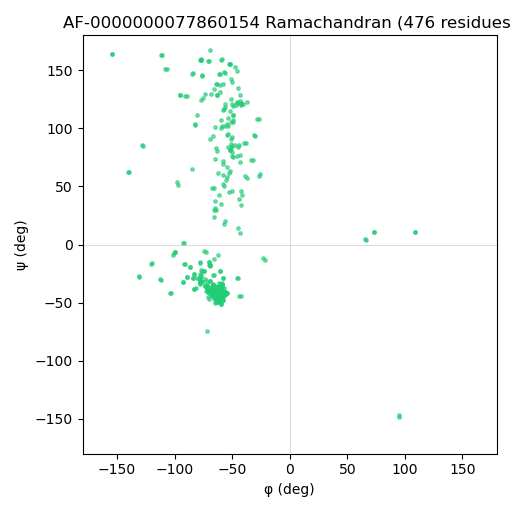172 12.625 1 97.88 104 GLN B O 1
ATOM 2673 N N . LYS B 1 105 ? 10.203 13.086 13.773 1 97.06 105 LYS B N 1
ATOM 2674 C CA . LYS B 1 105 ? 10.781 11.781 14.078 1 97.06 105 LYS B CA 1
ATOM 2675 C C . LYS B 1 105 ? 9.789 10.906 14.836 1 97.06 105 LYS B C 1
ATOM 2677 O O . LYS B 1 105 ? 9.625 9.727 14.531 1 97.06 105 LYS B O 1
ATOM 2682 N N . VAL B 1 106 ? 9.148 11.492 15.758 1 97.62 106 VAL B N 1
ATOM 2683 C CA . VAL B 1 106 ? 8.156 10.773 16.547 1 97.62 106 VAL B CA 1
ATOM 2684 C C . VAL B 1 106 ? 6.984 10.359 15.664 1 97.62 106 VAL B C 1
ATOM 2686 O O . VAL B 1 106 ? 6.492 9.234 15.758 1 97.62 106 VAL B O 1
ATOM 2689 N N . SER B 1 107 ? 6.543 11.242 14.828 1 98.38 107 SER B N 1
ATOM 2690 C CA . SER B 1 107 ? 5.422 10.984 13.93 1 98.38 107 SER B CA 1
ATOM 2691 C C . SER B 1 107 ? 5.734 9.836 12.977 1 98.38 107 SER B C 1
ATOM 2693 O O . SER B 1 107 ? 4.938 8.898 12.844 1 98.38 107 SER B O 1
ATOM 2695 N N . ARG B 1 108 ? 6.906 9.859 12.375 1 98.06 108 ARG B N 1
ATOM 2696 C CA . ARG B 1 108 ? 7.305 8.82 11.43 1 98.06 108 ARG B CA 1
ATOM 2697 C C . ARG B 1 108 ? 7.395 7.465 12.117 1 98.06 108 ARG B C 1
ATOM 2699 O O . ARG B 1 108 ? 6.945 6.457 11.57 1 98.06 108 ARG B O 1
ATOM 2706 N N . ALA B 1 109 ? 7.848 7.543 13.297 1 97.12 109 ALA B N 1
ATOM 2707 C CA . ALA B 1 109 ? 8.156 6.293 13.984 1 97.12 109 ALA B CA 1
ATOM 2708 C C . ALA B 1 109 ? 6.906 5.699 14.633 1 97.12 109 ALA B C 1
ATOM 2710 O O . ALA B 1 109 ? 6.758 4.477 14.695 1 97.12 109 ALA B O 1
ATOM 2711 N N . LYS B 1 110 ? 5.938 6.594 15.016 1 96.81 110 LYS B N 1
ATOM 2712 C CA . LYS B 1 110 ? 4.938 6.043 15.93 1 96.81 110 LYS B CA 1
ATOM 2713 C C . LYS B 1 110 ? 3.525 6.367 15.445 1 96.81 110 LYS B C 1
ATOM 2715 O O . LYS B 1 110 ? 2.568 5.676 15.812 1 96.81 110 LYS B O 1
ATOM 2720 N N . ARG B 1 111 ? 3.402 7.418 14.766 1 98.06 111 ARG B N 1
ATOM 2721 C CA . ARG B 1 111 ? 2.035 7.902 14.594 1 98.06 111 ARG B CA 1
ATOM 2722 C C . ARG B 1 111 ? 1.586 7.77 13.141 1 98.06 111 ARG B C 1
ATOM 2724 O O . ARG B 1 111 ? 0.395 7.605 12.867 1 98.06 111 ARG B O 1
ATOM 2731 N N . LEU B 1 112 ? 2.506 7.863 12.234 1 98.38 112 LEU B N 1
ATOM 2732 C CA . LEU B 1 112 ? 2.188 7.875 10.812 1 98.38 112 LEU B CA 1
ATOM 2733 C C . LEU B 1 112 ? 1.437 6.609 10.414 1 98.38 112 LEU B C 1
ATOM 2735 O O . LEU B 1 112 ? 0.535 6.656 9.57 1 98.38 112 LEU B O 1
ATOM 2739 N N . ARG B 1 113 ? 1.77 5.492 11.031 1 98.12 113 ARG B N 1
ATOM 2740 C CA . ARG B 1 113 ? 1.08 4.242 10.734 1 98.12 113 ARG B CA 1
ATOM 2741 C C . ARG B 1 113 ? -0.416 4.363 11.008 1 98.12 113 ARG B C 1
ATOM 2743 O O . ARG B 1 113 ? -1.235 3.953 10.18 1 98.12 113 ARG B O 1
ATOM 2750 N N . SER B 1 114 ? -0.695 4.945 12.109 1 98.19 114 SER B N 1
ATOM 2751 C CA . SER B 1 114 ? -2.096 5.09 12.492 1 98.19 114 SER B CA 1
ATOM 2752 C C . SER B 1 114 ? -2.84 6.012 11.531 1 98.19 114 SER B C 1
ATOM 2754 O O . SER B 1 114 ? -4.02 5.801 11.25 1 98.19 114 SER B O 1
ATOM 2756 N N . VAL B 1 115 ? -2.199 7 11.125 1 98.56 115 VAL B N 1
ATOM 2757 C CA . VAL B 1 115 ? -2.795 7.91 10.156 1 98.56 115 VAL B CA 1
ATOM 2758 C C . VAL B 1 115 ? -3.16 7.145 8.883 1 98.56 115 VAL B C 1
ATOM 2760 O O . VAL B 1 115 ? -4.285 7.246 8.391 1 98.56 115 VAL B O 1
ATOM 2763 N N . LEU B 1 116 ? -2.252 6.348 8.414 1 98.56 116 LEU B N 1
ATOM 2764 C CA . LEU B 1 116 ? -2.459 5.59 7.188 1 98.56 116 LEU B CA 1
ATOM 2765 C C . LEU B 1 116 ? -3.537 4.527 7.379 1 98.56 116 LEU B C 1
ATOM 2767 O O . LEU B 1 116 ? -4.312 4.254 6.465 1 98.56 116 LEU B O 1
ATOM 2771 N N . GLN B 1 117 ? -3.521 3.965 8.516 1 98.44 117 GLN B N 1
ATOM 2772 C CA . GLN B 1 117 ? -4.559 2.99 8.836 1 98.44 117 GLN B CA 1
ATOM 2773 C C . GLN B 1 117 ? -5.949 3.623 8.766 1 98.44 117 GLN B C 1
ATOM 2775 O O . GLN B 1 117 ? -6.879 3.037 8.211 1 98.44 117 GLN B O 1
ATOM 2780 N N . SER B 1 118 ? -6.039 4.758 9.344 1 98.19 118 SER B N 1
ATOM 2781 C CA . SER B 1 118 ? -7.305 5.484 9.328 1 98.19 118 SER B CA 1
ATOM 2782 C C . SER B 1 118 ? -7.723 5.836 7.906 1 98.19 118 SER B C 1
ATOM 2784 O O . SER B 1 118 ? -8.898 5.699 7.547 1 98.19 118 SER B O 1
ATOM 2786 N N . LEU B 1 119 ? -6.781 6.312 7.141 1 98.44 119 LEU B N 1
ATOM 2787 C CA . LEU B 1 119 ? -7.062 6.637 5.75 1 98.44 119 LEU B CA 1
ATOM 2788 C C . LEU B 1 119 ? -7.57 5.41 4.996 1 98.44 119 LEU B C 1
ATOM 2790 O O . LEU B 1 119 ? -8.562 5.492 4.27 1 98.44 119 LEU B O 1
ATOM 2794 N N . HIS B 1 120 ? -6.93 4.309 5.188 1 98.12 120 HIS B N 1
ATOM 2795 C CA . HIS B 1 120 ? -7.312 3.072 4.512 1 98.12 120 HIS B CA 1
ATOM 2796 C C . HIS B 1 120 ? -8.727 2.646 4.902 1 98.12 120 HIS B C 1
ATOM 2798 O O . HIS B 1 120 ? -9.555 2.371 4.031 1 98.12 120 HIS B O 1
ATOM 2804 N N . LYS B 1 121 ? -8.961 2.652 6.137 1 97.5 121 LYS B N 1
ATOM 2805 C CA . LYS B 1 121 ? -10.273 2.252 6.645 1 97.5 121 LYS B CA 1
ATOM 2806 C C . LYS B 1 121 ? -11.375 3.158 6.105 1 97.5 121 LYS B C 1
ATOM 2808 O O . LYS B 1 121 ? -12.398 2.676 5.621 1 97.5 121 LYS B O 1
ATOM 2813 N N . HIS B 1 122 ? -11.133 4.406 6.086 1 97.31 122 HIS B N 1
ATOM 2814 C CA . HIS B 1 122 ? -12.172 5.363 5.719 1 97.31 122 HIS B CA 1
ATOM 2815 C C . HIS B 1 122 ? -12.289 5.496 4.203 1 97.31 122 HIS B C 1
ATOM 2817 O O . HIS B 1 122 ? -13.352 5.852 3.688 1 97.31 122 HIS B O 1
ATOM 2823 N N . SER B 1 123 ? -11.211 5.215 3.51 1 97 123 SER B N 1
ATOM 2824 C CA . SER B 1 123 ? -11.25 5.328 2.057 1 97 123 SER B CA 1
ATOM 2825 C C . SER B 1 123 ? -12.297 4.398 1.458 1 97 123 SER B C 1
ATOM 2827 O O . SER B 1 123 ? -12.797 4.641 0.357 1 97 123 SER B O 1
ATOM 2829 N N . ARG B 1 124 ? -12.664 3.385 2.133 1 93.69 124 ARG B N 1
ATOM 2830 C CA . ARG B 1 124 ? -13.664 2.432 1.675 1 93.69 124 ARG B CA 1
ATOM 2831 C C . ARG B 1 124 ? -15.055 3.064 1.661 1 93.69 124 ARG B C 1
ATOM 2833 O O . ARG B 1 124 ? -15.961 2.562 1 1 93.69 124 ARG B O 1
ATOM 2840 N N . GLU B 1 125 ? -15.141 4.18 2.404 1 95.25 125 GLU B N 1
ATOM 2841 C CA . GLU B 1 125 ? -16.422 4.863 2.502 1 95.25 125 GLU B CA 1
ATOM 2842 C C . GLU B 1 125 ? -16.484 6.062 1.562 1 95.25 125 GLU B C 1
ATOM 2844 O O . GLU B 1 125 ? -17.531 6.695 1.422 1 95.25 125 GLU B O 1
ATOM 2849 N N . TRP B 1 126 ? -15.398 6.352 0.947 1 96.88 126 TRP B N 1
ATOM 2850 C CA . TRP B 1 126 ? -15.344 7.484 0.03 1 96.88 126 TRP B CA 1
ATOM 2851 C C . TRP B 1 126 ? -15.984 7.137 -1.307 1 96.88 126 TRP B C 1
ATOM 2853 O O . TRP B 1 126 ? -16.188 5.961 -1.621 1 96.88 126 TRP B O 1
ATOM 2863 N N . THR B 1 127 ? -16.375 8.219 -2.01 1 95.56 127 THR B N 1
ATOM 2864 C CA . THR B 1 127 ? -16.75 7.977 -3.396 1 95.56 127 THR B CA 1
ATOM 2865 C C . THR B 1 127 ? -15.586 7.371 -4.176 1 95.56 127 THR B C 1
ATOM 2867 O O . THR B 1 127 ? -14.43 7.512 -3.785 1 95.56 127 THR B O 1
ATOM 2870 N N . ARG B 1 128 ? -15.859 6.711 -5.277 1 93.81 128 ARG B N 1
ATOM 2871 C CA . ARG B 1 128 ? -14.828 6.094 -6.102 1 93.81 128 ARG B CA 1
ATOM 2872 C C . ARG B 1 128 ? -13.797 7.125 -6.559 1 93.81 128 ARG B C 1
ATOM 2874 O O . ARG B 1 128 ? -12.602 6.848 -6.578 1 93.81 128 ARG B O 1
ATOM 2881 N N . TRP B 1 129 ? -14.305 8.227 -6.824 1 95 129 TRP B N 1
ATOM 2882 C CA . TRP B 1 129 ? -13.445 9.305 -7.32 1 95 129 TRP B CA 1
ATOM 2883 C C . TRP B 1 129 ? -12.469 9.758 -6.246 1 95 129 TRP B C 1
ATOM 2885 O O . TRP B 1 129 ? -11.281 9.969 -6.523 1 95 129 TRP B O 1
ATOM 2895 N N . GLU B 1 130 ? -12.938 9.797 -5.066 1 96.56 130 GLU B N 1
ATOM 2896 C CA . GLU B 1 130 ? -12.109 10.258 -3.959 1 96.56 130 GLU B CA 1
ATOM 2897 C C . GLU B 1 130 ? -11.117 9.188 -3.529 1 96.56 130 GLU B C 1
ATOM 2899 O O . GLU B 1 130 ? -10 9.492 -3.117 1 96.56 130 GLU B O 1
ATOM 2904 N N . ALA B 1 131 ? -11.492 8 -3.664 1 97.06 131 ALA B N 1
ATOM 2905 C CA . ALA B 1 131 ? -10.711 6.895 -3.117 1 97.06 131 ALA B CA 1
ATOM 2906 C C . ALA B 1 131 ? -9.633 6.441 -4.102 1 97.06 131 ALA B C 1
ATOM 2908 O O . ALA B 1 131 ? -8.656 5.801 -3.709 1 97.06 131 ALA B O 1
ATOM 2909 N N . ARG B 1 132 ? -9.805 6.781 -5.312 1 95.81 132 ARG B N 1
ATOM 2910 C CA . ARG B 1 132 ? -8.984 6.234 -6.387 1 95.81 132 ARG B CA 1
ATOM 2911 C C . ARG B 1 132 ? -7.512 6.57 -6.176 1 95.81 132 ARG B C 1
ATOM 2913 O O . ARG B 1 132 ? -6.652 5.688 -6.258 1 95.81 132 ARG B O 1
ATOM 2920 N N . GLY B 1 133 ? -7.25 7.84 -5.902 1 96.62 133 GLY B N 1
ATOM 2921 C CA . GLY B 1 133 ? -5.871 8.258 -5.73 1 96.62 133 GLY B CA 1
ATOM 2922 C C . GLY B 1 133 ? -5.164 7.539 -4.598 1 96.62 133 GLY B C 1
ATOM 2923 O O . GLY B 1 133 ? -4.02 7.109 -4.746 1 96.62 133 GLY B O 1
ATOM 2924 N N . PHE B 1 134 ? -5.871 7.43 -3.531 1 97.69 134 PHE B N 1
ATOM 2925 C CA . PHE B 1 134 ? -5.324 6.746 -2.365 1 97.69 134 PHE B CA 1
ATOM 2926 C C . PHE B 1 134 ? -5.035 5.281 -2.68 1 97.69 134 PHE B C 1
ATOM 2928 O O . PHE B 1 134 ? -3.932 4.793 -2.428 1 97.69 134 PHE B O 1
ATOM 2935 N N . GLN B 1 135 ? -5.945 4.586 -3.277 1 96.81 135 GLN B N 1
ATOM 2936 C CA . GLN B 1 135 ? -5.84 3.158 -3.564 1 96.81 135 GLN B CA 1
ATOM 2937 C C . GLN B 1 135 ? -4.742 2.881 -4.586 1 96.81 135 GLN B C 1
ATOM 2939 O O . GLN B 1 135 ? -3.943 1.96 -4.41 1 96.81 135 GLN B O 1
ATOM 2944 N N . GLU B 1 136 ? -4.695 3.682 -5.562 1 96.75 136 GLU B N 1
ATOM 2945 C CA . GLU B 1 136 ? -3.678 3.508 -6.594 1 96.75 136 GLU B CA 1
ATOM 2946 C C . GLU B 1 136 ? -2.273 3.672 -6.02 1 96.75 136 GLU B C 1
ATOM 2948 O O . GLU B 1 136 ? -1.373 2.891 -6.332 1 96.75 136 GLU B O 1
ATOM 2953 N N . GLN B 1 137 ? -2.164 4.656 -5.191 1 98.06 137 GLN B N 1
ATOM 2954 C CA . GLN B 1 137 ? -0.83 4.91 -4.656 1 98.06 137 GLN B CA 1
ATOM 2955 C C . GLN B 1 137 ? -0.42 3.828 -3.662 1 98.06 137 GLN B C 1
ATOM 2957 O O . GLN B 1 137 ? 0.753 3.459 -3.586 1 98.06 137 GLN B O 1
ATOM 2962 N N . VAL B 1 138 ? -1.323 3.342 -2.938 1 98.25 138 VAL B N 1
ATOM 2963 C CA . VAL B 1 138 ? -1.053 2.266 -1.989 1 98.25 138 VAL B CA 1
ATOM 2964 C C . VAL B 1 138 ? -0.561 1.029 -2.738 1 98.25 138 VAL B C 1
ATOM 2966 O O . VAL B 1 138 ? 0.45 0.431 -2.363 1 98.25 138 VAL B O 1
ATOM 2969 N N . VAL B 1 139 ? -1.209 0.705 -3.756 1 98.12 139 VAL B N 1
ATOM 2970 C CA . VAL B 1 139 ? -0.869 -0.476 -4.543 1 98.12 139 VAL B CA 1
ATOM 2971 C C . VAL B 1 139 ? 0.492 -0.281 -5.207 1 98.12 139 VAL B C 1
ATOM 2973 O O . VAL B 1 139 ? 1.332 -1.183 -5.191 1 98.12 139 VAL B O 1
ATOM 2976 N N . GLU B 1 140 ? 0.666 0.844 -5.73 1 97.88 140 GLU B N 1
ATOM 2977 C CA . GLU B 1 140 ? 1.941 1.144 -6.375 1 97.88 140 GLU B CA 1
ATOM 2978 C C . GLU B 1 140 ? 3.096 1.054 -5.379 1 97.88 140 GLU B C 1
ATOM 2980 O O . GLU B 1 140 ? 4.141 0.478 -5.688 1 97.88 140 GLU B O 1
ATOM 2985 N N . ALA B 1 141 ? 2.912 1.623 -4.266 1 98.12 141 ALA B N 1
ATOM 2986 C CA . ALA B 1 141 ? 3.947 1.594 -3.234 1 98.12 141 ALA B CA 1
ATOM 2987 C C . ALA B 1 141 ? 4.219 0.167 -2.768 1 98.12 141 ALA B C 1
ATOM 2989 O O . ALA B 1 141 ? 5.371 -0.218 -2.564 1 98.12 141 ALA B O 1
ATOM 2990 N N . ALA B 1 142 ? 3.178 -0.574 -2.588 1 98.19 142 ALA B N 1
ATOM 2991 C CA . ALA B 1 142 ? 3.338 -1.963 -2.166 1 98.19 142 ALA B CA 1
ATOM 2992 C C . ALA B 1 142 ? 4.078 -2.777 -3.221 1 98.19 142 ALA B C 1
ATOM 2994 O O . ALA B 1 142 ? 4.902 -3.633 -2.891 1 98.19 142 ALA B O 1
ATOM 2995 N N . GLU B 1 143 ? 3.73 -2.568 -4.453 1 97.38 143 GLU B N 1
ATOM 2996 C CA . GLU B 1 143 ? 4.41 -3.262 -5.543 1 97.38 143 GLU B CA 1
ATOM 2997 C C . GLU B 1 143 ? 5.922 -3.043 -5.477 1 97.38 143 GLU B C 1
ATOM 2999 O O . GLU B 1 143 ? 6.699 -3.982 -5.66 1 97.38 143 GLU B O 1
ATOM 3004 N N . ASP B 1 144 ? 6.297 -1.844 -5.18 1 97.06 144 ASP B N 1
ATOM 3005 C CA . ASP B 1 144 ? 7.715 -1.535 -5.043 1 97.06 144 ASP B CA 1
ATOM 3006 C C . ASP B 1 144 ? 8.352 -2.359 -3.93 1 97.06 144 ASP B C 1
ATOM 3008 O O . ASP B 1 144 ? 9.492 -2.818 -4.062 1 97.06 144 ASP B O 1
ATOM 3012 N N . ILE B 1 145 ? 7.629 -2.502 -2.922 1 96.5 145 ILE B N 1
ATOM 3013 C CA . ILE B 1 145 ? 8.133 -3.256 -1.779 1 96.5 145 ILE B CA 1
ATOM 3014 C C . ILE B 1 145 ? 8.266 -4.73 -2.154 1 96.5 145 ILE B C 1
ATOM 3016 O O . ILE B 1 145 ? 9.289 -5.359 -1.857 1 96.5 145 ILE B O 1
ATOM 3020 N N . TYR B 1 146 ? 7.316 -5.246 -2.836 1 97 146 TYR B N 1
ATOM 3021 C CA . TYR B 1 146 ? 7.328 -6.648 -3.242 1 97 146 TYR B CA 1
ATOM 3022 C C . TYR B 1 146 ? 8.461 -6.918 -4.23 1 97 146 TYR B C 1
ATOM 3024 O O . TYR B 1 146 ? 9.18 -7.91 -4.098 1 97 146 TYR B O 1
ATOM 3032 N N . VAL B 1 147 ? 8.602 -6.074 -5.148 1 95.69 147 VAL B N 1
ATOM 3033 C CA . VAL B 1 147 ? 9.641 -6.23 -6.16 1 95.69 147 VAL B CA 1
ATOM 3034 C C . VAL B 1 147 ? 11.016 -6.145 -5.504 1 95.69 147 VAL B C 1
ATOM 3036 O O . VAL B 1 147 ? 11.93 -6.902 -5.852 1 95.69 147 VAL B O 1
ATOM 3039 N N . ALA B 1 148 ? 11.133 -5.277 -4.551 1 94.06 148 ALA B N 1
ATOM 3040 C CA . ALA B 1 148 ? 12.398 -5.16 -3.83 1 94.06 148 ALA B CA 1
ATOM 3041 C C . ALA B 1 148 ? 12.727 -6.449 -3.078 1 94.06 148 ALA B C 1
ATOM 3043 O O . ALA B 1 148 ? 13.891 -6.836 -2.973 1 94.06 148 ALA B O 1
ATOM 3044 N N . GLU B 1 149 ? 11.75 -7.074 -2.562 1 93.94 149 GLU B N 1
ATOM 3045 C CA . GLU B 1 149 ? 11.969 -8.336 -1.865 1 93.94 149 GLU B CA 1
ATOM 3046 C C . GLU B 1 149 ? 12.398 -9.438 -2.832 1 93.94 149 GLU B C 1
ATOM 3048 O O . GLU B 1 149 ? 13.289 -10.234 -2.521 1 93.94 149 GLU B O 1
ATOM 3053 N N . LEU B 1 150 ? 11.789 -9.438 -3.92 1 93.31 150 LEU B N 1
ATOM 3054 C CA . LEU B 1 150 ? 12.156 -10.422 -4.93 1 93.31 150 LEU B CA 1
ATOM 3055 C C . LEU B 1 150 ? 13.609 -10.234 -5.367 1 93.31 150 LEU B C 1
ATOM 3057 O O . LEU B 1 150 ? 14.352 -11.211 -5.492 1 93.31 150 LEU B O 1
ATOM 3061 N N . ASP B 1 151 ? 13.961 -9.023 -5.535 1 91.44 151 ASP B N 1
ATOM 3062 C CA . ASP B 1 151 ? 15.328 -8.703 -5.938 1 91.44 151 ASP B CA 1
ATOM 3063 C C . ASP B 1 151 ? 16.328 -9.094 -4.848 1 91.44 151 ASP B C 1
ATOM 3065 O O . ASP B 1 151 ? 17.438 -9.523 -5.148 1 91.44 151 ASP B O 1
ATOM 3069 N N . ARG B 1 152 ? 15.93 -8.93 -3.693 1 90.62 152 ARG B N 1
ATOM 3070 C CA . ARG B 1 152 ? 16.781 -9.312 -2.576 1 90.62 152 ARG B CA 1
ATOM 3071 C C . ARG B 1 152 ? 17.016 -10.82 -2.561 1 90.62 152 ARG B C 1
ATOM 3073 O O . ARG B 1 152 ? 18.125 -11.281 -2.297 1 90.62 152 ARG B O 1
ATOM 3080 N N . VAL B 1 153 ? 15.992 -11.539 -2.779 1 89.38 153 VAL B N 1
ATOM 3081 C CA . VAL B 1 153 ? 16.109 -12.992 -2.848 1 89.38 153 VAL B CA 1
ATOM 3082 C C . VAL B 1 153 ? 17.062 -13.375 -3.98 1 89.38 153 VAL B C 1
ATOM 3084 O O . VAL B 1 153 ? 17.906 -14.258 -3.818 1 89.38 153 VAL B O 1
ATOM 3087 N N . GLN B 1 154 ? 16.922 -12.734 -5.066 1 87.19 154 GLN B N 1
ATOM 3088 C CA . GLN B 1 154 ? 17.766 -13 -6.23 1 87.19 154 GLN B CA 1
ATOM 3089 C C . GLN B 1 154 ? 19.234 -12.734 -5.918 1 87.19 154 GLN B C 1
ATOM 3091 O O . GLN B 1 154 ? 20.109 -13.531 -6.266 1 87.19 154 GLN B O 1
ATOM 3096 N N . ARG B 1 155 ? 19.469 -11.68 -5.332 1 84.75 155 ARG B N 1
ATOM 3097 C CA . ARG B 1 155 ? 20.828 -11.266 -5.023 1 84.75 155 ARG B CA 1
ATOM 3098 C C . ARG B 1 155 ? 21.469 -12.203 -4.004 1 84.75 155 ARG B C 1
ATOM 3100 O O . ARG B 1 155 ? 22.641 -12.57 -4.137 1 84.75 155 ARG B O 1
ATOM 3107 N N . ASP B 1 156 ? 20.766 -12.609 -3.098 1 80.94 156 ASP B N 1
ATOM 3108 C CA . ASP B 1 156 ? 21.297 -13.398 -1.995 1 80.94 156 ASP B CA 1
ATOM 3109 C C . ASP B 1 156 ? 21.453 -14.867 -2.398 1 80.94 156 ASP B C 1
ATOM 3111 O O . ASP B 1 156 ? 22.203 -15.609 -1.761 1 80.94 156 ASP B O 1
ATOM 3115 N N . SER B 1 157 ? 20.625 -15.289 -3.309 1 76.31 157 SER B N 1
ATOM 3116 C CA . SER B 1 157 ? 20.703 -16.672 -3.746 1 76.31 157 SER B CA 1
ATOM 3117 C C . SER B 1 157 ? 21.906 -16.922 -4.641 1 76.31 157 SER B C 1
ATOM 3119 O O . SER B 1 157 ? 22.312 -18.062 -4.863 1 76.31 157 SER B O 1
ATOM 3121 N N . GLY B 1 158 ? 22.594 -15.867 -4.961 1 71.25 158 GLY B N 1
ATOM 3122 C CA . GLY B 1 158 ? 23.688 -16.016 -5.891 1 71.25 158 GLY B CA 1
ATOM 3123 C C . GLY B 1 158 ? 23.25 -16.422 -7.285 1 71.25 158 GLY B C 1
ATOM 3124 O O . GLY B 1 158 ? 24.062 -16.812 -8.117 1 71.25 158 GLY B O 1
ATOM 3125 N N . LEU B 1 159 ? 21.938 -16.484 -7.48 1 68 159 LEU B N 1
ATOM 3126 C CA . LEU B 1 159 ? 21.406 -16.875 -8.781 1 68 159 LEU B CA 1
ATOM 3127 C C . LEU B 1 159 ? 21.844 -15.898 -9.867 1 68 159 LEU B C 1
ATOM 3129 O O . LEU B 1 159 ? 21.969 -16.281 -11.031 1 68 159 LEU B O 1
ATOM 3133 N N . SER B 1 160 ? 21.984 -14.672 -9.539 1 60.97 160 SER B N 1
ATOM 3134 C CA . SER B 1 160 ? 22.438 -13.703 -10.523 1 60.97 160 SER B CA 1
ATOM 3135 C C . SER B 1 160 ? 23.906 -13.938 -10.891 1 60.97 160 SER B C 1
ATOM 3137 O O . SER B 1 160 ? 24.359 -13.531 -11.961 1 60.97 160 SER B O 1
ATOM 3139 N N . MET B 1 161 ? 24.609 -14.266 -9.93 1 52.53 161 MET B N 1
ATOM 3140 C CA . MET B 1 161 ? 26.047 -14.414 -10.141 1 52.53 161 MET B CA 1
ATOM 3141 C C . MET B 1 161 ? 26.344 -15.625 -11.016 1 52.53 161 MET B C 1
ATOM 3143 O O . MET B 1 161 ? 27.438 -15.727 -11.586 1 52.53 161 MET B O 1
ATOM 3147 N N . HIS B 1 162 ? 25.547 -16.734 -10.984 1 52 162 HIS B N 1
ATOM 3148 C CA . HIS B 1 162 ? 26.141 -17.953 -11.508 1 52 162 HIS B CA 1
ATOM 3149 C C . HIS B 1 162 ? 25.734 -18.203 -12.953 1 52 162 HIS B C 1
ATOM 3151 O O . HIS B 1 162 ? 24.703 -18.828 -13.211 1 52 162 HIS B O 1
ATOM 3157 N N . GLY B 1 163 ? 25.875 -17.312 -13.766 1 54.53 163 GLY B N 1
ATOM 3158 C CA . GLY B 1 163 ? 25.922 -17.688 -15.172 1 54.53 163 GLY B CA 1
ATOM 3159 C C . GLY B 1 163 ? 26.297 -19.141 -15.398 1 54.53 163 GLY B C 1
ATOM 3160 O O . GLY B 1 163 ? 26.156 -19.656 -16.516 1 54.53 163 GLY B O 1
ATOM 3161 N N . THR B 1 164 ? 26.766 -19.703 -14.336 1 60.41 164 THR B N 1
ATOM 3162 C CA . THR B 1 164 ? 27.328 -21.016 -14.539 1 60.41 164 THR B CA 1
ATOM 3163 C C . THR B 1 164 ? 26.344 -22.109 -14.117 1 60.41 164 THR B C 1
ATOM 3165 O O . THR B 1 164 ? 26.562 -23.297 -14.383 1 60.41 164 THR B O 1
ATOM 3168 N N . MET B 1 165 ? 25.281 -21.641 -13.531 1 66.94 165 MET B N 1
ATOM 3169 C CA . MET B 1 165 ? 24.375 -22.688 -13.078 1 66.94 165 MET B CA 1
ATOM 3170 C C . MET B 1 165 ? 23.344 -23.016 -14.148 1 66.94 165 MET B C 1
ATOM 3172 O O . MET B 1 165 ? 22.828 -22.109 -14.82 1 66.94 165 MET B O 1
ATOM 3176 N N . GLY B 1 166 ? 23.234 -24.266 -14.453 1 73.56 166 GLY B N 1
ATOM 3177 C CA . GLY B 1 166 ? 22.203 -24.672 -15.383 1 73.56 166 GLY B CA 1
ATOM 3178 C C . GLY B 1 166 ? 20.812 -24.266 -14.938 1 73.56 166 GLY B C 1
ATOM 3179 O O . GLY B 1 166 ? 20.594 -23.953 -13.766 1 73.56 166 GLY B O 1
ATOM 3180 N N . LYS B 1 167 ? 20 -24.016 -15.758 1 76.06 167 LYS B N 1
ATOM 3181 C CA . LYS B 1 167 ? 18.625 -23.609 -15.516 1 76.06 167 LYS B CA 1
ATOM 3182 C C . LYS B 1 167 ? 17.984 -24.453 -14.422 1 76.06 167 LYS B C 1
ATOM 3184 O O . LYS B 1 167 ? 17.328 -23.922 -13.523 1 76.06 167 LYS B O 1
ATOM 3189 N N . GLY B 1 168 ? 18.25 -25.75 -14.555 1 78.56 168 GLY B N 1
ATOM 3190 C CA . GLY B 1 168 ? 17.672 -26.672 -13.578 1 78.56 168 GLY B CA 1
ATOM 3191 C C . GLY B 1 168 ? 18.203 -26.453 -12.172 1 78.56 168 GLY B C 1
ATOM 3192 O O . GLY B 1 168 ? 17.453 -26.469 -11.203 1 78.56 168 GLY B O 1
ATOM 3193 N N . GLN B 1 169 ? 19.422 -26.141 -12.078 1 79.94 169 GLN B N 1
ATOM 3194 C CA . GLN B 1 169 ? 20.047 -25.922 -10.773 1 79.94 169 GLN B CA 1
ATOM 3195 C C . GLN B 1 169 ? 19.578 -24.609 -10.148 1 79.94 169 GLN B C 1
ATOM 3197 O O . GLN B 1 169 ? 19.328 -24.547 -8.945 1 79.94 169 GLN B O 1
ATOM 3202 N N . SER B 1 170 ? 19.484 -23.688 -11.008 1 83.62 170 SER B N 1
ATOM 3203 C CA . SER B 1 170 ? 19.031 -22.391 -10.523 1 83.62 170 SER B CA 1
ATOM 3204 C C . SER B 1 170 ? 17.609 -22.453 -10 1 83.62 170 SER B C 1
ATOM 3206 O O . SER B 1 170 ? 17.281 -21.875 -8.961 1 83.62 170 SER B O 1
ATOM 3208 N N . LEU B 1 171 ? 16.844 -23.188 -10.727 1 88 171 LEU B N 1
ATOM 3209 C CA . LEU B 1 171 ? 15.453 -23.359 -10.328 1 88 171 LEU B CA 1
ATOM 3210 C C . LEU B 1 171 ? 15.359 -24.109 -9 1 88 171 LEU B C 1
ATOM 3212 O O . LEU B 1 171 ? 14.555 -23.766 -8.141 1 88 171 LEU B O 1
ATOM 3216 N N . GLY B 1 172 ? 16.172 -25.094 -8.922 1 87.38 172 GLY B N 1
ATOM 3217 C CA . GLY B 1 172 ? 16.188 -25.875 -7.688 1 87.38 172 GLY B CA 1
ATOM 3218 C C . GLY B 1 172 ? 16.609 -25.062 -6.48 1 87.38 172 GLY B C 1
ATOM 3219 O O . GLY B 1 172 ? 16.047 -25.219 -5.395 1 87.38 172 GLY B O 1
ATOM 3220 N N . GLU B 1 173 ? 17.547 -24.266 -6.676 1 85.38 173 GLU B N 1
ATOM 3221 C CA . GLU B 1 173 ? 18.016 -23.406 -5.59 1 85.38 173 GLU B CA 1
ATOM 3222 C C . GLU B 1 173 ? 16.953 -22.391 -5.18 1 85.38 173 GLU B C 1
ATOM 3224 O O . GLU B 1 173 ? 16.75 -22.141 -3.99 1 85.38 173 GLU B O 1
ATOM 3229 N N . LEU B 1 174 ? 16.344 -21.812 -6.148 1 87.5 174 LEU B N 1
ATOM 3230 C CA . LEU B 1 174 ? 15.281 -20.844 -5.898 1 87.5 174 LEU B CA 1
ATOM 3231 C C . LEU B 1 174 ? 14.148 -21.484 -5.105 1 87.5 174 LEU B C 1
ATOM 3233 O O . LEU B 1 174 ? 13.648 -20.891 -4.145 1 87.5 174 LEU B O 1
ATOM 3237 N N . GLN B 1 175 ? 13.828 -22.625 -5.52 1 89.62 175 GLN B N 1
ATOM 3238 C CA . GLN B 1 175 ? 12.742 -23.344 -4.848 1 89.62 175 GLN B CA 1
ATOM 3239 C C . GLN B 1 175 ? 13.117 -23.672 -3.404 1 89.62 175 GLN B C 1
ATOM 3241 O O . GLN B 1 175 ? 12.289 -23.562 -2.502 1 89.62 175 GLN B O 1
ATOM 3246 N N . ARG B 1 176 ? 14.328 -24.094 -3.201 1 88 176 ARG B N 1
ATOM 3247 C CA . ARG B 1 176 ? 14.805 -24.406 -1.86 1 88 176 ARG B CA 1
ATOM 3248 C C . ARG B 1 176 ? 14.766 -23.172 -0.961 1 88 176 ARG B C 1
ATOM 3250 O O . ARG B 1 176 ? 14.43 -23.281 0.22 1 88 176 ARG B O 1
ATOM 3257 N N . LEU B 1 177 ? 15.047 -22.141 -1.54 1 86.94 177 LEU B N 1
ATOM 3258 C CA . LEU B 1 177 ? 15.047 -20.891 -0.799 1 86.94 177 LEU B CA 1
ATOM 3259 C C . LEU B 1 177 ? 13.648 -20.547 -0.306 1 86.94 177 LEU B C 1
ATOM 3261 O O . LEU B 1 177 ? 13.477 -20.125 0.842 1 86.94 177 LEU B O 1
ATOM 3265 N N . TYR B 1 178 ? 12.656 -20.734 -1.133 1 89.38 178 TYR B N 1
ATOM 3266 C CA . TYR B 1 178 ? 11.289 -20.391 -0.761 1 89.38 178 TYR B CA 1
ATOM 3267 C C . TYR B 1 178 ? 10.703 -21.453 0.165 1 89.38 178 TYR B C 1
ATOM 3269 O O . TYR B 1 178 ? 9.812 -21.156 0.966 1 89.38 178 TYR B O 1
ATOM 3277 N N . GLN B 1 179 ? 11.195 -22.641 0.076 1 85.75 179 GLN B N 1
ATOM 3278 C CA . GLN B 1 179 ? 10.688 -23.719 0.914 1 85.75 179 GLN B CA 1
ATOM 3279 C C . GLN B 1 179 ? 11.219 -23.609 2.342 1 85.75 179 GLN B C 1
ATOM 3281 O O . GLN B 1 179 ? 10.547 -24.016 3.291 1 85.75 179 GLN B O 1
ATOM 3286 N N . ASN B 1 180 ? 12.352 -23.094 2.273 1 81.12 180 ASN B N 1
ATOM 3287 C CA . ASN B 1 180 ? 12.953 -22.938 3.596 1 81.12 180 ASN B CA 1
ATOM 3288 C C . ASN B 1 180 ? 12.453 -21.688 4.297 1 81.12 180 ASN B C 1
ATOM 3290 O O . ASN B 1 180 ? 12.898 -20.578 3.998 1 81.12 180 ASN B O 1
ATOM 3294 N N . LYS B 1 181 ? 11.586 -21.859 5.207 1 71.75 181 LYS B N 1
ATOM 3295 C CA . LYS B 1 181 ? 10.945 -20.766 5.934 1 71.75 181 LYS B CA 1
ATOM 3296 C C . LYS B 1 181 ? 11.984 -19.891 6.641 1 71.75 181 LYS B C 1
ATOM 3298 O O . LYS B 1 181 ? 11.812 -18.672 6.742 1 71.75 181 LYS B O 1
ATOM 3303 N N . LEU B 1 182 ? 13.031 -20.516 6.957 1 70.38 182 LEU B N 1
ATOM 3304 C CA . LEU B 1 182 ? 14.07 -19.812 7.711 1 70.38 182 LEU B CA 1
ATOM 3305 C C . LEU B 1 182 ? 14.828 -18.844 6.816 1 70.38 182 LEU B C 1
ATOM 3307 O O . LEU B 1 182 ? 15.383 -17.859 7.293 1 70.38 182 LEU B O 1
ATOM 3311 N N . THR B 1 183 ? 14.75 -19.172 5.594 1 69.12 183 THR B N 1
ATOM 3312 C CA . THR B 1 183 ? 15.484 -18.312 4.672 1 69.12 1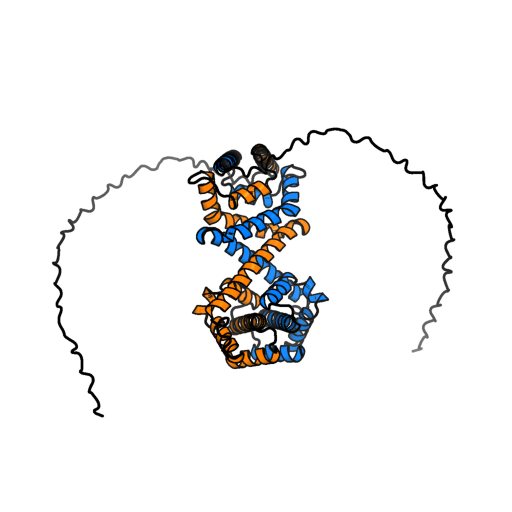83 THR B CA 1
ATOM 3313 C C . THR B 1 183 ? 14.531 -17.375 3.92 1 69.12 183 THR B C 1
ATOM 3315 O O . THR B 1 183 ? 14.844 -16.219 3.689 1 69.12 183 THR B O 1
ATOM 3318 N N . ALA B 1 184 ? 13.477 -17.922 3.533 1 64.69 184 ALA B N 1
ATOM 3319 C CA . ALA B 1 184 ? 12.562 -17.188 2.67 1 64.69 184 ALA B CA 1
ATOM 3320 C C . ALA B 1 184 ? 11.875 -16.047 3.436 1 64.69 184 ALA B C 1
ATOM 3322 O O . ALA B 1 184 ? 11.789 -14.922 2.947 1 64.69 184 ALA B O 1
ATOM 3323 N N . TYR B 1 185 ? 11.5 -16.375 4.637 1 70.56 185 TYR B N 1
ATOM 3324 C CA . TYR B 1 185 ? 10.664 -15.438 5.371 1 70.56 185 TYR B CA 1
ATOM 3325 C C . TYR B 1 185 ? 11.43 -14.164 5.703 1 70.56 185 TYR B C 1
ATOM 3327 O O . TYR B 1 185 ? 10.945 -13.055 5.469 1 70.56 185 TYR B O 1
ATOM 3335 N N . PRO B 1 186 ? 12.625 -14.359 5.969 1 75.25 186 PRO B N 1
ATOM 3336 C CA . PRO B 1 186 ? 13.328 -13.109 6.273 1 75.25 186 PRO B CA 1
ATOM 3337 C C . PRO B 1 186 ? 13.641 -12.289 5.023 1 75.25 186 PRO B C 1
ATOM 3339 O O . PRO B 1 186 ? 13.773 -11.062 5.105 1 75.25 186 PRO B O 1
ATOM 3342 N N . LYS B 1 187 ? 13.672 -12.961 3.945 1 84.25 187 LYS B N 1
ATOM 3343 C CA . LYS B 1 187 ? 14.102 -12.242 2.75 1 84.25 187 LYS B CA 1
ATOM 3344 C C . LYS B 1 187 ? 12.914 -11.656 2.002 1 84.25 187 LYS B C 1
ATOM 3346 O O . LYS B 1 187 ? 13.031 -10.625 1.343 1 84.25 187 LYS B O 1
ATOM 3351 N N . ALA B 1 188 ? 11.883 -12.32 2.084 1 92.62 188 ALA B N 1
ATOM 3352 C CA . ALA B 1 188 ? 10.695 -11.859 1.373 1 92.62 188 ALA B CA 1
ATOM 3353 C C . ALA B 1 188 ? 9.438 -12.07 2.213 1 92.62 188 ALA B C 1
ATOM 3355 O O . ALA B 1 188 ? 8.484 -12.719 1.77 1 92.62 188 ALA B O 1
ATOM 3356 N N . PRO B 1 189 ? 9.422 -11.359 3.383 1 92.69 189 PRO B N 1
ATOM 3357 C CA . PRO B 1 189 ? 8.32 -11.594 4.316 1 92.69 189 PRO B CA 1
ATOM 3358 C C . PRO B 1 189 ? 6.973 -11.109 3.783 1 92.69 189 PRO B C 1
ATOM 3360 O O . PRO B 1 189 ? 5.941 -11.742 4.02 1 92.69 189 PRO B O 1
ATOM 3363 N N . ASN B 1 190 ? 6.988 -10.008 3.082 1 95 190 ASN B N 1
ATOM 3364 C CA . ASN B 1 190 ? 5.73 -9.445 2.6 1 95 190 ASN B CA 1
ATOM 3365 C C . ASN B 1 190 ? 5.164 -10.258 1.438 1 95 190 ASN B C 1
ATOM 3367 O O . ASN B 1 190 ? 3.951 -10.469 1.355 1 95 190 ASN B O 1
ATOM 3371 N N . LEU B 1 191 ? 6.051 -10.758 0.616 1 94.88 191 LEU B N 1
ATOM 3372 C CA . LEU B 1 191 ? 5.609 -11.594 -0.49 1 94.88 191 LEU B CA 1
ATOM 3373 C C . LEU B 1 191 ? 5.027 -12.906 0.024 1 94.88 191 LEU B C 1
ATOM 3375 O O . LEU B 1 191 ? 3.971 -13.344 -0.436 1 94.88 191 LEU B O 1
ATOM 3379 N N . TRP B 1 192 ? 5.73 -13.414 0.949 1 92.12 192 TRP B N 1
ATOM 3380 C CA . TRP B 1 192 ? 5.262 -14.664 1.535 1 92.12 192 TRP B CA 1
ATOM 3381 C C . TRP B 1 192 ? 3.885 -14.484 2.168 1 92.12 192 TRP B C 1
ATOM 3383 O O . TRP B 1 192 ? 2.984 -15.305 1.949 1 92.12 192 TRP B O 1
ATOM 3393 N N . ALA B 1 193 ? 3.76 -13.461 2.893 1 92.44 193 ALA B N 1
ATOM 3394 C CA . ALA B 1 193 ? 2.5 -13.188 3.58 1 92.44 193 ALA B CA 1
ATOM 3395 C C . ALA B 1 193 ? 1.367 -12.969 2.58 1 92.44 193 ALA B C 1
ATOM 3397 O O . ALA B 1 193 ? 0.271 -13.508 2.75 1 92.44 193 ALA B O 1
ATOM 3398 N N . LEU B 1 194 ? 1.648 -12.25 1.565 1 95.5 194 LEU B N 1
ATOM 3399 C CA . LEU B 1 194 ? 0.625 -11.961 0.567 1 95.5 194 LEU B CA 1
ATOM 3400 C C . LEU B 1 194 ? 0.177 -13.242 -0.138 1 95.5 194 LEU B C 1
ATOM 3402 O O . LEU B 1 194 ? -1.021 -13.516 -0.231 1 95.5 194 LEU B O 1
ATOM 3406 N N . PHE B 1 195 ? 1.104 -14.023 -0.609 1 95 195 PHE B N 1
ATOM 3407 C CA . PHE B 1 195 ? 0.783 -15.227 -1.375 1 95 195 PHE B CA 1
ATOM 3408 C C . PHE B 1 195 ? 0.066 -16.25 -0.503 1 95 195 PHE B C 1
ATOM 3410 O O . PHE B 1 195 ? -0.845 -16.938 -0.968 1 95 195 PHE B O 1
ATOM 3417 N N . THR B 1 196 ? 0.454 -16.297 0.712 1 92.19 196 THR B N 1
ATOM 3418 C CA . THR B 1 196 ? -0.225 -17.188 1.639 1 92.19 196 THR B CA 1
ATOM 3419 C C . THR B 1 196 ? -1.666 -16.75 1.867 1 92.19 196 THR B C 1
ATOM 3421 O O . THR B 1 196 ? -2.576 -17.578 1.931 1 92.19 196 THR B O 1
ATOM 3424 N N . GLU B 1 197 ? -1.798 -15.484 1.944 1 93.94 197 GLU B N 1
ATOM 3425 C CA . GLU B 1 197 ? -3.141 -14.945 2.125 1 93.94 197 GLU B CA 1
ATOM 3426 C C . GLU B 1 197 ? -4.016 -15.219 0.905 1 93.94 197 GLU B C 1
ATOM 3428 O O . GLU B 1 197 ? -5.203 -15.523 1.041 1 93.94 197 GLU B O 1
ATOM 3433 N N . LEU B 1 198 ? -3.461 -15.07 -0.213 1 94.94 198 LEU B N 1
ATOM 3434 C CA . LEU B 1 198 ? -4.199 -15.305 -1.449 1 94.94 198 LEU B CA 1
ATOM 3435 C C . LEU B 1 198 ? -4.574 -16.781 -1.593 1 94.94 198 LEU B C 1
ATOM 3437 O O . LEU B 1 198 ? -5.617 -17.094 -2.164 1 94.94 198 LEU B O 1
ATOM 3441 N N . ALA B 1 199 ? -3.709 -17.656 -1.121 1 92.81 199 ALA B N 1
ATOM 3442 C CA . ALA B 1 199 ? -3.941 -19.094 -1.222 1 92.81 199 ALA B CA 1
ATOM 3443 C C . ALA B 1 199 ? -4.945 -19.562 -0.172 1 92.81 199 ALA B C 1
ATOM 3445 O O . ALA B 1 199 ? -5.543 -20.625 -0.307 1 92.81 199 ALA B O 1
ATOM 3446 N N . GLY B 1 200 ? -5.188 -18.656 0.853 1 85.56 200 GLY B N 1
ATOM 3447 C CA . GLY B 1 200 ? -6.191 -18.984 1.849 1 85.56 200 GLY B CA 1
ATOM 3448 C C . GLY B 1 200 ? -5.605 -19.641 3.086 1 85.56 200 GLY B C 1
ATOM 3449 O O . GLY B 1 200 ? -4.461 -19.375 3.455 1 85.56 200 GLY B O 1
ATOM 3450 N N . ALA B 1 201 ? -6.43 -20.531 3.68 1 71.25 201 ALA B N 1
ATOM 3451 C CA . ALA B 1 201 ? -6.156 -21.109 4.988 1 71.25 201 ALA B CA 1
ATOM 3452 C C . ALA B 1 201 ? -4.879 -21.953 4.953 1 71.25 201 ALA B C 1
ATOM 3454 O O . ALA B 1 201 ? -4.586 -22.609 3.953 1 71.25 201 ALA B O 1
ATOM 3455 N N . SER B 1 202 ? -4.219 -21.766 5.926 1 70.12 202 SER B N 1
ATOM 3456 C CA . SER B 1 202 ? -2.891 -22.344 6.098 1 70.12 202 SER B CA 1
ATOM 3457 C C . SER B 1 202 ? -2.953 -23.875 6.137 1 70.12 202 SER B C 1
ATOM 3459 O O . SER B 1 202 ? -3.428 -24.453 7.117 1 70.12 202 SER B O 1
ATOM 3461 N N . SER B 1 203 ? -3.029 -24.516 5.047 1 75.31 203 SER B N 1
ATOM 3462 C CA . SER B 1 203 ? -2.787 -25.938 4.906 1 75.31 203 SER B CA 1
ATOM 3463 C C . SER B 1 203 ? -1.453 -26.219 4.219 1 75.31 203 SER B C 1
ATOM 3465 O O . SER B 1 203 ? -0.855 -25.312 3.633 1 75.31 203 SER B O 1
ATOM 3467 N N . PRO B 1 204 ? -0.884 -27.375 4.586 1 76.38 204 PRO B N 1
ATOM 3468 C CA . PRO B 1 204 ? 0.36 -27.719 3.891 1 76.38 204 PRO B CA 1
ATOM 3469 C C . PRO B 1 204 ? 0.27 -27.5 2.381 1 76.38 204 PRO B C 1
ATOM 3471 O O . PRO B 1 204 ? 1.253 -27.109 1.749 1 76.38 204 PRO B O 1
ATOM 3474 N N . GLN B 1 205 ? -0.916 -27.625 1.884 1 80.88 205 GLN B N 1
ATOM 3475 C CA . GLN B 1 205 ? -1.107 -27.453 0.448 1 80.88 205 GLN B CA 1
ATOM 3476 C C . GLN B 1 205 ? -0.999 -25.984 0.058 1 80.88 205 GLN B C 1
ATOM 3478 O O . GLN B 1 205 ? -0.512 -25.656 -1.026 1 80.88 205 GLN B O 1
ATOM 3483 N N . THR B 1 206 ? -1.368 -25.234 1.008 1 85.69 206 THR B N 1
ATOM 3484 C CA . THR B 1 206 ? -1.321 -23.797 0.753 1 85.69 206 THR B CA 1
ATOM 3485 C C . THR B 1 206 ? 0.122 -23.297 0.687 1 85.69 206 THR B C 1
ATOM 3487 O O . THR B 1 206 ? 0.454 -22.438 -0.133 1 85.69 206 THR B O 1
ATOM 3490 N N . GLU B 1 207 ? 0.94 -23.812 1.539 1 86.5 207 GLU B N 1
ATOM 3491 C CA . GLU B 1 207 ? 2.352 -23.438 1.535 1 86.5 207 GLU B CA 1
ATOM 3492 C C . GLU B 1 207 ? 3.035 -23.875 0.245 1 86.5 207 GLU B C 1
ATOM 3494 O O . GLU B 1 207 ? 3.832 -23.125 -0.328 1 86.5 207 GLU B O 1
ATOM 3499 N N . ASP B 1 208 ? 2.684 -25.109 -0.172 1 89.88 208 ASP B N 1
ATOM 3500 C CA . ASP B 1 208 ? 3.25 -25.625 -1.416 1 89.88 208 ASP B CA 1
ATOM 3501 C C . ASP B 1 208 ? 2.838 -24.766 -2.605 1 89.88 208 ASP B C 1
ATOM 3503 O O . ASP B 1 208 ? 3.646 -24.5 -3.496 1 89.88 208 ASP B O 1
ATOM 3507 N N . ALA B 1 209 ? 1.58 -24.359 -2.561 1 91.81 209 ALA B N 1
ATOM 3508 C CA . ALA B 1 209 ? 1.087 -23.5 -3.639 1 91.81 209 ALA B CA 1
ATOM 3509 C C . ALA B 1 209 ? 1.825 -22.172 -3.66 1 91.81 209 ALA B C 1
ATOM 3511 O O . ALA B 1 209 ? 2.162 -21.656 -4.73 1 91.81 209 ALA B O 1
ATOM 3512 N N . THR B 1 210 ? 2.064 -21.672 -2.457 1 92.12 210 THR B N 1
ATOM 3513 C CA . THR B 1 210 ? 2.773 -20.391 -2.32 1 92.12 210 THR B CA 1
ATOM 3514 C C . THR B 1 210 ? 4.199 -20.516 -2.857 1 92.12 210 THR B C 1
ATOM 3516 O O . THR B 1 210 ? 4.645 -19.672 -3.635 1 92.12 210 THR B O 1
ATOM 3519 N N . VAL B 1 211 ? 4.883 -21.578 -2.494 1 91.94 211 VAL B N 1
ATOM 3520 C CA . VAL B 1 211 ? 6.25 -21.828 -2.945 1 91.94 211 VAL B CA 1
ATOM 3521 C C . VAL B 1 211 ? 6.273 -21.969 -4.465 1 91.94 211 VAL B C 1
ATOM 3523 O O . VAL B 1 211 ? 7.105 -21.359 -5.141 1 91.94 211 VAL B O 1
ATOM 3526 N N . LEU B 1 212 ? 5.359 -22.688 -4.961 1 93.5 212 LEU B N 1
ATOM 3527 C CA . LEU B 1 212 ? 5.309 -22.953 -6.395 1 93.5 212 LEU B CA 1
ATOM 3528 C C . LEU B 1 212 ? 5.043 -21.672 -7.176 1 93.5 212 LEU B C 1
ATOM 3530 O O . LEU B 1 212 ? 5.723 -21.391 -8.164 1 93.5 212 LEU B O 1
ATOM 3534 N N . ALA B 1 213 ? 4.07 -20.938 -6.688 1 95 213 ALA B N 1
ATOM 3535 C CA . ALA B 1 213 ? 3.701 -19.719 -7.391 1 95 213 ALA B CA 1
ATOM 3536 C C . ALA B 1 213 ? 4.848 -18.703 -7.379 1 95 213 ALA B C 1
ATOM 3538 O O . ALA B 1 213 ? 5.191 -18.141 -8.414 1 95 213 ALA B O 1
ATOM 3539 N N . LEU B 1 214 ? 5.449 -18.516 -6.234 1 93.81 214 LEU B N 1
ATOM 3540 C CA . LEU B 1 214 ? 6.543 -17.562 -6.109 1 93.81 214 LEU B CA 1
ATOM 3541 C C . LEU B 1 214 ? 7.746 -18 -6.934 1 93.81 214 LEU B C 1
ATOM 3543 O O . LEU B 1 214 ? 8.367 -17.172 -7.617 1 93.81 214 LEU B O 1
ATOM 3547 N N . THR B 1 215 ? 8.078 -19.281 -6.887 1 92.75 215 THR B N 1
ATOM 3548 C CA . THR B 1 215 ? 9.219 -19.781 -7.637 1 92.75 215 THR B CA 1
ATOM 3549 C C . THR B 1 215 ? 8.984 -19.656 -9.141 1 92.75 215 THR B C 1
ATOM 3551 O O . THR B 1 215 ? 9.898 -19.297 -9.883 1 92.75 215 THR B O 1
ATOM 3554 N N . LEU B 1 216 ? 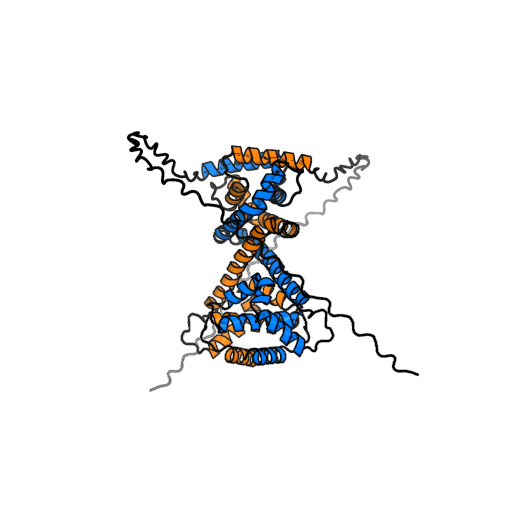7.805 -19.953 -9.477 1 93.69 216 LEU B N 1
ATOM 3555 C CA . LEU B 1 216 ? 7.461 -19.859 -10.891 1 93.69 216 LEU B CA 1
ATOM 3556 C C . LEU B 1 216 ? 7.652 -18.438 -11.398 1 93.69 216 LEU B C 1
ATOM 3558 O O . LEU B 1 216 ? 8.344 -18.219 -12.391 1 93.69 216 LEU B O 1
ATOM 3562 N N . LEU B 1 217 ? 7.074 -17.469 -10.688 1 94.19 217 LEU B N 1
ATOM 3563 C CA . LEU B 1 217 ? 7.152 -16.078 -11.109 1 94.19 217 LEU B CA 1
ATOM 3564 C C . LEU B 1 217 ? 8.594 -15.578 -11.078 1 94.19 217 LEU B C 1
ATOM 3566 O O . LEU B 1 217 ? 9.055 -14.922 -12.023 1 94.19 217 LEU B O 1
ATOM 3570 N N . HIS B 1 218 ? 9.25 -15.906 -10.047 1 92.44 218 HIS B N 1
ATOM 3571 C CA . HIS B 1 218 ? 10.641 -15.492 -9.914 1 92.44 218 HIS B CA 1
ATOM 3572 C C . HIS B 1 218 ? 11.5 -16.094 -11.023 1 92.44 218 HIS B C 1
ATOM 3574 O O . HIS B 1 218 ? 12.391 -15.422 -11.555 1 92.44 218 HIS B O 1
ATOM 3580 N N . SER B 1 219 ? 11.297 -17.359 -11.359 1 90.88 219 SER B N 1
ATOM 3581 C CA . SER B 1 219 ? 12.055 -18.031 -12.406 1 90.88 219 SER B CA 1
ATOM 3582 C C . SER B 1 219 ? 11.812 -17.391 -13.766 1 90.88 219 SER B C 1
ATOM 3584 O O . SER B 1 219 ? 12.734 -17.266 -14.57 1 90.88 219 SER B O 1
ATOM 3586 N N . MET B 1 220 ? 10.602 -17.031 -14 1 90.31 220 MET B N 1
ATOM 3587 C CA . MET B 1 220 ? 10.289 -16.375 -15.266 1 90.31 220 MET B CA 1
ATOM 3588 C C . MET B 1 220 ? 10.992 -15.031 -15.375 1 90.31 220 MET B C 1
ATOM 3590 O O . MET B 1 220 ? 11.414 -14.625 -16.453 1 90.31 220 MET B O 1
ATOM 3594 N N . LYS B 1 221 ? 11.047 -14.367 -14.273 1 89.25 221 LYS B N 1
ATOM 3595 C CA . LYS B 1 221 ? 11.711 -13.062 -14.242 1 89.25 221 LYS B CA 1
ATOM 3596 C C . LYS B 1 221 ? 13.203 -13.195 -14.523 1 89.25 221 LYS B C 1
ATOM 3598 O O . LYS B 1 221 ? 13.789 -12.352 -15.203 1 89.25 221 LYS B O 1
ATOM 3603 N N . THR B 1 222 ? 13.773 -14.25 -14.039 1 85.69 222 THR B N 1
ATOM 3604 C CA . THR B 1 222 ? 15.211 -14.453 -14.164 1 85.69 222 THR B CA 1
ATOM 3605 C C . THR B 1 222 ? 15.547 -15.062 -15.523 1 85.69 222 THR B C 1
ATOM 3607 O O . THR B 1 222 ? 16.609 -14.773 -16.094 1 85.69 222 THR B O 1
ATOM 3610 N N . ASN B 1 223 ? 14.68 -15.969 -15.961 1 84 223 ASN B N 1
ATOM 3611 C CA . ASN B 1 223 ? 14.867 -16.625 -17.25 1 84 223 ASN B CA 1
ATOM 3612 C C . ASN B 1 223 ? 13.617 -16.531 -18.125 1 84 223 ASN B C 1
ATOM 3614 O O . ASN B 1 223 ? 12.891 -17.516 -18.281 1 84 223 ASN B O 1
ATOM 3618 N N . PRO B 1 224 ? 13.5 -15.445 -18.828 1 81.62 224 PRO B N 1
ATOM 3619 C CA . PRO B 1 224 ? 12.266 -15.219 -19.578 1 81.62 224 PRO B CA 1
ATOM 3620 C C . PRO B 1 224 ? 12.117 -16.172 -20.766 1 81.62 224 PRO B C 1
ATOM 3622 O O . PRO B 1 224 ? 11.016 -16.359 -21.281 1 81.62 224 PRO B O 1
ATOM 3625 N N . GLU B 1 225 ? 13.141 -16.828 -21.172 1 79.12 225 GLU B N 1
ATOM 3626 C CA . GLU B 1 225 ? 13.094 -17.688 -22.344 1 79.12 225 GLU B CA 1
ATOM 3627 C C . GLU B 1 225 ? 12.758 -19.125 -21.953 1 79.12 225 GLU B C 1
ATOM 3629 O O . GLU B 1 225 ? 12.594 -19.984 -22.812 1 79.12 225 GLU B O 1
ATOM 3634 N N . SER B 1 226 ? 12.555 -19.328 -20.734 1 82.56 226 SER B N 1
ATOM 3635 C CA . SER B 1 226 ? 12.281 -20.688 -20.281 1 82.56 226 SER B CA 1
ATOM 3636 C C . SER B 1 226 ? 10.859 -21.109 -20.625 1 82.56 226 SER B C 1
ATOM 3638 O O . SER B 1 226 ? 9.945 -20.281 -20.672 1 82.56 226 SER B O 1
ATOM 3640 N N . ASP B 1 227 ? 10.805 -22.391 -20.922 1 86.75 227 ASP B N 1
ATOM 3641 C CA . ASP B 1 227 ? 9.5 -22.984 -21.188 1 86.75 227 ASP B CA 1
ATOM 3642 C C . ASP B 1 227 ? 8.727 -23.188 -19.875 1 86.75 227 ASP B C 1
ATOM 3644 O O . ASP B 1 227 ? 9.18 -23.906 -18.984 1 86.75 227 ASP B O 1
ATOM 3648 N N . ILE B 1 228 ? 7.609 -22.688 -19.844 1 87.94 228 ILE B N 1
ATOM 3649 C CA . ILE B 1 228 ? 6.82 -22.672 -18.609 1 87.94 228 ILE B CA 1
ATOM 3650 C C . ILE B 1 228 ? 6.426 -24.109 -18.234 1 87.94 228 ILE B C 1
ATOM 3652 O O . ILE B 1 228 ? 6.418 -24.469 -17.062 1 87.94 228 ILE B O 1
ATOM 3656 N N . ARG B 1 229 ? 6.066 -24.891 -19.203 1 89.12 229 ARG B N 1
ATOM 3657 C CA . ARG B 1 229 ? 5.652 -26.25 -18.938 1 89.12 229 ARG B CA 1
ATOM 3658 C C . ARG B 1 229 ? 6.793 -27.062 -18.328 1 89.12 229 ARG B C 1
ATOM 3660 O O . ARG B 1 229 ? 6.605 -27.75 -17.328 1 89.12 229 ARG B O 1
ATOM 3667 N N . GLU B 1 230 ? 7.93 -26.906 -18.875 1 88.62 230 GLU B N 1
ATOM 3668 C CA . GLU B 1 230 ? 9.102 -27.609 -18.359 1 88.62 230 GLU B CA 1
ATOM 3669 C C . GLU B 1 230 ? 9.453 -27.125 -16.953 1 88.62 230 GLU B C 1
ATOM 3671 O O . GLU B 1 230 ? 9.805 -27.922 -16.078 1 88.62 230 GLU B O 1
ATOM 3676 N N . THR B 1 231 ? 9.32 -25.922 -16.781 1 89.75 231 THR B N 1
ATOM 3677 C CA . THR B 1 231 ? 9.664 -25.312 -15.5 1 89.75 231 THR B CA 1
ATOM 3678 C C . THR B 1 231 ? 8.734 -25.828 -14.406 1 89.75 231 THR B C 1
ATOM 3680 O O . THR B 1 231 ? 9.195 -26.219 -13.328 1 89.75 231 THR B O 1
ATOM 3683 N N . ILE B 1 232 ? 7.5 -25.891 -14.688 1 90.69 232 ILE B N 1
ATOM 3684 C CA . ILE B 1 232 ? 6.52 -26.297 -13.68 1 90.69 232 ILE B CA 1
ATOM 3685 C C . ILE B 1 232 ? 6.684 -27.781 -13.359 1 90.69 232 ILE B C 1
ATOM 3687 O O . ILE B 1 232 ? 6.562 -28.188 -12.203 1 90.69 232 ILE B O 1
ATOM 3691 N N . ILE B 1 233 ? 6.902 -28.531 -14.344 1 88.88 233 ILE B N 1
ATOM 3692 C CA . ILE B 1 233 ? 7.082 -29.969 -14.133 1 88.88 233 ILE B CA 1
ATOM 3693 C C . ILE B 1 233 ? 8.328 -30.203 -13.273 1 88.88 233 ILE B C 1
ATOM 3695 O O . ILE B 1 233 ? 8.305 -31.031 -12.359 1 88.88 233 ILE B O 1
ATOM 3699 N N . ASP B 1 234 ? 9.336 -29.453 -13.547 1 90.25 234 ASP B N 1
ATOM 3700 C CA . ASP B 1 234 ? 10.555 -29.562 -12.75 1 90.25 234 ASP B CA 1
ATOM 3701 C C . ASP B 1 234 ? 10.297 -29.172 -11.297 1 90.25 234 ASP B C 1
ATOM 3703 O O . ASP B 1 234 ? 10.781 -29.828 -10.375 1 90.25 234 ASP B O 1
ATOM 3707 N N . LEU B 1 235 ? 9.516 -28.172 -11.125 1 91 235 LEU B N 1
ATOM 3708 C CA . LEU B 1 235 ? 9.203 -27.672 -9.789 1 91 235 LEU B CA 1
ATOM 3709 C C . LEU B 1 235 ? 8.383 -28.703 -9.016 1 91 235 LEU B C 1
ATOM 3711 O O . LEU B 1 235 ? 8.625 -28.938 -7.828 1 91 235 LEU B O 1
ATOM 3715 N N . LEU B 1 236 ? 7.461 -29.297 -9.711 1 89.94 236 LEU B N 1
ATOM 3716 C CA . LEU B 1 236 ? 6.609 -30.297 -9.078 1 89.94 236 LEU B CA 1
ATOM 3717 C C . LEU B 1 236 ? 7.422 -31.531 -8.672 1 89.94 236 LEU B C 1
ATOM 3719 O O . LEU B 1 236 ? 7.223 -32.062 -7.582 1 89.94 236 LEU B O 1
ATOM 3723 N N . ASP B 1 237 ? 8.305 -31.875 -9.484 1 88.81 237 ASP B N 1
ATOM 3724 C CA . ASP B 1 237 ? 9.133 -33.062 -9.219 1 88.81 237 ASP B CA 1
ATOM 3725 C C . ASP B 1 237 ? 10.023 -32.812 -8 1 88.81 237 ASP B C 1
ATOM 3727 O O . ASP B 1 237 ? 10.32 -33.781 -7.262 1 88.81 237 ASP B O 1
ATOM 3731 N N . ARG B 1 238 ? 10.305 -31.641 -7.75 1 85.31 238 ARG B N 1
ATOM 3732 C CA . ARG B 1 238 ? 11.195 -31.312 -6.645 1 85.31 238 ARG B CA 1
ATOM 3733 C C . ARG B 1 238 ? 10.422 -31.125 -5.344 1 85.31 238 ARG B C 1
ATOM 3735 O O . ARG B 1 238 ? 10.984 -31.297 -4.258 1 85.31 238 ARG B O 1
ATOM 3742 N N . LEU B 1 239 ? 9.227 -30.734 -5.449 1 83.75 239 LEU B N 1
ATOM 3743 C CA . LEU B 1 239 ? 8.414 -30.453 -4.27 1 83.75 239 LEU B CA 1
ATOM 3744 C C . LEU B 1 239 ? 7.918 -31.766 -3.645 1 83.75 239 LEU B C 1
ATOM 3746 O O . LEU B 1 239 ? 7.707 -31.828 -2.432 1 83.75 239 LEU B O 1
ATOM 3750 N N . PHE B 1 240 ? 7.652 -32.812 -4.527 1 75.88 240 PHE B N 1
ATOM 3751 C CA . PHE B 1 240 ? 7.125 -34.094 -4.043 1 75.88 240 PHE B CA 1
ATOM 3752 C C . PHE B 1 240 ? 8.086 -35.219 -4.355 1 75.88 240 PHE B C 1
ATOM 3754 O O . PHE B 1 240 ? 8.109 -36.25 -3.65 1 75.88 240 PHE B O 1
#